Protein AF-A0A7X8WSL5-F1 (afdb_monomer)

Nearest PDB structures (foldseek):
  4ow8-assembly1_A-2  TM=9.739E-01  e=1.115E-31  Mycobacterium tuberculosis
  4eqm-assembly3_C  TM=8.423E-01  e=1.996E-22  Staphylococcus aureus subsp. aureus N315
  5mrd-assembly1_A  TM=8.309E-01  e=2.789E-16  Homo sapiens
  3ocb-assembly1_A  TM=7.970E-01  e=3.658E-16  Homo sapiens
  3orx-assembly4_D  TM=8.225E-01  e=1.025E-15  Homo sapiens

Radius of gyration: 31.96 Å; Cα contacts (8 Å, |Δi|>4): 565; chains: 1; bounding box: 47×77×117 Å

pLDDT: mean 77.51, std 25.03, range [28.17, 98.81]

Solvent-accessible surface area (backbone atoms only — not comparable to full-atom values): 22744 Å² total; per-residue (Å²): 110,84,91,53,68,73,41,57,50,93,85,40,36,32,29,59,46,80,74,49,80,58,92,69,26,37,34,26,33,25,36,34,69,84,80,72,44,73,29,26,33,42,35,42,38,58,92,67,36,77,44,67,68,56,52,54,50,36,51,53,40,50,54,56,50,44,70,54,85,48,91,26,39,53,43,44,75,48,77,51,72,56,88,58,28,50,34,39,34,28,55,55,75,72,56,48,32,41,42,62,50,41,73,73,61,37,51,48,56,71,64,58,42,34,52,50,49,20,44,47,23,47,36,48,29,64,33,41,79,72,74,44,54,42,85,62,49,48,45,74,31,33,31,35,25,98,83,73,48,50,28,42,45,79,68,36,61,74,53,91,83,49,75,58,31,68,39,101,81,73,53,64,80,66,79,32,83,40,52,28,36,53,44,47,73,49,44,85,75,44,62,51,35,40,45,26,11,49,18,41,49,47,40,20,32,60,71,44,46,65,71,60,73,58,99,40,52,56,50,21,32,49,36,48,58,74,48,80,69,66,85,72,65,85,89,49,60,62,72,59,49,11,49,37,53,17,25,57,41,72,56,66,86,47,20,42,89,41,36,54,34,44,16,50,18,32,54,23,49,70,69,70,32,58,67,59,16,36,76,42,26,62,48,24,56,89,58,51,69,87,81,81,62,89,69,84,76,86,78,82,81,77,92,77,85,86,87,80,88,82,89,82,91,82,85,87,86,84,88,90,81,87,89,85,92,83,79,88,81,87,85,87,84,88,82,85,90,80,89,79,90,83,84,87,80,88,83,82,90,89,83,90,90,86,88,84,86,88,84,89,77,90,82,80,87,84,88,84,88,84,88,84,82,89,132

Secondary structure (DSSP, 8-state):
----TT-EETTTEEEEEEEEE-SSEEEEEEEETTT--EEEEEEE-GGGTT-HHHHHHHHHHHHHHHT---TTBPPEEEEEEETTEEEEEEE---SEEHHHHHHHHSS--HHHHHHHHHHHHHHHHHHHTTT---S---GGGEEE-TT--EEE---STT-SS----S-TT----S-GGG--HHHHTTPPP-HHHHHHHHHHHHHHHHHSS-S---SSHHHHHHHHHHSPPPPPPTTS-HHHHHHHHHHT-SSGGGS-SSHHHHHHHHHHHHTT-HHHHHHH-GGGGGGS-TTS-----------------------------------------------------------------------------------

Structure (mmCIF, N/CA/C/O backbone):
data_AF-A0A7X8WSL5-F1
#
_entry.id   AF-A0A7X8WSL5-F1
#
loop_
_atom_site.group_PDB
_atom_site.id
_atom_site.type_symbol
_atom_site.label_atom_id
_atom_site.label_alt_id
_atom_site.label_comp_id
_atom_site.label_asym_id
_atom_site.label_entity_id
_atom_site.label_seq_id
_atom_site.pdbx_PDB_ins_code
_atom_site.Cartn_x
_atom_site.Cartn_y
_atom_site.Cartn_z
_atom_site.occupancy
_atom_site.B_iso_or_equiv
_atom_site.auth_seq_id
_atom_site.auth_comp_id
_atom_site.auth_asym_id
_atom_site.auth_atom_id
_atom_site.pdbx_PDB_model_num
ATOM 1 N N . MET A 1 1 ? -9.095 11.534 24.822 1.00 74.25 1 MET A N 1
ATOM 2 C CA . MET A 1 1 ? -9.290 10.168 25.384 1.00 74.25 1 MET A CA 1
ATOM 3 C C . MET A 1 1 ? -8.017 9.332 25.222 1.00 74.25 1 MET A C 1
ATOM 5 O O . MET A 1 1 ? -7.424 9.357 24.149 1.00 74.25 1 MET A O 1
ATOM 9 N N . ARG A 1 2 ? -7.602 8.573 26.253 1.00 83.25 2 ARG A N 1
ATOM 10 C CA . ARG A 1 2 ? -6.495 7.594 26.168 1.00 83.25 2 ARG A CA 1
ATOM 11 C C . ARG A 1 2 ? -7.048 6.159 26.173 1.00 83.25 2 ARG A C 1
ATOM 13 O O . ARG A 1 2 ? -7.600 5.768 27.200 1.00 83.25 2 ARG A O 1
ATOM 20 N N . PRO A 1 3 ? -6.904 5.379 25.087 1.00 86.00 3 PRO A N 1
ATOM 21 C CA . PRO A 1 3 ? -7.456 4.029 25.027 1.00 86.00 3 PRO A CA 1
ATOM 22 C C . PRO A 1 3 ? -6.679 3.061 25.929 1.00 86.00 3 PRO A C 1
ATOM 24 O O . PRO A 1 3 ? -5.448 3.082 25.977 1.00 86.00 3 PRO A O 1
ATOM 27 N N . ILE A 1 4 ? -7.407 2.201 26.643 1.00 91.44 4 ILE A N 1
ATOM 28 C CA . ILE A 1 4 ? -6.855 1.150 27.508 1.00 91.44 4 ILE A CA 1
ATOM 29 C C . ILE A 1 4 ? -7.602 -0.170 27.295 1.00 91.44 4 ILE A C 1
ATOM 31 O O . ILE A 1 4 ? -8.759 -0.183 26.878 1.00 91.44 4 ILE A O 1
ATOM 35 N N . SER A 1 5 ? -6.948 -1.289 27.608 1.00 93.38 5 SER A N 1
ATOM 36 C CA . SER A 1 5 ? -7.585 -2.612 27.586 1.00 93.38 5 SER A CA 1
ATOM 37 C C . SER A 1 5 ? -8.774 -2.669 28.559 1.00 93.38 5 SER A C 1
ATOM 39 O O . SER A 1 5 ? -8.702 -2.113 29.656 1.00 93.38 5 SER A O 1
ATOM 41 N N . GLY A 1 6 ? -9.868 -3.314 28.150 1.00 91.94 6 GLY A N 1
ATOM 42 C CA . GLY A 1 6 ? -11.137 -3.402 28.884 1.00 91.94 6 GLY A CA 1
ATOM 43 C C . GLY A 1 6 ? -12.070 -2.199 28.698 1.00 91.94 6 GLY A C 1
ATOM 44 O O . GLY A 1 6 ? -13.223 -2.238 29.123 1.00 91.94 6 GLY A O 1
ATOM 45 N N . MET A 1 7 ? -11.609 -1.127 28.048 1.00 93.62 7 MET A N 1
ATOM 46 C CA . MET A 1 7 ? -12.464 0.003 27.689 1.00 93.62 7 MET A CA 1
ATOM 47 C C . MET A 1 7 ? -13.498 -0.413 26.640 1.00 93.62 7 MET A C 1
ATOM 49 O O . MET A 1 7 ? -13.159 -1.112 25.691 1.00 93.62 7 MET A O 1
ATOM 53 N N . THR A 1 8 ? -14.746 0.038 26.773 1.00 95.06 8 THR A N 1
ATOM 54 C CA . THR A 1 8 ? -15.807 -0.248 25.797 1.00 95.06 8 THR A CA 1
ATOM 55 C C . THR A 1 8 ? -16.215 1.020 25.065 1.00 95.06 8 THR A C 1
ATOM 57 O O . THR A 1 8 ? -16.789 1.910 25.682 1.00 95.06 8 THR A O 1
ATOM 60 N N . LEU A 1 9 ? -15.964 1.074 23.757 1.00 93.69 9 LEU A N 1
ATOM 61 C CA . LEU A 1 9 ? -16.354 2.197 22.908 1.00 93.69 9 LEU A CA 1
ATOM 62 C C . LEU A 1 9 ? -17.796 2.057 22.417 1.00 93.69 9 LEU A C 1
ATOM 64 O O . LEU A 1 9 ? -18.232 0.965 22.028 1.00 93.69 9 LEU A O 1
ATOM 68 N N . GLY A 1 10 ? -18.545 3.159 22.451 1.00 91.94 10 GLY A N 1
ATOM 69 C CA . GLY A 1 10 ? -19.945 3.218 22.022 1.00 91.94 10 GLY A CA 1
ATOM 70 C C . GLY A 1 10 ? -20.860 2.225 22.747 1.00 91.94 10 GLY A C 1
ATOM 71 O O . GLY A 1 10 ? -21.871 1.801 22.191 1.00 91.94 10 GLY A O 1
ATOM 72 N N . GLY A 1 11 ? -20.471 1.772 23.947 1.00 93.81 11 GLY A N 1
ATOM 73 C CA . GLY A 1 11 ? -21.178 0.727 24.696 1.00 93.81 11 GLY A CA 1
ATOM 74 C C . GLY A 1 11 ? -21.206 -0.656 24.023 1.00 93.81 11 GLY A C 1
ATOM 75 O O . GLY A 1 11 ? -21.958 -1.522 24.464 1.00 93.81 11 GLY A O 1
ATOM 76 N N . ARG A 1 12 ? -20.413 -0.880 22.965 1.00 96.38 12 ARG A N 1
ATOM 77 C CA . ARG A 1 12 ? -20.457 -2.101 22.140 1.00 96.38 12 ARG A CA 1
ATOM 78 C C . ARG A 1 12 ? -19.093 -2.733 21.887 1.00 96.38 12 ARG A C 1
ATOM 80 O O . ARG A 1 12 ? -19.002 -3.949 21.734 1.00 96.38 12 ARG A O 1
ATOM 87 N N . TYR A 1 13 ? -18.046 -1.932 21.785 1.00 97.31 13 TYR A N 1
ATOM 88 C CA . TYR A 1 13 ? -16.770 -2.398 21.269 1.00 97.31 13 TYR A CA 1
ATOM 89 C C . TYR A 1 13 ? -15.708 -2.423 22.365 1.00 97.31 13 TYR A C 1
ATOM 91 O O . TYR A 1 13 ? -15.115 -1.399 22.691 1.00 97.31 13 TYR A O 1
ATOM 99 N N . GLU A 1 14 ? -15.475 -3.596 22.946 1.00 97.31 14 GLU A N 1
ATOM 100 C CA . GLU A 1 14 ? -14.533 -3.775 24.054 1.00 97.31 14 GLU A CA 1
ATOM 101 C C . GLU A 1 14 ? -13.099 -3.933 23.531 1.00 97.31 14 GLU A C 1
ATOM 103 O O . GLU A 1 14 ? -12.793 -4.899 22.829 1.00 97.31 14 GLU A O 1
ATOM 108 N N . LEU A 1 15 ? -12.215 -2.994 23.869 1.00 96.88 15 LEU A N 1
ATOM 109 C CA . LEU A 1 15 ? -10.799 -3.016 23.508 1.00 96.88 15 LEU A CA 1
ATOM 110 C C . LEU A 1 15 ? -10.069 -4.122 24.274 1.00 96.88 15 LEU A C 1
ATOM 112 O O . LEU A 1 15 ? -10.156 -4.196 25.497 1.00 96.88 15 LEU A O 1
ATOM 116 N N . THR A 1 16 ? -9.292 -4.948 23.574 1.00 96.06 16 THR A N 1
ATOM 117 C CA . THR A 1 16 ? -8.509 -6.025 24.197 1.00 96.06 16 THR A CA 1
ATOM 118 C C . THR A 1 16 ? -7.021 -5.716 24.153 1.00 96.06 16 THR A C 1
ATOM 120 O O . THR A 1 16 ? -6.407 -5.469 25.188 1.00 96.06 16 THR A O 1
ATOM 123 N N . ASP A 1 17 ? -6.446 -5.667 22.956 1.00 95.50 17 ASP A N 1
ATOM 124 C CA . ASP A 1 17 ? -5.004 -5.599 22.739 1.00 95.50 17 ASP A CA 1
ATOM 125 C C . ASP A 1 17 ? -4.686 -4.456 21.785 1.00 95.50 17 ASP A C 1
ATOM 127 O O . ASP A 1 17 ? -5.344 -4.296 20.757 1.00 95.50 17 ASP A O 1
ATOM 131 N N . ARG A 1 18 ? -3.644 -3.679 22.067 1.00 94.81 18 ARG A N 1
ATOM 132 C CA . ARG A 1 18 ? -3.169 -2.682 21.108 1.00 94.81 18 ARG A CA 1
ATOM 133 C C . ARG A 1 18 ? -2.368 -3.371 20.004 1.00 94.81 18 ARG A C 1
ATOM 135 O O . ARG A 1 18 ? -1.424 -4.096 20.299 1.00 94.81 18 ARG A O 1
ATOM 142 N N . ILE A 1 19 ? -2.731 -3.119 18.749 1.00 90.62 19 ILE A N 1
ATOM 143 C CA . ILE A 1 19 ? -2.081 -3.695 17.562 1.00 90.62 19 ILE A CA 1
ATOM 144 C C . ILE A 1 19 ? -0.948 -2.785 17.089 1.00 90.62 19 ILE A C 1
ATOM 146 O O . ILE A 1 19 ? 0.169 -3.247 16.878 1.00 90.62 19 ILE A O 1
ATOM 150 N N . ALA A 1 20 ? -1.228 -1.491 16.920 1.00 85.38 20 ALA A N 1
ATOM 151 C CA . ALA A 1 20 ? -0.272 -0.545 16.355 1.00 85.38 20 ALA A CA 1
ATOM 152 C C . ALA A 1 20 ? -0.505 0.885 16.854 1.00 85.38 20 ALA A C 1
ATOM 154 O O . ALA A 1 20 ? -1.605 1.250 17.270 1.00 85.38 20 ALA A O 1
ATOM 155 N N . ILE A 1 21 ? 0.540 1.707 16.763 1.00 83.50 21 ILE A N 1
ATOM 156 C CA . ILE A 1 21 ? 0.485 3.154 16.984 1.00 83.50 21 ILE A CA 1
ATOM 157 C C . ILE A 1 21 ? 0.926 3.818 15.681 1.00 83.50 21 ILE A C 1
ATOM 159 O O . ILE A 1 21 ? 2.026 3.560 15.198 1.00 83.50 21 ILE A O 1
ATOM 163 N N . GLY A 1 22 ? 0.064 4.650 15.107 1.00 75.81 22 GLY A N 1
ATOM 164 C CA . GLY A 1 22 ? 0.320 5.381 13.871 1.00 75.81 22 GLY A CA 1
ATOM 165 C C . GLY A 1 22 ? 0.424 6.890 14.082 1.00 75.81 22 GLY A C 1
ATOM 166 O O . GLY A 1 22 ? 0.389 7.397 15.206 1.00 75.81 22 GLY A O 1
ATOM 167 N N . GLY A 1 23 ? 0.534 7.623 12.970 1.00 70.69 23 GLY A N 1
ATOM 168 C CA . GLY A 1 23 ? 0.537 9.089 12.959 1.00 70.69 23 GLY A CA 1
ATOM 169 C C . GLY A 1 23 ? -0.766 9.666 13.513 1.00 70.69 23 GLY A C 1
ATOM 170 O O . GLY A 1 23 ? -0.734 10.346 14.530 1.00 70.69 23 GLY A O 1
ATOM 171 N N . MET A 1 24 ? -1.904 9.303 12.915 1.00 74.81 24 MET A N 1
ATOM 172 C CA . MET A 1 24 ? -3.213 9.876 13.263 1.00 74.81 24 MET A CA 1
ATOM 173 C C . MET A 1 24 ? -3.963 9.181 14.406 1.00 74.81 24 MET A C 1
ATOM 175 O O . MET A 1 24 ? -4.996 9.670 14.858 1.00 74.81 24 MET A O 1
ATOM 179 N N . GLY A 1 25 ? -3.490 8.030 14.875 1.00 82.06 25 GLY A N 1
ATOM 180 C CA . GLY A 1 25 ? -4.279 7.210 15.786 1.00 82.06 25 GLY A CA 1
ATOM 181 C C . GLY A 1 25 ? -3.571 5.967 16.286 1.00 82.06 25 GLY A C 1
ATOM 182 O O . GLY A 1 25 ? -2.432 5.681 15.920 1.00 82.06 25 GLY A O 1
ATOM 183 N N . GLU A 1 26 ? -4.288 5.212 17.102 1.00 89.56 26 GLU A N 1
ATOM 184 C CA . GLU A 1 26 ? -3.907 3.880 17.556 1.00 89.56 26 GLU A CA 1
ATOM 185 C C . GLU A 1 26 ? -4.867 2.850 16.968 1.00 89.56 26 GLU A C 1
ATOM 187 O O . GLU A 1 26 ? -6.063 3.108 16.850 1.00 89.56 26 GLU A O 1
ATOM 192 N N . VAL A 1 27 ? -4.354 1.673 16.613 1.00 91.94 27 VAL A N 1
ATOM 193 C CA . VAL A 1 27 ? -5.170 0.546 16.155 1.00 91.94 27 VAL A CA 1
ATOM 194 C C . VAL A 1 27 ? -5.221 -0.497 17.258 1.00 91.94 27 VAL A C 1
ATOM 196 O O . VAL A 1 27 ? -4.185 -0.953 17.746 1.00 91.94 27 VAL A O 1
ATOM 199 N N . TRP A 1 28 ? -6.431 -0.884 17.639 1.00 95.38 28 TRP A N 1
ATOM 200 C CA . TRP A 1 28 ? -6.715 -1.821 18.715 1.00 95.38 28 TRP A CA 1
ATOM 201 C C . TRP A 1 28 ? -7.494 -3.019 18.198 1.00 95.38 28 TRP A C 1
ATOM 203 O O . TRP A 1 28 ? -8.404 -2.888 17.386 1.00 95.38 28 TRP A O 1
ATOM 213 N N . LYS A 1 29 ? -7.162 -4.197 18.707 1.00 96.69 29 LYS A N 1
ATOM 214 C CA . LYS A 1 29 ? -8.017 -5.370 18.645 1.00 96.69 29 LYS A CA 1
ATOM 215 C C . LYS A 1 29 ? -9.157 -5.170 19.631 1.00 96.69 29 LYS A C 1
ATOM 217 O O . LYS A 1 29 ? -8.929 -4.742 20.763 1.00 96.69 29 LYS A O 1
ATOM 222 N N . ALA A 1 30 ? -10.365 -5.499 19.207 1.00 97.44 30 ALA A N 1
ATOM 223 C CA . ALA A 1 30 ? -11.545 -5.373 20.039 1.00 97.44 30 ALA A CA 1
ATOM 224 C C . ALA A 1 30 ? -12.533 -6.516 19.800 1.00 97.44 30 ALA A C 1
ATOM 226 O O . ALA A 1 30 ? -12.481 -7.224 18.788 1.00 97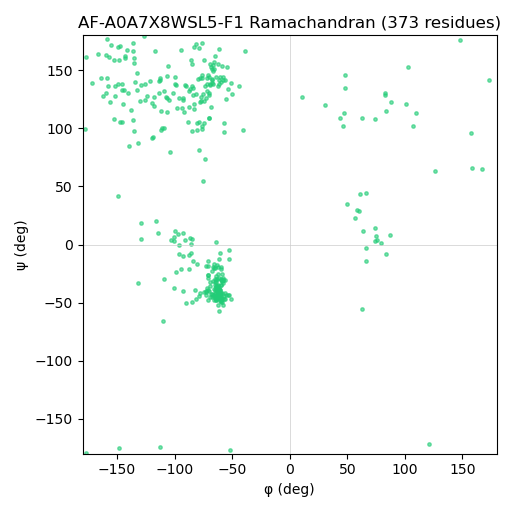.44 30 ALA A O 1
ATOM 227 N N . ARG A 1 31 ? -13.448 -6.693 20.749 1.00 97.38 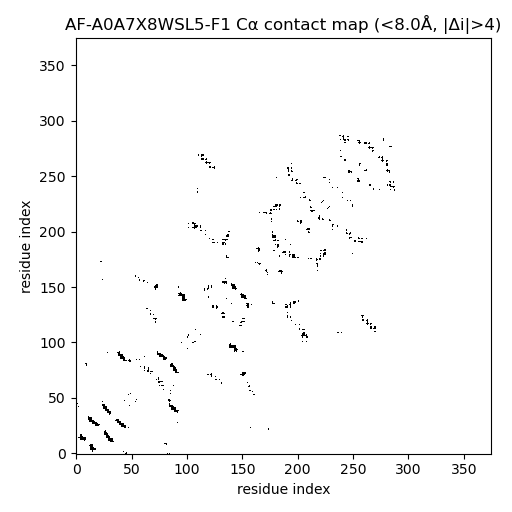31 ARG A N 1
ATOM 228 C CA . ARG A 1 31 ? -14.596 -7.591 20.648 1.00 97.38 31 ARG A CA 1
ATOM 229 C C . ARG A 1 31 ? -15.856 -6.764 20.419 1.00 97.38 31 ARG A C 1
ATOM 231 O O . ARG A 1 31 ? -16.188 -5.894 21.216 1.00 97.38 31 ARG A O 1
ATOM 238 N N . ASP A 1 32 ? -16.577 -7.071 19.347 1.00 97.31 32 ASP A N 1
ATOM 239 C CA . ASP A 1 32 ? -17.951 -6.607 19.153 1.00 97.31 32 ASP A CA 1
ATOM 240 C C . ASP A 1 32 ? -18.852 -7.419 20.092 1.00 97.31 32 ASP A C 1
ATOM 242 O O . ASP A 1 32 ? -19.084 -8.606 19.853 1.00 97.31 32 ASP A O 1
ATOM 246 N N . THR A 1 33 ? -19.308 -6.821 21.195 1.00 96.31 33 THR A N 1
ATOM 247 C CA . THR A 1 33 ? -20.054 -7.538 22.245 1.00 96.31 33 THR A CA 1
ATOM 248 C C . THR A 1 33 ? -21.461 -7.940 21.805 1.00 96.31 33 THR A C 1
ATOM 250 O O . THR A 1 33 ? -22.038 -8.861 22.379 1.00 96.31 33 THR A O 1
ATOM 253 N N . VAL A 1 34 ? -21.990 -7.310 20.751 1.00 95.88 34 VAL A N 1
ATOM 254 C CA . VAL A 1 34 ? -23.317 -7.607 20.197 1.00 95.88 34 VAL A CA 1
ATOM 255 C C . VAL A 1 34 ? -23.250 -8.776 19.217 1.00 95.88 34 VAL A C 1
ATOM 257 O O . VAL A 1 34 ? -24.039 -9.712 19.319 1.00 95.88 34 VAL A O 1
ATOM 260 N N . LEU A 1 35 ? -22.309 -8.745 18.266 1.00 95.31 35 LEU A N 1
ATOM 261 C CA . LEU A 1 35 ? -22.183 -9.790 17.237 1.00 95.31 35 LEU A CA 1
ATOM 262 C C . LEU A 1 35 ? -21.210 -10.919 17.617 1.00 95.31 35 LEU A C 1
ATOM 264 O O . LEU A 1 35 ? -21.124 -11.922 16.913 1.00 95.31 35 LEU A O 1
ATOM 268 N N . GLY A 1 36 ? -20.440 -10.759 18.695 1.00 93.00 36 GLY A N 1
ATOM 269 C CA . GLY A 1 36 ? -19.484 -11.749 19.202 1.00 93.00 36 GLY A CA 1
ATOM 270 C C . GLY A 1 36 ? -18.199 -11.904 18.378 1.00 93.00 36 GLY A C 1
ATOM 271 O O . GLY A 1 36 ? -17.363 -12.750 18.703 1.00 93.00 36 GLY A O 1
ATOM 272 N N . ARG A 1 37 ? -18.015 -11.103 17.322 1.00 95.88 37 ARG A N 1
ATOM 273 C CA . ARG A 1 37 ? -16.842 -11.150 16.434 1.00 95.88 37 ARG A CA 1
ATOM 27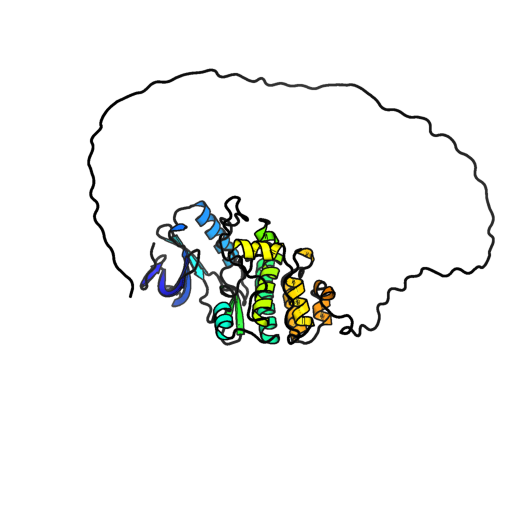4 C C . ARG A 1 37 ? -15.670 -10.332 16.973 1.00 95.88 37 ARG A C 1
ATOM 276 O O . ARG A 1 37 ? -15.847 -9.370 17.718 1.00 95.88 37 ARG A O 1
ATOM 283 N N . ILE A 1 38 ? -14.467 -10.703 16.547 1.00 97.00 38 ILE A N 1
ATOM 284 C CA . ILE A 1 38 ? -13.252 -9.922 16.788 1.00 97.00 38 ILE A CA 1
ATOM 285 C C . ILE A 1 38 ? -13.048 -8.949 15.624 1.00 97.00 38 ILE A C 1
ATOM 287 O O . ILE A 1 38 ? -13.231 -9.316 14.464 1.00 97.00 38 ILE A O 1
ATOM 291 N N . ILE A 1 39 ? -12.681 -7.717 15.951 1.00 96.88 39 ILE A N 1
ATOM 292 C CA . ILE A 1 39 ? -12.556 -6.578 15.036 1.00 96.88 39 ILE A CA 1
ATOM 293 C C . ILE A 1 39 ? -11.275 -5.795 15.331 1.00 96.88 39 ILE A C 1
ATOM 295 O O . ILE A 1 39 ? -10.637 -5.991 16.370 1.00 96.88 39 ILE A O 1
ATOM 299 N N . ALA A 1 40 ? -10.906 -4.913 14.407 1.00 95.69 40 ALA A N 1
ATOM 300 C CA . ALA A 1 40 ? -9.915 -3.875 14.640 1.00 95.69 40 ALA A CA 1
ATOM 301 C C . ALA A 1 40 ? -10.620 -2.516 14.756 1.00 95.69 40 ALA A C 1
ATOM 303 O O . ALA A 1 40 ? -11.628 -2.274 14.093 1.00 95.69 40 ALA A O 1
ATOM 304 N N . ILE A 1 41 ? -10.101 -1.632 15.604 1.00 94.38 41 ILE A N 1
ATOM 305 C CA . ILE A 1 41 ? -10.616 -0.277 15.798 1.00 94.38 41 ILE A CA 1
ATOM 306 C C . ILE A 1 41 ? -9.468 0.707 15.699 1.00 94.38 41 ILE A C 1
ATOM 308 O O . ILE A 1 41 ? -8.503 0.605 16.454 1.00 94.38 41 ILE A O 1
ATOM 312 N N . LYS A 1 42 ? -9.582 1.668 14.785 1.00 91.81 42 LYS A N 1
ATOM 313 C CA . LYS A 1 42 ? -8.667 2.806 14.698 1.00 91.81 42 LYS A CA 1
ATOM 314 C C . LYS A 1 42 ? -9.256 3.960 15.490 1.00 91.81 42 LYS A C 1
ATOM 316 O O . LYS A 1 42 ? -10.331 4.437 15.149 1.00 91.81 42 LYS A O 1
ATOM 321 N N . ILE A 1 43 ? -8.564 4.388 16.535 1.00 90.62 43 ILE A N 1
ATOM 322 C CA . ILE A 1 43 ? -8.976 5.477 17.424 1.00 90.62 43 ILE A CA 1
ATOM 323 C C . ILE A 1 43 ? -8.082 6.674 17.126 1.00 90.62 43 ILE A C 1
ATOM 325 O O . ILE A 1 43 ? -6.856 6.537 17.138 1.00 90.62 43 ILE A O 1
ATOM 329 N N . LEU A 1 44 ? -8.672 7.833 16.847 1.00 86.38 44 LEU A N 1
ATOM 330 C CA . LEU A 1 44 ? -7.913 9.046 16.566 1.00 86.38 44 LEU A CA 1
ATOM 331 C C . LEU A 1 44 ? -7.211 9.575 17.823 1.00 86.38 44 LEU A C 1
ATOM 333 O O . LEU A 1 44 ? -7.736 9.497 18.939 1.00 86.38 44 LEU A O 1
ATOM 337 N N . LYS A 1 45 ? -6.007 10.125 17.638 1.00 81.25 45 LYS A N 1
ATOM 338 C CA . LYS A 1 45 ? -5.273 10.800 18.716 1.00 81.25 45 LYS A CA 1
ATOM 339 C C . LYS A 1 45 ? -5.992 12.067 19.168 1.00 81.25 45 LYS A C 1
ATOM 341 O O . LYS A 1 45 ? -6.716 12.702 18.407 1.00 81.25 45 LYS A O 1
ATOM 346 N N . GLU A 1 46 ? -5.699 12.470 20.401 1.00 76.81 46 GLU A N 1
ATOM 347 C CA . GLU A 1 46 ? -6.260 13.667 21.036 1.00 76.81 46 GLU A CA 1
ATOM 348 C C . GLU A 1 46 ? -5.979 14.959 20.250 1.00 76.81 46 GLU A C 1
ATOM 350 O O . GLU A 1 46 ? -6.807 15.859 20.236 1.00 76.81 46 GLU A O 1
ATOM 355 N N . GLU A 1 47 ? -4.874 15.021 19.505 1.00 74.00 47 GLU A N 1
ATOM 356 C CA . GLU A 1 47 ? -4.532 16.155 18.633 1.00 74.00 47 GLU A CA 1
ATOM 357 C C . GLU A 1 47 ? -5.541 16.406 17.492 1.00 74.00 47 GLU A C 1
ATOM 359 O O . GLU A 1 47 ? -5.604 17.520 16.982 1.00 74.00 47 GLU A O 1
ATOM 364 N N . TYR A 1 48 ? -6.368 15.413 17.137 1.00 70.94 48 TYR A N 1
ATOM 365 C CA . TYR A 1 48 ? -7.458 15.548 16.156 1.00 70.94 48 TYR A CA 1
ATOM 366 C C . TYR A 1 48 ? -8.843 15.663 16.813 1.00 70.94 48 TYR A C 1
ATOM 368 O O . TYR A 1 48 ? -9.862 15.674 16.119 1.00 70.94 48 TYR A O 1
ATOM 376 N N . THR A 1 49 ? -8.910 15.715 18.148 1.00 71.06 49 THR A N 1
ATOM 377 C CA . THR A 1 49 ? -10.183 15.859 18.864 1.00 71.06 49 THR A CA 1
ATOM 378 C C . THR A 1 49 ? -10.692 17.292 18.790 1.00 71.06 49 THR A C 1
ATOM 380 O O . THR A 1 49 ? -9.928 18.252 18.834 1.00 71.06 49 THR A O 1
ATOM 383 N N . GLY A 1 50 ? -12.011 17.445 18.682 1.00 66.88 50 GLY A N 1
ATOM 384 C CA . GLY A 1 50 ? -12.658 18.749 18.825 1.00 66.88 50 GLY A CA 1
ATOM 385 C C . GLY A 1 50 ? -12.602 19.693 17.618 1.00 66.88 50 GLY A C 1
ATOM 386 O O . GLY A 1 50 ? -13.179 20.769 17.733 1.00 66.88 50 GLY A O 1
ATOM 387 N N . ASP A 1 51 ? -12.008 19.321 16.472 1.00 74.38 51 ASP A N 1
ATOM 388 C CA . ASP A 1 51 ? -12.224 20.030 15.194 1.00 74.38 51 ASP A CA 1
ATOM 389 C C . ASP A 1 51 ? -13.452 19.443 14.462 1.00 74.38 51 ASP A C 1
ATOM 391 O O . ASP A 1 51 ? -13.364 18.364 13.857 1.00 74.38 51 ASP A O 1
ATOM 395 N N . PRO A 1 52 ? -14.608 20.141 14.444 1.00 76.81 52 PRO A N 1
ATOM 396 C CA . PRO A 1 52 ? -15.818 19.634 13.801 1.00 76.81 52 PRO A CA 1
ATOM 397 C C . PRO A 1 52 ? -15.661 19.461 12.286 1.00 76.81 52 PRO A C 1
ATOM 399 O O . PRO A 1 52 ? -16.342 18.627 11.685 1.00 76.81 52 PRO A O 1
ATOM 402 N N . ASN A 1 53 ? -14.774 20.231 11.643 1.00 75.50 53 ASN A N 1
ATOM 403 C CA . ASN A 1 53 ? -14.515 20.088 10.214 1.00 75.50 53 ASN A CA 1
ATOM 404 C C . ASN A 1 53 ? -13.725 18.817 9.920 1.00 75.50 53 ASN A C 1
ATOM 406 O O . ASN A 1 53 ? -14.046 18.123 8.954 1.00 75.50 53 ASN A O 1
ATOM 410 N N . PHE A 1 54 ? -12.729 18.499 10.749 1.00 74.19 54 PHE A N 1
ATOM 411 C CA . PHE A 1 54 ? -11.985 17.250 10.641 1.00 74.19 54 PHE A CA 1
ATOM 412 C C . PHE A 1 54 ? -12.898 16.041 10.853 1.00 74.19 54 PHE A C 1
ATOM 414 O O . PHE A 1 54 ? -12.974 15.192 9.968 1.00 74.19 54 PHE A O 1
ATOM 421 N N . LEU A 1 55 ? -13.668 16.006 11.946 1.00 77.44 55 LEU A N 1
ATOM 422 C CA . LEU A 1 55 ? -14.576 14.890 12.244 1.00 77.44 55 LEU A CA 1
ATOM 423 C C . LEU A 1 55 ? -15.648 14.699 11.162 1.00 77.44 55 LEU A C 1
ATOM 425 O O . LEU A 1 55 ? -15.932 13.571 10.765 1.00 77.44 55 LEU A O 1
ATOM 429 N N . ARG A 1 56 ? -16.202 15.787 10.607 1.00 80.06 56 ARG A N 1
ATOM 430 C CA . ARG A 1 56 ? -17.151 15.706 9.484 1.00 80.06 56 ARG A CA 1
ATOM 431 C C . ARG A 1 56 ? -16.527 15.063 8.244 1.00 80.06 56 ARG A C 1
ATOM 433 O O . ARG A 1 56 ? -17.187 14.258 7.592 1.00 80.06 56 ARG A O 1
ATOM 440 N N . ARG A 1 57 ? -15.280 15.415 7.911 1.00 76.00 57 ARG A N 1
ATOM 441 C CA . ARG A 1 57 ? -14.555 14.818 6.775 1.00 76.00 57 ARG A CA 1
ATOM 442 C C . ARG A 1 57 ? -14.206 13.358 7.042 1.00 76.00 57 ARG A C 1
ATOM 444 O O . ARG A 1 57 ? -14.482 12.521 6.193 1.00 76.00 57 ARG A O 1
ATOM 451 N N . PHE A 1 58 ? -13.698 13.058 8.235 1.00 78.06 58 PHE A N 1
ATOM 452 C CA . PHE A 1 58 ? -13.383 11.699 8.669 1.00 78.06 58 PHE A CA 1
ATOM 453 C C . PHE A 1 58 ? -14.616 10.785 8.590 1.00 78.06 58 PHE A C 1
ATOM 455 O O . PHE A 1 58 ? -14.550 9.692 8.036 1.00 78.06 58 PHE A O 1
ATOM 462 N N . ARG A 1 59 ? -15.780 11.273 9.041 1.00 81.88 59 ARG A N 1
ATOM 463 C CA . ARG A 1 59 ? -17.068 10.578 8.918 1.00 81.88 59 ARG A CA 1
ATOM 464 C C . ARG A 1 59 ? -17.478 10.346 7.460 1.00 81.88 59 ARG A C 1
ATOM 466 O O . ARG A 1 59 ? -17.914 9.248 7.131 1.00 81.88 59 ARG A O 1
ATOM 473 N N . ALA A 1 60 ? -17.365 11.358 6.598 1.00 79.56 60 ALA A N 1
ATOM 474 C CA . ALA A 1 60 ? -17.712 11.226 5.180 1.00 79.56 60 ALA A CA 1
ATOM 475 C C . ALA A 1 60 ? -16.824 10.190 4.470 1.00 79.56 60 ALA A C 1
ATOM 477 O O . ALA A 1 60 ? -17.307 9.384 3.679 1.00 79.56 60 ALA A O 1
ATOM 478 N N . GLU A 1 61 ? -15.535 10.160 4.800 1.00 75.56 61 GLU A N 1
ATOM 479 C CA . GLU A 1 61 ? -14.590 9.207 4.222 1.00 75.56 61 GLU A CA 1
ATOM 480 C C . GLU A 1 61 ? -14.802 7.786 4.753 1.00 75.56 61 GLU A C 1
ATOM 482 O O . GLU A 1 61 ? -14.825 6.839 3.973 1.00 75.56 61 GLU A O 1
ATOM 487 N N . ALA A 1 62 ? -15.082 7.634 6.050 1.00 81.06 62 ALA A N 1
ATOM 488 C CA . ALA A 1 62 ? -15.507 6.361 6.626 1.00 81.06 62 ALA A CA 1
ATOM 489 C C . ALA A 1 62 ? -16.754 5.797 5.922 1.00 81.06 62 ALA A C 1
ATOM 491 O O . ALA A 1 62 ? -16.808 4.603 5.632 1.00 81.06 62 ALA A O 1
ATOM 492 N N . GLN A 1 63 ? -17.734 6.653 5.607 1.00 82.38 63 GLN A N 1
ATOM 493 C CA . GLN A 1 63 ? -18.940 6.261 4.872 1.00 82.38 63 GLN A CA 1
ATOM 494 C C . GLN A 1 63 ? -18.627 5.817 3.442 1.00 82.38 63 GLN A C 1
ATOM 496 O O . GLN A 1 63 ? -19.146 4.791 3.013 1.00 82.38 63 GLN A O 1
ATOM 501 N N . HIS A 1 64 ? -17.774 6.546 2.718 1.00 78.25 64 HIS A N 1
ATOM 502 C CA . HIS A 1 64 ? -17.371 6.156 1.364 1.00 78.25 64 HIS A CA 1
ATOM 503 C C . HIS A 1 64 ? -16.604 4.828 1.364 1.00 78.25 64 HIS A C 1
ATOM 505 O O . HIS A 1 64 ? -16.925 3.937 0.582 1.00 78.25 64 HIS A O 1
ATOM 511 N N . THR A 1 65 ? -15.657 4.643 2.285 1.00 81.19 65 THR A N 1
ATOM 512 C CA . THR A 1 65 ? -14.890 3.394 2.399 1.00 81.19 65 THR A CA 1
ATOM 513 C C . THR A 1 65 ? -15.768 2.213 2.827 1.00 81.19 65 THR A C 1
ATOM 515 O O . THR A 1 65 ? -15.532 1.091 2.394 1.00 81.19 65 THR A O 1
ATOM 518 N N . ALA A 1 66 ? -16.820 2.434 3.622 1.00 85.00 66 ALA A N 1
ATOM 519 C CA . ALA A 1 66 ? -17.762 1.378 4.009 1.00 85.00 66 ALA A CA 1
ATOM 520 C C . ALA A 1 66 ? -18.600 0.827 2.837 1.00 85.00 66 ALA A C 1
ATOM 522 O O . ALA A 1 66 ? -19.131 -0.278 2.938 1.00 85.00 66 ALA A O 1
ATOM 523 N N . LEU A 1 67 ? -18.717 1.567 1.727 1.00 84.00 67 LEU A N 1
ATOM 524 C CA . LEU A 1 67 ? -19.394 1.098 0.510 1.00 84.00 67 LEU A CA 1
ATOM 525 C C . LEU A 1 67 ? -18.502 0.189 -0.350 1.00 84.00 67 LEU A C 1
ATOM 527 O O . LEU A 1 67 ? -19.003 -0.548 -1.205 1.00 84.00 67 LEU A O 1
ATOM 531 N N . LEU A 1 68 ? -17.189 0.204 -0.113 1.00 86.62 68 LEU A N 1
ATOM 532 C CA . LEU A 1 68 ? -16.226 -0.573 -0.874 1.00 86.62 68 LEU A CA 1
ATOM 533 C C . LEU A 1 68 ? -16.228 -2.037 -0.415 1.00 86.62 68 LEU A C 1
ATOM 535 O O . LEU A 1 68 ? -15.687 -2.383 0.633 1.00 86.62 68 LEU A O 1
ATOM 539 N N . ASN A 1 69 ? -16.808 -2.915 -1.235 1.00 88.06 69 ASN A N 1
ATOM 540 C CA . ASN A 1 69 ? -16.802 -4.357 -1.008 1.00 88.06 69 ASN A CA 1
ATOM 541 C C . ASN A 1 69 ? -15.890 -5.057 -2.021 1.00 88.06 69 ASN A C 1
ATOM 543 O O . ASN A 1 69 ? -16.276 -5.297 -3.165 1.00 88.06 69 ASN A O 1
ATOM 547 N N . HIS A 1 70 ? -14.681 -5.403 -1.589 1.00 94.81 70 HIS A N 1
ATOM 548 C CA . HIS A 1 70 ? -13.723 -6.150 -2.395 1.00 94.81 70 HIS A CA 1
ATOM 549 C C . HIS A 1 70 ? -12.897 -7.086 -1.496 1.00 94.81 70 HIS A C 1
ATOM 551 O O . HIS A 1 70 ? -12.460 -6.670 -0.422 1.00 94.81 70 HIS A O 1
ATOM 557 N N . PRO A 1 71 ? -12.622 -8.344 -1.896 1.00 94.75 71 PRO A N 1
ATOM 558 C CA . PRO A 1 71 ? -11.891 -9.300 -1.055 1.00 94.75 71 PRO A CA 1
ATOM 559 C C . PRO A 1 71 ? -10.481 -8.832 -0.659 1.00 94.75 71 PRO A C 1
ATOM 561 O O . PRO A 1 71 ? -10.007 -9.185 0.422 1.00 94.75 71 PRO A O 1
ATOM 564 N N . GLY A 1 72 ? -9.835 -8.037 -1.517 1.00 95.94 72 GLY A N 1
ATOM 565 C CA . GLY A 1 72 ? -8.518 -7.438 -1.280 1.00 95.94 72 GLY A CA 1
ATOM 566 C C . GLY A 1 72 ? -8.541 -6.118 -0.503 1.00 95.94 72 GLY A C 1
ATOM 567 O O . GLY A 1 72 ? -7.497 -5.497 -0.354 1.00 95.94 72 GLY A O 1
ATOM 568 N N . VAL A 1 73 ? -9.701 -5.672 -0.018 1.00 94.75 73 VAL A N 1
ATOM 569 C CA . VAL A 1 73 ? -9.844 -4.477 0.826 1.00 94.75 73 VAL A CA 1
ATOM 570 C C . VAL A 1 73 ? -10.298 -4.913 2.219 1.00 94.75 73 VAL A C 1
ATOM 572 O O . VAL A 1 73 ? -11.071 -5.864 2.371 1.00 94.75 73 VAL A O 1
ATOM 575 N N . ALA A 1 74 ? -9.761 -4.283 3.261 1.00 93.00 74 ALA A N 1
ATOM 576 C CA . ALA A 1 74 ? -10.248 -4.479 4.620 1.00 93.00 74 ALA A CA 1
ATOM 577 C C . ALA A 1 74 ? -11.578 -3.743 4.800 1.00 93.00 74 ALA A C 1
ATOM 579 O O . ALA A 1 74 ? -11.664 -2.536 4.579 1.00 93.00 74 ALA A O 1
ATOM 580 N N . ASN A 1 75 ? -12.616 -4.473 5.203 1.00 91.38 75 ASN A N 1
ATOM 581 C CA . ASN A 1 75 ? -13.950 -3.894 5.316 1.00 91.38 75 ASN A CA 1
ATOM 582 C C . ASN A 1 75 ? -14.033 -2.893 6.472 1.00 91.38 75 ASN A C 1
ATOM 584 O O . ASN A 1 75 ? -13.567 -3.173 7.577 1.00 91.38 75 ASN A O 1
ATOM 588 N N . VAL A 1 76 ? -14.709 -1.771 6.242 1.00 91.50 76 VAL A N 1
ATOM 589 C CA . VAL A 1 76 ? -15.137 -0.850 7.299 1.00 91.50 76 VAL A CA 1
ATOM 590 C C . VAL A 1 76 ? -16.553 -1.233 7.713 1.00 91.50 76 VAL A C 1
ATOM 592 O O . VAL A 1 76 ? -17.442 -1.357 6.876 1.00 91.50 76 VAL A O 1
ATOM 595 N N . PHE A 1 77 ? -16.761 -1.467 9.006 1.00 91.38 77 PHE A N 1
ATOM 596 C CA . PHE A 1 77 ? -18.043 -1.919 9.542 1.00 91.38 77 PHE A CA 1
ATOM 597 C C . PHE A 1 77 ? -18.860 -0.807 10.180 1.00 91.38 77 PHE A C 1
ATOM 599 O O . PHE A 1 77 ? -20.084 -0.866 10.120 1.00 91.38 77 PHE A O 1
ATOM 606 N N . ASP A 1 78 ? -18.205 0.132 10.861 1.00 91.19 78 ASP A N 1
ATOM 607 C CA . ASP A 1 78 ? -18.898 1.159 11.632 1.00 91.19 78 ASP A CA 1
ATOM 608 C C . ASP A 1 78 ? -17.996 2.368 11.892 1.00 91.19 78 ASP A C 1
ATOM 610 O O . ASP A 1 78 ? -16.768 2.286 11.804 1.00 91.19 78 ASP A O 1
ATOM 614 N N . TYR A 1 79 ? -18.623 3.475 12.265 1.00 90.81 79 TYR A N 1
ATOM 615 C CA . TYR A 1 79 ? -17.975 4.701 12.702 1.00 90.81 79 TYR A CA 1
ATOM 616 C C . TYR A 1 79 ? -18.664 5.223 13.962 1.00 90.81 79 TYR A C 1
ATOM 618 O O . TYR A 1 79 ? -19.891 5.236 14.042 1.00 90.81 79 TYR A O 1
ATOM 626 N N . GLY A 1 80 ? -17.884 5.726 14.915 1.00 90.75 80 GLY A N 1
ATOM 627 C CA . GLY A 1 80 ? -18.434 6.391 16.086 1.00 90.75 80 GLY A CA 1
ATOM 628 C C . GLY A 1 80 ? -17.551 7.511 16.609 1.00 90.75 80 GLY A C 1
ATOM 629 O O . GLY A 1 80 ? -16.418 7.708 16.173 1.00 90.75 80 GLY A O 1
ATOM 630 N N . GLU A 1 81 ? -18.105 8.264 17.551 1.00 89.12 81 GLU A N 1
ATOM 631 C CA . GLU A 1 81 ? -17.434 9.363 18.238 1.00 89.12 81 GLU A CA 1
ATOM 632 C C . GLU A 1 81 ? -17.671 9.215 19.736 1.00 89.12 81 GLU A C 1
ATOM 634 O O . GLU A 1 81 ? -18.802 8.988 20.167 1.00 89.12 81 GLU A O 1
ATOM 639 N N . GLU A 1 82 ? -16.615 9.348 20.531 1.00 86.62 82 GLU A N 1
ATOM 640 C CA . GLU A 1 82 ? -16.697 9.286 21.987 1.00 86.62 82 GLU A CA 1
ATOM 641 C C . GLU A 1 82 ? -15.677 10.236 22.612 1.00 86.62 82 GLU A C 1
ATOM 643 O O . GLU A 1 82 ? -14.528 10.304 22.179 1.00 86.62 82 GLU A O 1
ATOM 648 N N . GLU A 1 83 ? -16.120 11.034 23.589 1.00 83.38 83 GLU A N 1
ATOM 649 C CA . GLU A 1 83 ? -15.304 12.087 24.221 1.00 83.38 83 GLU A CA 1
ATOM 650 C C . GLU A 1 83 ? -14.604 13.018 23.204 1.00 83.38 83 GLU A C 1
ATOM 652 O O . GLU A 1 83 ? -13.476 13.464 23.411 1.00 83.38 83 GLU A O 1
ATOM 657 N N . GLY A 1 84 ? -15.261 13.291 22.070 1.00 79.81 84 GLY A N 1
ATOM 658 C CA . GLY A 1 84 ? -14.722 14.138 21.002 1.00 79.81 84 GLY A CA 1
ATOM 659 C C . GLY A 1 84 ? -13.651 13.481 20.121 1.00 79.81 84 GLY A C 1
ATOM 660 O O . GLY A 1 84 ? -13.118 14.159 19.243 1.00 79.81 84 GLY A O 1
ATOM 661 N N . SER A 1 85 ? -13.349 12.191 20.320 1.00 83.25 85 SER A N 1
ATOM 662 C CA . SER A 1 85 ? -12.487 11.397 19.438 1.00 83.25 85 SER A CA 1
ATOM 663 C C . SER A 1 85 ? -13.310 10.501 18.520 1.00 83.25 85 SER A C 1
ATOM 665 O O . SER A 1 85 ? -14.197 9.775 18.970 1.00 83.25 85 SER A O 1
ATOM 667 N N . GLY A 1 86 ? -13.009 10.550 17.223 1.00 87.25 86 GLY A N 1
ATOM 668 C CA . GLY A 1 86 ? -13.567 9.623 16.246 1.00 87.25 86 GLY A CA 1
ATOM 669 C C . GLY A 1 86 ? -12.867 8.267 16.311 1.00 87.25 86 GLY A C 1
ATOM 670 O O . GLY A 1 86 ? -11.648 8.182 16.487 1.00 87.25 86 GLY A O 1
ATOM 671 N N . TYR A 1 87 ? -13.632 7.199 16.121 1.00 91.06 87 TYR A N 1
ATOM 672 C CA . TYR A 1 87 ? -13.104 5.855 15.946 1.00 91.06 87 TYR A CA 1
ATOM 673 C C . TYR A 1 87 ? -13.759 5.154 14.759 1.00 91.06 87 TYR A C 1
ATOM 675 O O . TYR A 1 87 ? -14.928 5.367 14.437 1.00 91.06 87 TYR A O 1
ATOM 683 N N . LEU A 1 88 ? -12.984 4.293 14.109 1.00 91.56 88 LEU A N 1
ATOM 684 C CA . LEU A 1 88 ? -13.414 3.505 12.966 1.00 91.56 88 LEU A CA 1
ATOM 685 C C . LEU A 1 88 ? -13.327 2.023 13.291 1.00 91.56 88 LEU A C 1
ATOM 687 O O . LEU A 1 88 ? -12.265 1.537 13.679 1.00 91.56 88 LEU A O 1
ATOM 691 N N . VAL A 1 89 ? -14.428 1.309 13.095 1.00 93.75 89 VAL A N 1
ATOM 692 C CA . VAL A 1 89 ? -14.514 -0.134 13.293 1.00 93.75 89 VAL A CA 1
ATOM 693 C C . VAL A 1 89 ? -14.317 -0.827 11.958 1.00 93.75 89 VAL A C 1
ATOM 695 O O . VAL A 1 89 ? -15.035 -0.560 10.997 1.00 93.75 89 VAL A O 1
ATOM 698 N N . MET A 1 90 ? -13.366 -1.748 11.902 1.00 94.00 90 MET A N 1
ATOM 699 C CA . MET A 1 90 ? -12.944 -2.397 10.668 1.00 94.00 90 MET A CA 1
ATOM 700 C C . MET A 1 90 ? -12.642 -3.883 10.868 1.00 94.00 90 MET A C 1
ATOM 702 O O . MET A 1 90 ? -12.558 -4.405 11.986 1.00 94.00 90 MET A O 1
ATOM 706 N N . GLU A 1 91 ? -12.510 -4.583 9.750 1.00 94.44 91 GLU A N 1
ATOM 707 C CA . GLU A 1 91 ? -12.081 -5.970 9.688 1.00 94.44 91 GLU A CA 1
ATOM 708 C C . GLU A 1 91 ? -10.729 -6.147 10.386 1.00 94.44 91 GLU A C 1
ATOM 710 O O . GLU A 1 91 ? -9.744 -5.497 10.037 1.00 94.44 91 GLU A O 1
ATOM 715 N N . LEU A 1 92 ? -10.663 -7.069 11.353 1.00 94.69 92 LEU A N 1
ATOM 716 C CA . LEU A 1 92 ? -9.374 -7.547 11.837 1.00 94.69 92 LEU A CA 1
ATOM 717 C C . LEU A 1 92 ? -8.801 -8.511 10.802 1.00 94.69 92 LEU A C 1
ATOM 719 O O . LEU A 1 92 ? -9.165 -9.687 10.759 1.00 94.69 92 LEU A O 1
ATOM 723 N N . VAL A 1 93 ? -7.897 -8.002 9.978 1.00 93.44 93 VAL A N 1
ATOM 724 C CA . VAL A 1 93 ? -7.213 -8.800 8.969 1.00 93.44 93 VAL A CA 1
ATOM 725 C C . VAL A 1 93 ? -6.123 -9.651 9.630 1.00 93.44 93 VAL A C 1
ATOM 727 O O . VAL A 1 93 ? -5.236 -9.100 10.284 1.00 93.44 93 VAL A O 1
ATOM 730 N N . PRO A 1 94 ? -6.146 -10.985 9.469 1.00 89.81 94 PRO A N 1
ATOM 731 C CA . PRO A 1 94 ? -5.044 -11.829 9.905 1.00 89.81 94 PRO A CA 1
ATOM 732 C C . PRO A 1 94 ? -3.868 -11.697 8.930 1.00 89.81 94 PRO A C 1
ATOM 734 O O . PRO A 1 94 ? -4.043 -11.883 7.728 1.00 89.81 94 PRO A O 1
ATOM 737 N N . GLY A 1 95 ? -2.666 -11.436 9.438 1.00 93.44 95 GLY A N 1
ATOM 738 C CA . GLY A 1 95 ? -1.459 -11.353 8.617 1.00 93.44 95 GLY A CA 1
ATOM 739 C C . GLY A 1 95 ? -0.445 -10.354 9.153 1.00 93.44 95 GLY A C 1
ATOM 740 O O . GLY A 1 95 ? -0.717 -9.645 10.121 1.00 93.44 95 GLY A O 1
ATOM 741 N N . ASP A 1 96 ? 0.706 -10.304 8.491 1.00 95.06 96 ASP A N 1
ATOM 742 C CA . ASP A 1 96 ? 1.753 -9.324 8.768 1.00 95.06 96 ASP A CA 1
ATOM 743 C C . ASP A 1 96 ? 1.680 -8.186 7.739 1.00 95.06 96 ASP A C 1
ATOM 745 O O . ASP A 1 96 ? 1.407 -8.447 6.560 1.00 95.06 96 ASP A O 1
ATOM 749 N N . PRO A 1 97 ? 1.961 -6.930 8.125 1.00 95.94 97 PRO A N 1
ATOM 750 C CA . PRO A 1 97 ? 2.163 -5.869 7.151 1.00 95.94 97 PRO A CA 1
ATOM 751 C C . PRO A 1 97 ? 3.395 -6.159 6.293 1.00 95.94 97 PRO A C 1
ATOM 753 O O . PRO A 1 97 ? 4.416 -6.646 6.791 1.00 95.94 97 PRO A O 1
ATOM 756 N N . LEU A 1 98 ? 3.332 -5.802 5.009 1.00 97.69 98 LEU A N 1
ATOM 757 C CA . LEU A 1 98 ? 4.444 -5.963 4.075 1.00 97.69 98 LEU A CA 1
ATOM 758 C C . LEU A 1 98 ? 5.711 -5.260 4.580 1.00 97.69 98 LEU A C 1
ATOM 760 O O . LEU A 1 98 ? 6.802 -5.767 4.354 1.00 97.69 98 LEU A O 1
ATOM 764 N N . SER A 1 99 ? 5.589 -4.167 5.341 1.00 95.62 99 SER A N 1
ATOM 765 C CA . SER A 1 99 ? 6.740 -3.529 5.998 1.00 95.62 99 SER A CA 1
ATOM 766 C C . SER A 1 99 ? 7.510 -4.493 6.910 1.00 95.62 99 SER A C 1
ATOM 768 O O . SER A 1 99 ? 8.726 -4.595 6.803 1.00 95.62 99 SER A O 1
ATOM 770 N N . ALA A 1 100 ? 6.813 -5.262 7.754 1.00 95.94 100 ALA A N 1
ATOM 771 C CA . ALA A 1 100 ? 7.448 -6.232 8.649 1.00 95.94 100 ALA A CA 1
ATOM 772 C C . ALA A 1 100 ? 8.039 -7.425 7.878 1.00 95.94 100 ALA A C 1
ATOM 774 O O . ALA A 1 100 ? 9.059 -7.996 8.270 1.00 95.94 100 ALA A O 1
ATOM 775 N N . ILE A 1 101 ? 7.407 -7.796 6.761 1.00 97.50 101 ILE A N 1
ATOM 776 C CA . ILE A 1 101 ? 7.907 -8.833 5.855 1.00 97.50 101 ILE A CA 1
ATOM 777 C C . ILE A 1 101 ? 9.217 -8.378 5.202 1.00 97.50 101 ILE A C 1
ATOM 779 O O . ILE A 1 101 ? 10.196 -9.123 5.237 1.00 97.50 101 ILE A O 1
ATOM 783 N N . LEU A 1 102 ? 9.263 -7.154 4.671 1.00 96.94 102 LEU A N 1
ATOM 784 C CA . LEU A 1 102 ? 10.463 -6.563 4.075 1.00 96.94 102 LEU A CA 1
ATOM 785 C C . LEU A 1 102 ? 11.572 -6.361 5.111 1.00 96.94 102 LEU A C 1
ATOM 787 O O . LEU A 1 102 ? 12.734 -6.629 4.818 1.00 96.94 102 LEU A O 1
ATOM 791 N N . ASP A 1 103 ? 11.241 -5.998 6.350 1.00 96.38 103 ASP A N 1
ATOM 792 C CA . ASP A 1 103 ? 12.233 -5.881 7.421 1.00 96.38 103 ASP A CA 1
ATOM 793 C C . ASP A 1 103 ? 12.940 -7.208 7.720 1.00 96.38 103 ASP A C 1
ATOM 795 O O . ASP A 1 103 ? 14.151 -7.214 7.967 1.00 96.38 103 ASP A O 1
ATOM 799 N N . ARG A 1 104 ? 12.206 -8.324 7.673 1.00 97.12 104 ARG A N 1
ATOM 800 C CA . ARG A 1 104 ? 12.724 -9.671 7.940 1.00 97.12 104 ARG A CA 1
ATOM 801 C C . ARG A 1 104 ? 13.435 -10.287 6.737 1.00 97.12 104 ARG A C 1
ATOM 803 O O . ARG A 1 104 ? 14.498 -10.875 6.902 1.00 97.12 104 ARG A O 1
ATOM 810 N N . GLU A 1 105 ? 12.825 -10.215 5.558 1.00 97.19 105 GLU A N 1
ATOM 811 C CA . GLU A 1 105 ? 13.268 -10.953 4.365 1.00 97.19 105 GLU A CA 1
ATOM 812 C C . GLU A 1 105 ? 14.198 -10.127 3.472 1.00 97.19 105 GLU A C 1
ATOM 814 O O . GLU A 1 105 ? 14.984 -10.700 2.720 1.00 97.19 105 GLU A O 1
ATOM 819 N N . LYS A 1 106 ? 14.163 -8.795 3.603 1.00 95.94 106 LYS A N 1
ATOM 820 C CA . LYS A 1 106 ? 14.881 -7.796 2.797 1.00 95.94 106 LYS A CA 1
ATOM 821 C C . LYS A 1 106 ? 14.481 -7.785 1.328 1.00 95.94 106 LYS A C 1
ATOM 823 O O . LYS A 1 106 ? 14.062 -6.746 0.852 1.00 95.94 106 LYS A O 1
ATOM 828 N N . VAL A 1 107 ? 14.560 -8.913 0.632 1.00 97.31 107 VAL A N 1
ATOM 829 C CA . VAL A 1 107 ? 14.247 -9.046 -0.795 1.00 97.31 107 VAL A CA 1
ATOM 830 C C . VAL A 1 107 ? 13.220 -10.157 -0.994 1.00 97.31 107 VAL A C 1
ATOM 832 O O . VAL A 1 107 ? 13.317 -11.227 -0.394 1.00 97.31 107 VAL A O 1
ATOM 835 N N . LEU A 1 108 ? 12.245 -9.918 -1.867 1.00 98.19 108 LEU A N 1
ATOM 836 C CA . LEU A 1 108 ? 11.239 -10.882 -2.297 1.00 98.19 108 LEU A CA 1
ATOM 837 C C . LEU A 1 108 ? 11.526 -11.367 -3.722 1.00 98.19 108 LEU A C 1
ATOM 839 O O . LEU A 1 108 ? 12.131 -10.673 -4.538 1.00 98.19 108 LEU A O 1
ATOM 843 N N . SER A 1 109 ? 11.066 -12.578 -4.044 1.00 98.00 109 SER A N 1
ATOM 844 C CA . SER A 1 109 ? 11.192 -13.109 -5.403 1.00 98.00 109 SER A CA 1
ATOM 845 C C . SER A 1 109 ? 10.321 -12.325 -6.396 1.00 98.00 109 SER A C 1
ATOM 847 O O . SER A 1 109 ? 9.240 -11.863 -6.018 1.00 98.00 109 SER A O 1
ATOM 849 N N . PRO A 1 110 ? 10.711 -12.247 -7.686 1.00 98.25 110 PRO A N 1
ATOM 850 C CA . PRO A 1 110 ? 9.908 -11.576 -8.706 1.00 98.25 110 PRO A CA 1
ATOM 851 C C . PRO A 1 110 ? 8.451 -12.050 -8.775 1.00 98.25 110 PRO A C 1
ATOM 853 O O . PRO A 1 110 ? 7.548 -11.220 -8.822 1.00 98.25 110 PRO A O 1
ATOM 856 N N . ASP A 1 111 ? 8.194 -13.362 -8.701 1.00 98.31 111 ASP A N 1
ATOM 857 C CA . ASP A 1 111 ? 6.818 -13.886 -8.715 1.00 98.31 111 ASP A CA 1
ATOM 858 C C . ASP A 1 111 ? 6.000 -13.427 -7.496 1.00 98.31 111 ASP A C 1
ATOM 860 O O . ASP A 1 111 ? 4.838 -13.040 -7.643 1.00 98.31 111 ASP A O 1
ATOM 864 N N . ARG A 1 112 ? 6.599 -13.406 -6.296 1.00 98.31 112 ARG A N 1
ATOM 865 C CA . ARG A 1 112 ? 5.902 -12.955 -5.083 1.00 98.31 112 ARG A CA 1
ATOM 866 C C . ARG A 1 112 ? 5.617 -11.456 -5.140 1.00 98.31 112 ARG A C 1
ATOM 868 O O . ARG A 1 112 ? 4.497 -11.058 -4.825 1.00 98.31 112 ARG A O 1
ATOM 875 N N . SER A 1 113 ? 6.581 -10.652 -5.586 1.00 98.50 113 SER A N 1
ATOM 876 C CA . SER A 1 113 ? 6.410 -9.207 -5.776 1.00 98.50 113 SER A CA 1
ATOM 877 C C . SER A 1 113 ? 5.289 -8.908 -6.773 1.00 98.50 113 SER A C 1
ATOM 879 O O . SER A 1 113 ? 4.357 -8.178 -6.441 1.00 98.50 113 SER A O 1
ATOM 881 N N . LEU A 1 114 ? 5.296 -9.554 -7.946 1.00 98.81 114 LEU A N 1
ATOM 882 C CA . LEU A 1 114 ? 4.232 -9.408 -8.944 1.00 98.81 114 LEU A CA 1
ATOM 883 C C . LEU A 1 114 ? 2.868 -9.872 -8.418 1.00 98.81 114 LEU A C 1
ATOM 885 O O . LEU A 1 114 ? 1.852 -9.258 -8.730 1.00 98.81 114 LEU A O 1
ATOM 889 N N . SER A 1 115 ? 2.820 -10.943 -7.618 1.00 98.69 115 SER A N 1
ATOM 890 C CA . SER A 1 115 ? 1.574 -11.427 -7.009 1.00 98.69 115 SER A CA 1
ATOM 891 C C . SER A 1 115 ? 0.987 -10.405 -6.034 1.00 98.69 115 SER A C 1
ATOM 893 O O . SER A 1 115 ? -0.216 -10.142 -6.067 1.00 98.69 115 SER A O 1
ATOM 895 N N . ILE A 1 116 ? 1.830 -9.799 -5.191 1.00 98.69 116 ILE A N 1
ATOM 896 C CA . ILE A 1 116 ? 1.422 -8.742 -4.258 1.00 98.69 116 ILE A CA 1
ATOM 897 C C . ILE A 1 116 ? 0.933 -7.517 -5.032 1.00 98.69 116 ILE 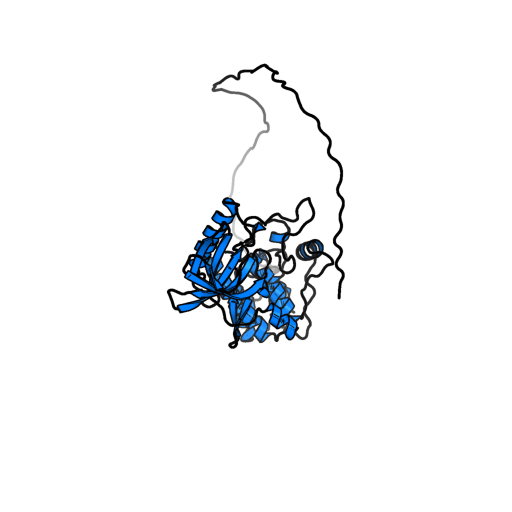A C 1
ATOM 899 O O . ILE A 1 116 ? -0.144 -6.997 -4.741 1.00 98.69 116 ILE A O 1
ATOM 903 N N . MET A 1 117 ? 1.689 -7.080 -6.041 1.00 98.69 117 MET A N 1
ATOM 904 C CA . MET A 1 117 ? 1.322 -5.944 -6.885 1.00 98.69 117 MET A CA 1
ATOM 905 C C . MET A 1 117 ? 0.000 -6.167 -7.616 1.00 98.69 117 MET A C 1
ATOM 907 O O . MET A 1 117 ? -0.865 -5.304 -7.541 1.00 98.69 117 MET A O 1
ATOM 911 N N . ALA A 1 118 ? -0.198 -7.323 -8.255 1.00 98.81 118 ALA A N 1
ATOM 912 C CA . ALA A 1 118 ? -1.439 -7.637 -8.959 1.00 98.81 118 ALA A CA 1
ATOM 913 C C . ALA A 1 118 ? -2.652 -7.590 -8.020 1.00 98.81 118 ALA A C 1
ATOM 915 O O . ALA A 1 118 ? -3.635 -6.911 -8.306 1.00 98.81 118 ALA A O 1
ATOM 916 N N . GLN A 1 119 ? -2.568 -8.252 -6.860 1.00 98.75 119 GLN A N 1
ATOM 917 C CA . GLN A 1 119 ? -3.657 -8.260 -5.877 1.00 98.75 119 GLN A CA 1
ATOM 918 C C . GLN A 1 119 ? -3.950 -6.860 -5.318 1.00 98.75 119 GLN A C 1
ATOM 920 O O . GLN A 1 119 ? -5.114 -6.503 -5.131 1.00 98.75 119 GLN A O 1
ATOM 925 N N . THR A 1 120 ? -2.905 -6.064 -5.079 1.00 98.69 120 THR A N 1
ATOM 926 C CA . THR A 1 120 ? -3.032 -4.686 -4.586 1.00 98.69 120 THR A CA 1
ATOM 927 C C . THR A 1 120 ? -3.664 -3.793 -5.648 1.00 98.69 120 THR A C 1
ATOM 929 O O . THR A 1 120 ? -4.600 -3.062 -5.353 1.00 98.69 120 THR A O 1
ATOM 932 N N . ALA A 1 121 ? -3.215 -3.900 -6.898 1.00 98.69 121 ALA A N 1
ATOM 933 C CA . ALA A 1 121 ? -3.740 -3.142 -8.024 1.00 98.69 121 ALA A CA 1
ATOM 934 C C . ALA A 1 121 ? -5.225 -3.458 -8.286 1.00 98.69 121 ALA A C 1
ATOM 936 O O . ALA A 1 121 ? -6.011 -2.535 -8.457 1.00 98.69 121 ALA A O 1
ATOM 937 N N . ARG A 1 122 ? -5.660 -4.724 -8.173 1.00 98.56 122 ARG A N 1
ATOM 938 C CA . ARG A 1 122 ? -7.096 -5.083 -8.207 1.00 98.56 122 ARG A CA 1
ATOM 939 C C . ARG A 1 122 ? -7.899 -4.417 -7.089 1.00 98.56 122 ARG A C 1
ATOM 941 O O . ARG A 1 122 ? -8.993 -3.914 -7.324 1.00 98.56 122 ARG A O 1
ATOM 948 N N . ALA A 1 123 ? -7.362 -4.417 -5.868 1.00 97.19 123 ALA A N 1
ATOM 949 C CA . ALA A 1 123 ? -8.017 -3.785 -4.725 1.00 97.19 123 ALA A CA 1
ATOM 950 C C . ALA A 1 123 ? -8.108 -2.258 -4.871 1.00 97.19 123 ALA A C 1
ATOM 952 O O . ALA A 1 123 ? -9.130 -1.678 -4.512 1.00 97.19 123 ALA A O 1
ATOM 953 N N . LEU A 1 124 ? -7.067 -1.625 -5.417 1.00 97.06 124 LEU A N 1
ATOM 954 C CA . LEU A 1 124 ? -7.059 -0.199 -5.736 1.00 97.06 124 LEU A CA 1
ATOM 955 C C . LEU A 1 124 ? -8.032 0.125 -6.873 1.00 97.06 124 LEU A C 1
ATOM 957 O O . LEU A 1 124 ? -8.791 1.075 -6.730 1.00 97.06 124 LEU A O 1
ATOM 961 N N . SER A 1 125 ? -8.088 -0.693 -7.931 1.00 97.25 125 SER A N 1
ATOM 962 C CA . SER A 1 125 ? -9.023 -0.492 -9.047 1.00 97.25 125 SER A CA 1
ATOM 963 C C . SER A 1 125 ? -10.472 -0.460 -8.564 1.00 97.25 125 SER A C 1
ATOM 965 O O . SER A 1 125 ? -11.201 0.488 -8.834 1.00 97.25 125 SER A O 1
ATOM 967 N N . ALA A 1 126 ? -10.855 -1.417 -7.708 1.00 95.06 126 ALA A N 1
ATOM 968 C CA . ALA A 1 126 ? -12.193 -1.456 -7.119 1.00 95.06 126 ALA A CA 1
ATOM 969 C C . ALA A 1 126 ? -12.551 -0.186 -6.319 1.00 95.06 126 ALA A C 1
ATOM 971 O O . ALA A 1 126 ? -13.724 0.180 -6.237 1.00 95.06 126 ALA A O 1
ATOM 972 N N . ALA A 1 127 ? -11.561 0.477 -5.714 1.00 92.44 127 ALA A N 1
ATOM 973 C CA . ALA A 1 127 ? -11.751 1.756 -5.037 1.00 92.44 127 ALA A CA 1
ATOM 974 C C . ALA A 1 127 ? -11.825 2.924 -6.033 1.00 92.44 127 ALA A C 1
ATOM 976 O O . ALA A 1 127 ? -12.708 3.778 -5.921 1.00 92.44 127 ALA A O 1
ATOM 977 N N . HIS A 1 128 ? -10.929 2.940 -7.025 1.00 94.00 128 HIS A N 1
ATOM 978 C CA . HIS A 1 128 ? -10.858 3.966 -8.066 1.00 94.00 128 HIS A CA 1
ATOM 979 C C . HIS A 1 128 ? -12.155 4.031 -8.883 1.00 94.00 128 HIS A C 1
ATOM 981 O O . HIS A 1 128 ? -12.647 5.130 -9.132 1.00 94.00 128 HIS A O 1
ATOM 987 N N . ASP A 1 129 ? -12.772 2.884 -9.182 1.00 93.06 129 ASP A N 1
ATOM 988 C CA . ASP A 1 129 ? -14.081 2.772 -9.847 1.00 93.06 129 ASP A CA 1
ATOM 989 C C . ASP A 1 129 ? -15.219 3.460 -9.075 1.00 93.06 129 ASP A C 1
ATOM 991 O O . ASP A 1 129 ? -16.215 3.890 -9.658 1.00 93.06 129 ASP A O 1
ATOM 995 N N . GLN A 1 130 ? -15.075 3.593 -7.754 1.00 89.06 130 GLN A N 1
ATOM 996 C CA . GLN A 1 130 ? -16.020 4.299 -6.883 1.00 89.06 130 GLN A CA 1
ATOM 997 C C . GLN A 1 130 ? -15.590 5.747 -6.593 1.00 89.06 130 GLN A C 1
ATOM 999 O O . GLN A 1 130 ? -16.175 6.415 -5.740 1.00 89.06 130 GLN A O 1
ATOM 1004 N N . GLY A 1 131 ? -14.564 6.248 -7.287 1.00 86.94 131 GLY A N 1
ATOM 1005 C CA . GLY A 1 131 ? -14.015 7.590 -7.094 1.00 86.94 131 GLY A CA 1
ATOM 1006 C C . GLY A 1 131 ? -13.185 7.751 -5.816 1.00 86.94 131 GLY A C 1
ATOM 1007 O O . GLY A 1 131 ? -12.908 8.883 -5.411 1.00 86.94 131 GLY A O 1
ATOM 1008 N N . LEU A 1 132 ? -12.785 6.651 -5.169 1.00 87.88 132 LEU A N 1
ATOM 1009 C CA . LEU A 1 132 ? -11.966 6.666 -3.960 1.00 87.88 132 LEU A CA 1
ATOM 1010 C C . LEU A 1 132 ? -10.495 6.427 -4.307 1.00 87.88 132 LEU A C 1
ATOM 1012 O O . LEU A 1 132 ? -10.131 5.354 -4.769 1.00 87.88 132 LEU A O 1
ATOM 1016 N N . VAL A 1 133 ? -9.638 7.407 -4.023 1.00 89.88 133 VAL A N 1
ATOM 1017 C CA . VAL A 1 133 ? -8.174 7.302 -4.159 1.00 89.88 133 VAL A CA 1
ATOM 1018 C C . VAL A 1 133 ? -7.570 7.011 -2.787 1.00 89.88 133 VAL A C 1
ATOM 1020 O O . VAL A 1 133 ? -7.963 7.647 -1.808 1.00 89.88 133 VAL A O 1
ATOM 1023 N N . HIS A 1 134 ? -6.599 6.100 -2.695 1.00 91.50 134 HIS A N 1
ATOM 1024 C CA . HIS A 1 134 ? -6.031 5.688 -1.411 1.00 91.50 134 HIS A CA 1
ATOM 1025 C C . HIS A 1 134 ? -5.100 6.745 -0.799 1.00 91.50 134 HIS A C 1
ATOM 1027 O O . HIS A 1 134 ? -5.137 6.952 0.414 1.00 91.50 134 HIS A O 1
ATOM 1033 N N . ARG A 1 135 ? -4.253 7.417 -1.594 1.00 88.31 135 ARG A N 1
ATOM 1034 C CA . ARG A 1 135 ? -3.390 8.564 -1.200 1.00 88.31 135 ARG A CA 1
ATOM 1035 C C . ARG A 1 135 ? -2.264 8.284 -0.192 1.00 88.31 135 ARG A C 1
ATOM 1037 O O . ARG A 1 135 ? -1.516 9.202 0.159 1.00 88.31 135 ARG A O 1
ATOM 1044 N N . ASP A 1 136 ? -2.163 7.057 0.304 1.00 88.25 136 ASP A N 1
ATOM 1045 C CA . ASP A 1 136 ? -1.195 6.621 1.324 1.00 88.25 136 ASP A CA 1
ATOM 1046 C C . ASP A 1 136 ? -0.838 5.139 1.123 1.00 88.25 136 ASP A C 1
ATOM 1048 O O . ASP A 1 136 ? -0.794 4.347 2.063 1.00 88.25 136 ASP A O 1
ATOM 1052 N N . VAL A 1 137 ? -0.646 4.732 -0.133 1.00 94.12 137 VAL A N 1
ATOM 1053 C CA . VAL A 1 137 ? -0.202 3.372 -0.455 1.00 94.12 137 VAL A CA 1
ATOM 1054 C C . VAL A 1 137 ? 1.241 3.205 0.025 1.00 94.12 137 VAL A C 1
ATOM 1056 O O . VAL A 1 137 ? 2.142 3.917 -0.408 1.00 94.12 137 VAL A O 1
ATOM 1059 N N . LYS A 1 138 ? 1.457 2.277 0.959 1.00 94.12 138 LYS A N 1
ATOM 1060 C CA . LYS A 1 138 ? 2.768 1.972 1.554 1.00 94.12 138 LYS A CA 1
ATOM 1061 C C . LYS A 1 138 ? 2.783 0.547 2.116 1.00 94.12 138 LYS A C 1
ATOM 1063 O O . LYS A 1 138 ? 1.710 0.027 2.430 1.00 94.12 138 LYS A O 1
ATOM 1068 N N . PRO A 1 139 ? 3.955 -0.071 2.355 1.00 96.00 139 PRO A N 1
ATO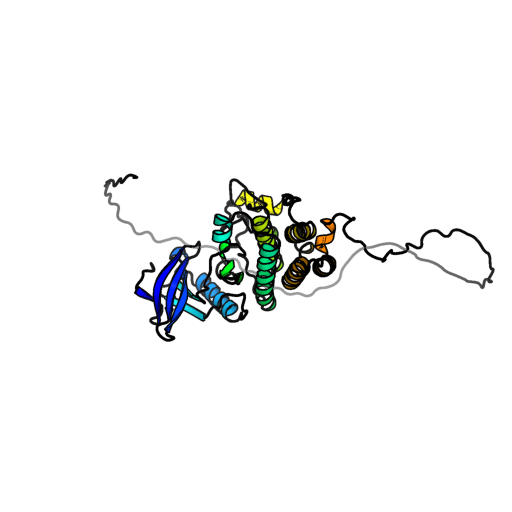M 1069 C CA . PRO A 1 139 ? 4.034 -1.452 2.837 1.00 96.00 139 PRO A CA 1
ATOM 1070 C C . PRO A 1 139 ? 3.301 -1.696 4.166 1.00 96.00 139 PRO A C 1
ATOM 1072 O O . PRO A 1 139 ? 2.770 -2.778 4.391 1.00 96.00 139 PRO A O 1
ATOM 1075 N N . GLY A 1 140 ? 3.223 -0.687 5.040 1.00 92.44 140 GLY A N 1
ATOM 1076 C CA . GLY A 1 140 ? 2.478 -0.776 6.302 1.00 92.44 140 GLY A CA 1
ATOM 1077 C C . GLY A 1 140 ? 0.959 -0.924 6.139 1.00 92.44 140 GLY A C 1
ATOM 1078 O O . GLY A 1 140 ? 0.308 -1.411 7.056 1.00 92.44 140 GLY A O 1
ATOM 1079 N N . ASN A 1 141 ? 0.412 -0.550 4.977 1.00 94.25 141 ASN A N 1
ATOM 1080 C CA . ASN A 1 141 ? -1.020 -0.612 4.664 1.00 94.25 141 ASN A CA 1
ATOM 1081 C C . ASN A 1 141 ? -1.387 -1.836 3.799 1.00 94.25 141 ASN A C 1
ATOM 1083 O O . ASN A 1 141 ? -2.540 -1.983 3.394 1.00 94.25 141 ASN A O 1
ATOM 1087 N N . LEU A 1 142 ? -0.418 -2.711 3.501 1.00 97.25 142 LEU A N 1
ATOM 1088 C CA . LEU A 1 142 ? -0.620 -3.951 2.751 1.00 97.25 142 LEU A CA 1
ATOM 1089 C C . LEU A 1 142 ? -0.422 -5.139 3.692 1.00 97.25 142 LEU A C 1
ATOM 1091 O O . LEU A 1 142 ? 0.708 -5.524 3.987 1.00 97.25 142 LEU A O 1
ATOM 1095 N N . LEU A 1 143 ? -1.517 -5.718 4.178 1.00 97.44 143 LEU A N 1
ATOM 1096 C CA . LEU A 1 143 ? -1.477 -6.889 5.051 1.00 97.44 143 LEU A CA 1
ATOM 1097 C C . LEU A 1 143 ? -1.461 -8.169 4.219 1.00 97.44 143 LEU A C 1
ATOM 1099 O O . LEU A 1 143 ? -2.266 -8.327 3.300 1.00 97.44 143 LEU A O 1
ATOM 1103 N N . ILE A 1 144 ? -0.555 -9.087 4.552 1.00 97.81 144 ILE A N 1
ATOM 1104 C CA . ILE A 1 144 ? -0.378 -10.354 3.842 1.00 97.81 144 ILE A CA 1
ATOM 1105 C C . ILE A 1 144 ? -0.672 -11.506 4.794 1.00 97.81 144 ILE A C 1
ATOM 1107 O O . ILE A 1 144 ? -0.008 -11.677 5.819 1.00 97.81 144 ILE A O 1
ATOM 1111 N N . ASP A 1 145 ? -1.677 -12.308 4.447 1.00 95.31 1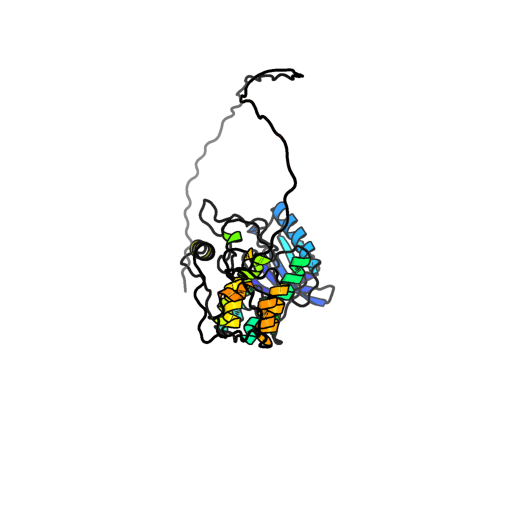45 ASP A N 1
ATOM 1112 C CA . ASP A 1 145 ? -2.059 -13.467 5.249 1.00 95.31 145 ASP A CA 1
ATOM 1113 C C . ASP A 1 145 ? -1.166 -14.695 4.982 1.00 95.31 145 ASP A C 1
ATOM 1115 O O . ASP A 1 145 ? -0.361 -14.741 4.050 1.00 95.31 145 ASP A O 1
ATOM 1119 N N . ALA A 1 146 ? -1.343 -15.751 5.782 1.00 92.81 146 ALA A N 1
ATOM 1120 C CA . ALA A 1 146 ? -0.581 -16.998 5.647 1.00 92.81 146 ALA A CA 1
ATOM 1121 C C . ALA A 1 146 ? -0.780 -17.727 4.298 1.00 92.81 146 ALA A C 1
ATOM 1123 O O . ALA A 1 146 ? -0.042 -18.659 3.985 1.00 92.81 146 ALA A O 1
ATOM 1124 N N . LYS A 1 147 ? -1.781 -17.332 3.500 1.00 94.44 147 LYS A N 1
ATOM 1125 C CA . LYS A 1 147 ? -2.047 -17.843 2.149 1.00 94.44 147 LYS A CA 1
ATOM 1126 C C . LYS A 1 147 ? -1.519 -16.896 1.061 1.00 94.44 147 LYS A C 1
ATOM 1128 O O . LYS A 1 147 ? -1.848 -17.094 -0.105 1.00 94.44 147 LYS A O 1
ATOM 1133 N N . ASN A 1 148 ? -0.705 -15.900 1.422 1.00 94.75 148 ASN A N 1
ATOM 1134 C CA . ASN A 1 148 ? -0.196 -14.843 0.543 1.00 94.75 148 ASN A CA 1
ATOM 1135 C C . ASN A 1 148 ? -1.298 -14.011 -0.135 1.00 94.75 148 ASN A C 1
ATOM 1137 O O . ASN A 1 148 ? -1.107 -13.508 -1.247 1.00 94.75 148 ASN A O 1
ATOM 1141 N N . ARG A 1 149 ? -2.455 -13.868 0.520 1.00 97.25 149 ARG A N 1
ATOM 1142 C CA . ARG A 1 149 ? -3.505 -12.954 0.065 1.00 97.25 149 ARG A CA 1
ATOM 1143 C C . ARG A 1 149 ? -3.246 -11.565 0.620 1.00 97.25 149 ARG A C 1
ATOM 1145 O O . ARG A 1 149 ? -2.968 -11.429 1.811 1.00 97.25 149 ARG A O 1
ATOM 1152 N N . VAL A 1 150 ? -3.364 -10.558 -0.238 1.00 98.12 150 VAL A N 1
ATOM 1153 C CA . VAL A 1 150 ? -3.203 -9.153 0.142 1.00 98.12 150 VAL A CA 1
ATOM 1154 C C . VAL A 1 150 ? -4.542 -8.567 0.570 1.00 98.12 150 VAL A C 1
ATOM 1156 O O . VAL A 1 150 ? -5.560 -8.764 -0.096 1.00 98.12 150 VAL A O 1
ATOM 1159 N N . LYS A 1 151 ? -4.524 -7.803 1.661 1.00 97.25 151 LYS A N 1
ATOM 1160 C CA . LYS A 1 151 ? -5.593 -6.885 2.041 1.00 97.25 151 LYS A CA 1
ATOM 1161 C C . LYS A 1 151 ? -5.040 -5.484 2.248 1.00 97.25 151 LYS A C 1
ATOM 1163 O O . LYS A 1 151 ? -4.137 -5.279 3.055 1.00 97.25 151 LYS A O 1
ATOM 1168 N N . VAL A 1 152 ? -5.616 -4.535 1.524 1.00 95.75 152 VAL A N 1
ATOM 1169 C CA . VAL A 1 152 ? -5.320 -3.110 1.632 1.00 95.75 152 VAL A CA 1
ATOM 1170 C C . VAL A 1 152 ? -6.139 -2.519 2.779 1.00 95.75 152 VAL A C 1
ATOM 1172 O O . VAL A 1 152 ? -7.355 -2.719 2.850 1.00 95.75 152 VAL A O 1
ATOM 1175 N N . THR A 1 153 ? -5.470 -1.817 3.687 1.00 91.12 153 THR A N 1
ATOM 1176 C CA . THR A 1 153 ? -6.063 -1.151 4.857 1.00 91.12 153 THR A CA 1
ATOM 1177 C C . THR A 1 153 ? -5.862 0.357 4.789 1.00 91.12 153 THR A C 1
ATOM 1179 O O . THR A 1 153 ? -4.985 0.820 4.074 1.00 91.12 153 THR A O 1
ATOM 1182 N N . ASP A 1 154 ? -6.578 1.118 5.622 1.00 82.81 154 ASP A N 1
ATOM 1183 C CA . ASP A 1 154 ? -6.321 2.553 5.812 1.00 82.81 154 ASP A CA 1
ATOM 1184 C C . ASP A 1 154 ? -6.480 3.408 4.535 1.00 82.81 154 ASP A C 1
ATOM 1186 O O . ASP A 1 154 ? -5.692 4.319 4.280 1.00 82.81 154 ASP A O 1
ATOM 1190 N N . PHE A 1 155 ? -7.545 3.163 3.761 1.00 77.25 155 PHE A N 1
ATOM 1191 C CA . PHE A 1 155 ? -7.921 3.982 2.601 1.00 77.25 155 PHE A CA 1
ATOM 1192 C C . PHE A 1 155 ? -8.139 5.448 2.979 1.00 77.25 155 PHE A C 1
ATOM 1194 O O . PHE A 1 155 ? -9.220 5.809 3.426 1.00 77.25 155 PHE A O 1
ATOM 1201 N N . GLY A 1 156 ? -7.125 6.289 2.783 1.00 63.34 156 GLY A N 1
ATOM 1202 C CA . GLY A 1 156 ? -7.245 7.741 2.627 1.00 63.34 156 GLY A CA 1
ATOM 1203 C C . GLY A 1 156 ? -7.725 8.585 3.810 1.00 63.34 156 GLY A C 1
ATOM 1204 O O . GLY A 1 156 ? -7.460 9.788 3.757 1.00 63.34 156 GLY A O 1
ATOM 1205 N N . ILE A 1 157 ? -8.307 7.985 4.870 1.00 58.66 157 ILE A N 1
ATOM 1206 C CA . ILE A 1 157 ? -9.187 8.584 5.919 1.00 58.66 157 ILE A CA 1
ATOM 1207 C C . ILE A 1 157 ? -8.626 9.826 6.637 1.00 58.66 157 ILE A C 1
ATOM 1209 O O . ILE A 1 157 ? -9.277 10.440 7.474 1.00 58.66 157 ILE A O 1
ATOM 1213 N N . ALA A 1 158 ? -7.392 10.220 6.353 1.00 50.41 158 ALA A N 1
ATOM 1214 C CA . ALA A 1 158 ? -6.678 11.227 7.101 1.00 50.41 158 ALA A CA 1
ATOM 1215 C C . ALA A 1 158 ? -6.041 12.356 6.276 1.00 50.41 158 ALA A C 1
ATOM 1217 O O . ALA A 1 158 ? -5.358 13.190 6.858 1.00 50.41 158 ALA A O 1
ATOM 1218 N N . ARG A 1 159 ? -6.236 12.444 4.950 1.00 56.31 159 ARG A N 1
ATOM 1219 C CA . ARG A 1 159 ? -5.450 13.393 4.120 1.00 56.31 159 ARG A CA 1
ATOM 1220 C C . ARG A 1 159 ? -6.195 14.522 3.409 1.00 56.31 159 ARG A C 1
ATOM 1222 O O . ARG A 1 159 ? -5.635 15.143 2.515 1.00 56.31 159 ARG A O 1
ATOM 1229 N N . LEU A 1 160 ? -7.398 14.887 3.848 1.00 41.88 160 LEU A N 1
ATOM 1230 C CA . LEU A 1 160 ? -8.039 16.133 3.387 1.00 41.88 160 LEU A CA 1
ATOM 1231 C C . LEU A 1 160 ? -7.608 17.397 4.158 1.00 41.88 160 LEU A C 1
ATOM 1233 O O . LEU A 1 160 ? -7.891 18.494 3.688 1.00 41.88 160 LEU A O 1
ATOM 1237 N N . ALA A 1 161 ? -6.946 17.269 5.314 1.00 38.91 161 ALA A N 1
ATOM 1238 C CA . ALA A 1 161 ? -6.422 18.414 6.075 1.00 38.91 161 ALA A CA 1
ATOM 1239 C C . ALA A 1 161 ? -4.917 18.667 5.844 1.00 38.91 161 ALA A C 1
ATOM 1241 O O . ALA A 1 161 ? -4.473 19.806 5.960 1.00 38.91 161 ALA A O 1
ATOM 1242 N N . ASP A 1 162 ? -4.169 17.632 5.439 1.00 42.81 162 ASP A N 1
ATOM 1243 C CA . ASP A 1 162 ? -2.698 17.638 5.451 1.00 42.81 162 ASP A CA 1
ATOM 1244 C C . ASP A 1 162 ? -2.059 17.572 4.057 1.00 42.81 162 ASP A C 1
ATOM 1246 O O . ASP A 1 162 ? -0.843 17.432 3.944 1.00 42.81 162 ASP A O 1
ATOM 1250 N N . GLN A 1 163 ? -2.836 17.712 2.975 1.00 40.97 163 GLN A N 1
ATOM 1251 C CA . GLN A 1 163 ? -2.263 18.103 1.679 1.00 40.97 163 GLN A CA 1
ATOM 1252 C C . GLN A 1 163 ? -1.938 19.596 1.709 1.00 40.97 163 GLN A C 1
ATOM 1254 O O . GLN A 1 163 ? -2.401 20.377 0.883 1.00 40.97 163 GLN A O 1
ATOM 1259 N N . VAL A 1 164 ? -1.148 20.006 2.697 1.00 40.69 164 VAL A N 1
ATOM 1260 C CA . VAL A 1 164 ? -0.328 21.178 2.489 1.00 40.69 164 VAL A CA 1
ATOM 1261 C C . VAL A 1 164 ? 0.834 20.663 1.636 1.00 40.69 164 VAL A C 1
ATOM 1263 O O . VAL A 1 164 ? 1.472 19.683 2.036 1.00 40.69 164 VAL A O 1
ATOM 1266 N N . PRO A 1 165 ? 1.065 21.233 0.439 1.00 46.12 165 PRO A N 1
ATOM 1267 C CA . PRO A 1 165 ? 2.234 20.928 -0.385 1.00 46.12 165 PRO A CA 1
ATOM 1268 C C . PRO A 1 165 ? 3.517 21.080 0.435 1.00 46.12 165 PRO A C 1
ATOM 1270 O O . PRO A 1 165 ? 3.467 21.461 1.602 1.00 46.12 165 PRO A O 1
ATOM 1273 N N . LEU A 1 166 ? 4.683 20.894 -0.184 1.00 44.66 166 LEU A N 1
ATOM 1274 C CA . LEU A 1 166 ? 5.919 21.493 0.322 1.00 44.66 166 LEU A CA 1
ATOM 1275 C C . LEU A 1 166 ? 5.623 22.937 0.796 1.00 44.66 166 LEU A C 1
ATOM 1277 O O . LEU A 1 166 ? 5.439 23.840 -0.021 1.00 44.66 166 LEU A O 1
ATOM 1281 N N . THR A 1 167 ? 5.434 23.155 2.101 1.00 43.44 167 THR A N 1
ATOM 1282 C CA . THR A 1 167 ? 4.980 24.458 2.583 1.00 43.44 167 THR A CA 1
ATOM 1283 C C . THR A 1 167 ? 6.100 25.454 2.369 1.00 43.44 167 THR A C 1
ATOM 1285 O O . THR A 1 167 ? 7.277 25.100 2.428 1.00 43.44 167 THR A O 1
ATOM 1288 N N . ALA A 1 168 ? 5.756 26.737 2.256 1.00 40.28 168 ALA A N 1
ATOM 1289 C CA . ALA A 1 168 ? 6.723 27.830 2.375 1.00 40.28 168 ALA A CA 1
ATOM 1290 C C . ALA A 1 168 ? 7.567 27.766 3.678 1.00 40.28 168 ALA A C 1
ATOM 1292 O O . ALA A 1 168 ? 8.569 28.464 3.794 1.00 40.28 168 ALA A O 1
ATOM 1293 N N . THR A 1 169 ? 7.183 26.926 4.651 1.00 43.38 169 THR A N 1
ATOM 1294 C CA . THR A 1 169 ? 7.901 26.638 5.903 1.00 43.38 169 THR A CA 1
ATOM 1295 C C . THR A 1 169 ? 8.783 25.381 5.870 1.00 43.38 169 THR A C 1
ATOM 1297 O O . THR A 1 169 ? 9.430 25.085 6.872 1.00 43.38 169 THR A O 1
ATOM 1300 N N . GLY A 1 170 ? 8.844 24.646 4.753 1.00 46.50 170 GLY A N 1
ATOM 1301 C CA . GLY A 1 170 ? 9.756 23.515 4.574 1.00 46.50 170 GLY A CA 1
ATOM 1302 C C . GLY A 1 170 ? 9.464 22.330 5.497 1.00 46.50 170 GLY A C 1
ATOM 1303 O O . GLY A 1 170 ? 10.390 21.778 6.079 1.00 46.50 170 GLY A O 1
ATOM 1304 N N . GLN A 1 171 ? 8.203 21.929 5.672 1.00 43.38 171 GLN A N 1
ATOM 1305 C CA . GLN A 1 171 ? 7.863 20.698 6.397 1.00 43.38 171 GLN A CA 1
ATOM 1306 C C . GLN A 1 171 ? 7.012 19.778 5.517 1.00 43.38 171 GLN A C 1
ATOM 1308 O O . GLN A 1 171 ? 5.995 20.196 4.978 1.00 43.38 171 GLN A O 1
ATOM 1313 N N . VAL A 1 172 ? 7.431 18.515 5.374 1.00 49.44 172 VAL A N 1
ATOM 1314 C CA . VAL A 1 172 ? 6.623 17.462 4.740 1.00 49.44 172 VAL A CA 1
ATOM 1315 C C . VAL A 1 172 ? 5.829 16.759 5.834 1.00 49.44 172 VAL A C 1
ATOM 1317 O O . VAL A 1 172 ? 6.411 16.105 6.701 1.00 49.44 172 VAL A O 1
ATOM 1320 N N . MET A 1 173 ? 4.504 16.896 5.809 1.00 47.53 173 MET A N 1
ATOM 1321 C CA . MET A 1 173 ? 3.624 16.236 6.772 1.00 47.53 173 MET A CA 1
ATOM 1322 C C . MET A 1 173 ? 3.310 14.802 6.304 1.00 47.53 173 MET A C 1
ATOM 1324 O O . MET A 1 173 ? 2.461 14.544 5.447 1.00 47.53 173 MET A O 1
ATOM 1328 N N . GLY A 1 174 ? 4.057 13.838 6.849 1.00 58.38 174 GLY A N 1
ATOM 1329 C CA . GLY A 1 174 ? 3.895 12.397 6.616 1.00 58.38 174 GLY A CA 1
ATOM 1330 C C . GLY A 1 174 ? 5.138 11.711 6.039 1.00 58.38 174 GLY A C 1
ATOM 1331 O O . GLY A 1 174 ? 6.223 12.285 5.981 1.00 58.38 174 GLY A O 1
ATOM 1332 N N . THR A 1 175 ? 4.991 10.446 5.643 1.00 65.50 175 THR A N 1
ATOM 1333 C CA . THR A 1 175 ? 6.086 9.648 5.075 1.00 65.50 175 THR A CA 1
ATOM 1334 C C . THR A 1 175 ? 6.270 10.007 3.600 1.00 65.50 175 THR A C 1
ATOM 1336 O O . THR A 1 175 ? 5.487 9.582 2.758 1.00 65.50 175 THR A O 1
ATOM 1339 N N . ALA A 1 176 ? 7.312 10.772 3.271 1.00 83.06 176 ALA A N 1
ATOM 1340 C CA . ALA A 1 176 ? 7.639 11.159 1.896 1.00 83.06 176 ALA A CA 1
ATOM 1341 C C . ALA A 1 176 ? 8.057 9.971 1.021 1.00 83.06 176 ALA A C 1
ATOM 1343 O O . ALA A 1 176 ? 8.057 10.083 -0.191 1.00 83.06 176 ALA A O 1
ATOM 1344 N N . GLN A 1 177 ? 8.413 8.837 1.625 1.00 90.00 177 GLN A N 1
ATOM 1345 C CA . GLN A 1 177 ? 9.103 7.716 0.977 1.00 90.00 177 GLN A CA 1
ATOM 1346 C C . GLN A 1 177 ? 8.327 7.021 -0.151 1.00 90.00 177 GLN A C 1
ATOM 1348 O O . GLN A 1 177 ? 8.953 6.288 -0.904 1.00 90.00 177 GLN A O 1
ATOM 1353 N N . TYR A 1 178 ? 7.008 7.218 -0.237 1.00 93.50 178 TYR A N 1
ATOM 1354 C CA . TYR A 1 178 ? 6.127 6.608 -1.245 1.00 93.50 178 TYR A CA 1
ATOM 1355 C C . TYR A 1 178 ? 5.249 7.659 -1.946 1.00 93.50 178 TYR A C 1
ATOM 1357 O O . TYR A 1 178 ? 4.191 7.341 -2.480 1.00 93.50 178 TYR A O 1
ATOM 1365 N N . LEU A 1 179 ? 5.627 8.937 -1.858 1.00 90.75 179 LEU A N 1
ATOM 1366 C CA . LEU A 1 179 ? 4.817 10.054 -2.334 1.00 90.75 179 LEU A CA 1
ATOM 1367 C C . LEU A 1 179 ? 4.979 10.229 -3.848 1.00 90.75 179 LEU A C 1
ATOM 1369 O O . LEU A 1 179 ? 6.102 10.347 -4.334 1.00 90.75 179 LEU A O 1
ATOM 1373 N N . ALA A 1 180 ? 3.872 10.310 -4.588 1.00 93.50 180 ALA A N 1
ATOM 1374 C CA . ALA A 1 180 ? 3.949 10.582 -6.020 1.00 93.50 180 ALA A CA 1
ATOM 1375 C C . ALA A 1 180 ? 4.473 12.011 -6.310 1.00 93.50 180 ALA A C 1
ATOM 1377 O O . ALA A 1 180 ? 4.209 12.923 -5.515 1.00 93.50 180 ALA A O 1
ATOM 1378 N N . PRO A 1 181 ? 5.186 12.242 -7.431 1.00 94.12 181 PRO A N 1
ATOM 1379 C CA . PRO A 1 181 ? 5.752 13.548 -7.789 1.00 94.12 181 PRO A CA 1
ATOM 1380 C C . PRO A 1 181 ? 4.716 14.681 -7.800 1.00 94.12 181 PRO A C 1
ATOM 1382 O O . PRO A 1 181 ? 4.932 15.762 -7.246 1.00 94.12 181 PRO A O 1
ATOM 1385 N N . GLU A 1 182 ? 3.540 14.416 -8.362 1.00 91.88 182 GLU A N 1
ATOM 1386 C CA . GLU A 1 182 ? 2.429 15.360 -8.421 1.00 91.88 182 GLU A CA 1
ATOM 1387 C C . GLU A 1 182 ? 1.908 15.711 -7.016 1.00 91.88 182 GLU A C 1
ATOM 1389 O O . GLU A 1 182 ? 1.616 16.869 -6.729 1.00 91.88 182 GLU A O 1
ATOM 1394 N N . GLN A 1 183 ? 1.904 14.758 -6.079 1.00 87.69 183 GLN A N 1
ATOM 1395 C CA . GLN A 1 183 ? 1.512 15.022 -4.693 1.00 87.69 183 GLN A CA 1
ATOM 1396 C C . GLN A 1 183 ? 2.574 15.843 -3.950 1.00 87.69 183 GLN A C 1
ATOM 1398 O O . GLN A 1 183 ? 2.232 16.717 -3.155 1.00 87.69 183 GLN A O 1
ATOM 1403 N N . ALA A 1 184 ? 3.860 15.592 -4.212 1.00 85.94 184 ALA A N 1
ATOM 1404 C CA . ALA A 1 184 ? 4.964 16.358 -3.631 1.00 85.94 184 ALA A CA 1
ATOM 1405 C C . ALA A 1 184 ? 4.950 17.832 -4.075 1.00 85.94 184 ALA A C 1
ATOM 1407 O O . ALA A 1 184 ? 5.303 18.719 -3.295 1.00 85.94 184 ALA A O 1
ATOM 1408 N N . THR A 1 185 ? 4.487 18.094 -5.300 1.00 84.31 185 THR A N 1
ATOM 1409 C CA . THR A 1 185 ? 4.309 19.447 -5.855 1.00 84.31 185 THR A CA 1
ATOM 1410 C C . THR A 1 185 ? 2.966 20.089 -5.493 1.00 84.31 185 THR A C 1
ATOM 1412 O O . THR A 1 185 ? 2.718 21.238 -5.855 1.00 84.31 185 THR A O 1
ATOM 1415 N N . GLY A 1 186 ? 2.118 19.398 -4.723 1.00 79.94 186 GLY A N 1
ATOM 1416 C CA . GLY A 1 186 ? 0.846 19.930 -4.232 1.00 79.94 186 GLY A CA 1
ATOM 1417 C C . GLY A 1 186 ? -0.343 19.749 -5.171 1.00 79.94 186 GLY A C 1
ATOM 1418 O O . GLY A 1 186 ? -1.408 20.306 -4.911 1.00 79.94 186 GLY A O 1
ATOM 1419 N N . GLN A 1 187 ? -0.184 18.990 -6.253 1.00 86.25 187 GLN A N 1
ATOM 1420 C CA . GLN A 1 187 ? -1.292 18.617 -7.123 1.00 86.25 187 GLN A CA 1
ATOM 1421 C C . GLN A 1 187 ? -2.161 17.545 -6.457 1.00 86.25 187 GLN A C 1
ATOM 1423 O O . GLN A 1 187 ? -1.740 16.814 -5.554 1.00 86.25 187 GLN A O 1
ATOM 1428 N N . GLN A 1 188 ? -3.407 17.446 -6.917 1.00 84.56 188 GLN A N 1
ATOM 1429 C CA . GLN A 1 188 ? -4.363 16.502 -6.362 1.00 84.56 188 GLN A CA 1
ATOM 1430 C C . GLN A 1 188 ? -3.978 15.059 -6.720 1.00 84.56 188 GLN A C 1
ATOM 1432 O O . GLN A 1 188 ? -3.808 14.718 -7.886 1.00 84.56 188 GLN A O 1
ATOM 1437 N N . ALA A 1 189 ? -3.909 14.198 -5.705 1.00 87.56 189 ALA A N 1
ATOM 1438 C CA . ALA A 1 189 ? -3.687 12.767 -5.889 1.00 87.56 189 ALA A CA 1
ATOM 1439 C C . ALA A 1 189 ? -4.829 12.110 -6.682 1.00 87.56 189 ALA A C 1
ATOM 1441 O O . ALA A 1 189 ? -6.009 12.334 -6.386 1.00 87.56 189 ALA A O 1
ATOM 1442 N N . THR A 1 190 ? -4.472 11.241 -7.623 1.00 92.19 190 THR A N 1
ATOM 1443 C CA . THR A 1 190 ? -5.397 10.458 -8.456 1.00 92.19 190 THR A CA 1
ATOM 1444 C C . THR A 1 190 ? -5.054 8.965 -8.380 1.00 92.19 190 THR A C 1
ATOM 1446 O O . THR A 1 190 ? -4.106 8.577 -7.696 1.00 92.19 190 THR A O 1
ATOM 1449 N N . GLY A 1 191 ? -5.803 8.103 -9.077 1.00 94.81 191 GLY A N 1
ATOM 1450 C CA . GLY A 1 191 ? -5.506 6.666 -9.097 1.00 94.81 191 GLY A CA 1
ATOM 1451 C C . GLY A 1 191 ? -4.100 6.334 -9.619 1.00 94.81 191 GLY A C 1
ATOM 1452 O O . GLY A 1 191 ? -3.452 5.422 -9.109 1.00 94.81 191 GLY A O 1
ATOM 1453 N N . VAL A 1 192 ? -3.566 7.137 -10.547 1.00 97.31 192 VAL A N 1
ATOM 1454 C CA . VAL A 1 192 ? -2.189 6.982 -11.052 1.00 97.31 192 VAL A CA 1
ATOM 1455 C C . VAL A 1 192 ? -1.116 7.413 -10.041 1.00 97.31 192 VAL A C 1
ATOM 1457 O O . VAL A 1 192 ? 0.032 6.973 -10.139 1.00 97.31 192 VAL A O 1
ATOM 1460 N N . SER A 1 193 ? -1.477 8.198 -9.021 1.00 95.88 193 SER A N 1
ATOM 1461 C CA . SER A 1 193 ? -0.600 8.478 -7.875 1.00 95.88 193 SER A CA 1
ATOM 1462 C C . SER A 1 193 ? -0.433 7.237 -6.989 1.00 95.88 193 SER A C 1
ATOM 1464 O O . SER A 1 193 ? 0.677 6.926 -6.557 1.00 95.88 193 SER A O 1
ATOM 1466 N N . ASP A 1 194 ? -1.513 6.476 -6.770 1.00 96.88 194 ASP A N 1
ATOM 1467 C CA . ASP A 1 194 ? -1.458 5.205 -6.031 1.00 96.88 194 ASP A CA 1
ATOM 1468 C C . ASP A 1 194 ? -0.615 4.152 -6.781 1.00 96.88 194 ASP A C 1
ATOM 1470 O O . ASP A 1 194 ? 0.102 3.368 -6.156 1.00 96.88 194 ASP A O 1
ATOM 1474 N N . ILE A 1 195 ? -0.653 4.160 -8.122 1.00 98.62 195 ILE A N 1
ATOM 1475 C CA . ILE A 1 195 ? 0.181 3.300 -8.980 1.00 98.62 195 ILE A CA 1
ATOM 1476 C C . ILE A 1 195 ? 1.668 3.615 -8.802 1.00 98.62 195 ILE A C 1
ATOM 1478 O O . ILE A 1 195 ? 2.461 2.690 -8.635 1.00 98.62 195 ILE A O 1
ATOM 1482 N N . TYR A 1 196 ? 2.051 4.895 -8.779 1.00 98.56 196 TYR A N 1
ATOM 1483 C CA . TYR A 1 196 ? 3.440 5.295 -8.535 1.00 98.56 196 TYR A CA 1
ATOM 1484 C C . TYR A 1 196 ? 3.934 4.809 -7.167 1.00 98.56 196 TYR A C 1
ATOM 1486 O O . TYR A 1 196 ? 4.998 4.196 -7.055 1.00 98.56 196 TYR A O 1
ATOM 1494 N N . ALA A 1 197 ? 3.124 5.004 -6.124 1.00 97.81 197 ALA A N 1
ATOM 1495 C CA . ALA A 1 197 ? 3.432 4.529 -4.779 1.00 97.81 197 ALA A CA 1
ATOM 1496 C C . ALA A 1 197 ? 3.587 2.995 -4.728 1.00 97.81 197 ALA A C 1
ATOM 1498 O O . ALA A 1 197 ? 4.534 2.483 -4.126 1.00 97.81 197 ALA A O 1
ATOM 1499 N N . LEU A 1 198 ? 2.720 2.247 -5.422 1.00 98.69 198 LEU A N 1
ATOM 1500 C CA . LEU A 1 198 ? 2.864 0.797 -5.581 1.00 98.69 198 LEU A CA 1
ATOM 1501 C C . LEU A 1 198 ? 4.125 0.417 -6.381 1.00 98.69 198 LEU A C 1
ATOM 1503 O O . LEU A 1 198 ? 4.716 -0.630 -6.120 1.00 98.69 198 LEU A O 1
ATOM 1507 N N . GLY A 1 199 ? 4.574 1.269 -7.303 1.00 98.69 199 GLY A N 1
ATOM 1508 C CA . GLY A 1 199 ? 5.830 1.112 -8.041 1.00 98.69 199 GLY A CA 1
ATOM 1509 C C . GLY A 1 199 ? 7.042 1.192 -7.121 1.00 98.69 199 GLY A C 1
ATOM 1510 O O . GLY A 1 199 ? 7.931 0.347 -7.201 1.00 98.69 199 GLY A O 1
ATOM 1511 N N . ILE A 1 200 ? 7.032 2.131 -6.168 1.00 98.62 200 ILE A N 1
ATOM 1512 C CA . ILE A 1 200 ? 8.071 2.235 -5.133 1.00 98.62 200 ILE A CA 1
ATOM 1513 C C . ILE A 1 200 ? 8.096 0.974 -4.266 1.00 98.62 200 ILE A C 1
ATOM 1515 O O . ILE A 1 200 ? 9.172 0.447 -3.985 1.00 98.62 200 ILE A O 1
ATOM 1519 N N . ILE A 1 201 ? 6.925 0.460 -3.875 1.00 98.62 201 ILE A N 1
ATOM 1520 C CA . ILE A 1 201 ? 6.824 -0.796 -3.116 1.00 98.62 201 ILE A CA 1
ATOM 1521 C C . ILE A 1 201 ? 7.381 -1.964 -3.933 1.00 98.62 201 ILE A C 1
ATOM 1523 O O . ILE A 1 201 ? 8.143 -2.770 -3.405 1.00 98.62 201 ILE A O 1
ATOM 1527 N N . GLY A 1 202 ? 7.020 -2.066 -5.215 1.00 98.69 202 GLY A N 1
ATOM 1528 C CA . GLY A 1 202 ? 7.518 -3.111 -6.107 1.00 98.69 202 GLY A CA 1
ATOM 1529 C C . GLY A 1 202 ? 9.038 -3.050 -6.275 1.00 98.69 202 GLY A C 1
ATOM 1530 O O . GLY A 1 202 ? 9.703 -4.082 -6.186 1.00 98.69 202 GLY A O 1
ATOM 1531 N N . TYR A 1 203 ? 9.595 -1.844 -6.419 1.00 98.75 203 TYR A N 1
ATOM 1532 C CA . TYR A 1 203 ? 11.038 -1.612 -6.419 1.00 98.75 203 TYR A CA 1
ATOM 1533 C C . TYR A 1 203 ? 11.676 -2.104 -5.115 1.00 98.75 203 TYR A C 1
ATOM 1535 O O . TYR A 1 203 ? 12.610 -2.900 -5.152 1.00 98.75 203 TYR A O 1
ATOM 1543 N N . GLU A 1 204 ? 11.152 -1.686 -3.959 1.00 98.38 204 GLU A N 1
ATOM 1544 C CA . GLU A 1 204 ? 11.685 -2.069 -2.647 1.00 98.38 204 GLU A CA 1
ATOM 1545 C C . GLU A 1 204 ? 11.616 -3.582 -2.418 1.00 98.38 204 GLU A C 1
ATOM 1547 O O . GLU A 1 204 ? 12.574 -4.166 -1.919 1.00 98.38 204 GLU A O 1
ATOM 1552 N N . CYS A 1 205 ? 10.540 -4.240 -2.857 1.00 98.56 205 CYS A N 1
ATOM 1553 C CA . CYS A 1 205 ? 10.423 -5.695 -2.788 1.00 98.56 205 CYS A CA 1
ATOM 1554 C C . CYS A 1 205 ? 11.533 -6.407 -3.570 1.00 98.56 205 CYS A C 1
ATOM 1556 O O . CYS A 1 205 ? 11.972 -7.475 -3.156 1.00 98.56 205 CYS A O 1
ATOM 1558 N N . LEU A 1 206 ? 11.977 -5.850 -4.699 1.00 98.50 206 LEU A N 1
ATOM 1559 C CA . LEU A 1 206 ? 12.939 -6.493 -5.598 1.00 98.50 206 LEU A CA 1
ATOM 1560 C C . LEU A 1 206 ? 14.395 -6.110 -5.300 1.00 98.50 206 LEU A C 1
ATOM 1562 O O . LEU A 1 206 ? 15.276 -6.962 -5.369 1.00 98.50 206 LEU A O 1
ATOM 1566 N N . ALA A 1 207 ? 14.652 -4.843 -4.976 1.00 97.69 207 ALA A N 1
ATOM 1567 C CA . ALA A 1 207 ? 15.987 -4.326 -4.673 1.00 97.69 207 ALA A CA 1
ATOM 1568 C C . ALA A 1 207 ? 16.367 -4.480 -3.191 1.00 97.69 207 ALA A C 1
ATOM 1570 O O . ALA A 1 207 ? 17.544 -4.439 -2.837 1.00 97.69 207 ALA A O 1
ATOM 1571 N N . GLY A 1 208 ? 15.374 -4.627 -2.313 1.00 96.56 208 GLY A N 1
ATOM 1572 C CA . GLY A 1 208 ? 15.534 -4.647 -0.858 1.00 96.56 208 GLY A CA 1
ATOM 1573 C C . GLY A 1 208 ? 15.802 -3.288 -0.219 1.00 96.56 208 GLY A C 1
ATOM 1574 O O . GLY A 1 208 ? 16.078 -3.200 0.978 1.00 96.56 208 GLY A O 1
ATOM 1575 N N . HIS A 1 209 ? 15.713 -2.223 -1.010 1.00 96.25 209 HIS A N 1
ATOM 1576 C CA . HIS A 1 209 ? 15.749 -0.842 -0.562 1.00 96.25 209 HIS A CA 1
ATOM 1577 C C . HIS A 1 209 ? 14.887 0.023 -1.484 1.00 96.25 209 HIS A C 1
ATOM 1579 O O . HIS A 1 209 ? 14.632 -0.328 -2.634 1.00 96.25 209 HIS A O 1
ATOM 1585 N N . ARG A 1 210 ? 14.455 1.181 -0.987 1.00 96.62 210 ARG A N 1
ATOM 1586 C CA . ARG A 1 210 ? 13.703 2.166 -1.776 1.00 96.62 210 ARG A CA 1
ATOM 1587 C C . ARG A 1 210 ? 14.575 2.809 -2.868 1.00 96.62 210 ARG A C 1
ATOM 1589 O O . ARG A 1 210 ? 15.789 2.914 -2.667 1.00 96.62 210 ARG A O 1
ATOM 1596 N N . PRO A 1 211 ? 13.974 3.269 -3.983 1.00 97.12 211 PRO A N 1
ATOM 1597 C CA . PRO A 1 211 ? 14.700 3.931 -5.068 1.00 97.12 211 PRO A CA 1
ATOM 1598 C C . PRO A 1 211 ? 15.234 5.309 -4.652 1.00 97.12 211 PRO A C 1
ATOM 1600 O O . PRO A 1 211 ? 16.342 5.675 -5.025 1.00 97.12 211 PRO A O 1
ATOM 1603 N N . PHE A 1 212 ? 14.482 6.045 -3.826 1.00 96.38 212 PHE A N 1
ATOM 1604 C CA . PHE A 1 212 ? 14.844 7.387 -3.369 1.00 96.38 212 PHE A CA 1
ATOM 1605 C C . PHE A 1 212 ? 15.125 7.398 -1.865 1.00 96.38 212 PHE A C 1
ATOM 1607 O O . PHE A 1 212 ? 14.332 6.911 -1.053 1.00 96.38 212 PHE A O 1
ATOM 1614 N N . THR A 1 213 ? 16.261 7.979 -1.484 1.00 92.38 213 THR A N 1
ATOM 1615 C CA . THR A 1 213 ? 16.685 8.151 -0.088 1.00 92.38 213 THR A CA 1
ATOM 1616 C C . THR A 1 213 ? 17.228 9.564 0.119 1.00 92.38 213 THR A C 1
ATOM 1618 O O . THR A 1 213 ? 17.551 10.255 -0.840 1.00 92.38 213 THR A O 1
ATOM 1621 N N . GLY A 1 214 ? 17.286 10.029 1.366 1.00 89.38 214 GLY A N 1
ATOM 1622 C CA . GLY A 1 214 ? 17.758 11.374 1.677 1.00 89.38 214 GLY A CA 1
ATOM 1623 C C . GLY A 1 214 ? 17.792 11.639 3.177 1.00 89.38 214 GLY A C 1
ATOM 1624 O O . GLY A 1 214 ? 17.141 10.941 3.956 1.00 89.38 214 GLY A O 1
ATOM 1625 N N . GLU A 1 215 ? 18.545 12.663 3.578 1.00 87.56 215 GLU A N 1
ATOM 1626 C CA . GLU A 1 215 ? 18.743 13.033 4.990 1.00 87.56 215 GLU A CA 1
ATOM 1627 C C . GLU A 1 215 ? 17.488 13.641 5.643 1.00 87.56 215 GLU A C 1
ATOM 1629 O O . GLU A 1 215 ? 17.394 13.738 6.865 1.00 87.56 215 GLU A O 1
ATOM 1634 N N . SER A 1 216 ? 16.496 14.040 4.840 1.00 87.69 216 SER A N 1
ATOM 1635 C CA . SER A 1 216 ? 15.220 14.580 5.309 1.00 87.69 216 SER A CA 1
ATOM 1636 C C . SER A 1 216 ? 14.054 14.129 4.426 1.00 87.69 216 SER A C 1
ATOM 1638 O O . SER A 1 216 ? 14.237 13.751 3.269 1.00 87.69 216 SER A O 1
ATOM 1640 N N . GLN A 1 217 ? 12.827 14.210 4.953 1.00 85.56 217 GLN A N 1
ATOM 1641 C CA . GLN A 1 217 ? 11.609 13.916 4.181 1.00 85.56 217 GLN A CA 1
ATOM 1642 C C . GLN A 1 217 ? 11.467 14.837 2.958 1.00 85.56 217 GLN A C 1
ATOM 1644 O O . GLN A 1 217 ? 11.017 14.397 1.907 1.00 85.56 217 GLN A O 1
ATOM 1649 N N . ILE A 1 218 ? 11.904 16.094 3.078 1.00 86.19 218 ILE A N 1
ATOM 1650 C CA . ILE A 1 218 ? 11.929 17.066 1.977 1.00 86.19 218 ILE A CA 1
ATOM 1651 C C . ILE A 1 218 ? 12.887 16.612 0.881 1.00 86.19 218 ILE A C 1
ATOM 1653 O O . ILE A 1 218 ? 12.513 16.621 -0.284 1.00 86.19 218 ILE A O 1
ATOM 1657 N N . ALA A 1 219 ? 14.100 16.188 1.249 1.00 89.81 219 ALA A N 1
ATOM 1658 C CA . ALA A 1 219 ? 15.085 15.711 0.282 1.00 89.81 219 ALA A CA 1
ATOM 1659 C C . ALA A 1 219 ? 14.551 14.503 -0.503 1.00 89.81 219 ALA A C 1
ATOM 1661 O O . ALA A 1 219 ? 14.671 14.464 -1.721 1.00 89.81 219 ALA A O 1
ATOM 1662 N N . ILE A 1 220 ? 13.879 13.568 0.177 1.00 91.75 220 ILE A N 1
ATOM 1663 C CA . ILE A 1 220 ? 13.247 12.407 -0.468 1.00 91.75 220 ILE A CA 1
ATOM 1664 C C . ILE A 1 220 ? 12.098 12.838 -1.396 1.00 91.75 220 ILE A C 1
ATOM 1666 O O . ILE A 1 220 ? 11.969 12.317 -2.501 1.00 91.75 220 ILE A O 1
ATOM 1670 N N . ALA A 1 221 ? 11.264 13.791 -0.972 1.00 90.31 221 ALA A N 1
ATOM 1671 C CA . ALA A 1 221 ? 10.187 14.323 -1.807 1.00 90.31 221 ALA A CA 1
ATOM 1672 C C . ALA A 1 221 ? 10.735 15.005 -3.071 1.00 90.31 221 ALA A C 1
ATOM 1674 O O . ALA A 1 221 ? 10.246 14.742 -4.164 1.00 90.31 221 ALA A O 1
ATOM 1675 N N . LEU A 1 222 ? 11.784 15.822 -2.937 1.00 91.31 222 LEU A N 1
ATOM 1676 C CA . LEU A 1 222 ? 12.450 16.466 -4.068 1.00 91.31 222 LEU A CA 1
ATOM 1677 C C . LEU A 1 222 ? 13.123 15.452 -4.997 1.00 91.31 222 LEU A C 1
ATOM 1679 O O . LEU A 1 222 ? 13.017 15.617 -6.207 1.00 91.31 222 LEU A O 1
ATOM 1683 N N . ALA A 1 223 ? 13.751 14.401 -4.467 1.00 94.25 223 ALA A N 1
ATOM 1684 C CA . ALA A 1 223 ? 14.326 13.330 -5.283 1.00 94.25 223 ALA A CA 1
ATOM 1685 C C . ALA A 1 223 ? 13.247 12.618 -6.113 1.00 94.25 223 ALA A C 1
ATOM 1687 O O . ALA A 1 223 ? 13.422 12.376 -7.300 1.00 94.25 223 ALA A O 1
ATOM 1688 N N . GLN A 1 224 ? 12.068 12.363 -5.538 1.00 94.75 224 GLN A N 1
ATOM 1689 C CA . GLN A 1 224 ? 10.955 11.793 -6.305 1.00 94.75 224 GLN A CA 1
ATOM 1690 C C . GLN A 1 224 ? 10.461 12.717 -7.420 1.00 94.75 224 GLN A C 1
ATOM 1692 O O . GLN A 1 224 ? 10.014 12.208 -8.442 1.00 94.75 224 GLN A O 1
ATOM 1697 N N . VAL A 1 225 ? 10.554 14.037 -7.255 1.00 94.75 225 VAL A N 1
ATOM 1698 C CA . VAL A 1 225 ? 10.170 15.002 -8.297 1.00 94.75 225 VAL A CA 1
ATOM 1699 C C . VAL A 1 225 ? 11.238 15.124 -9.385 1.00 94.75 225 VAL A C 1
ATOM 1701 O O . VAL A 1 225 ? 10.885 15.185 -10.556 1.00 94.75 225 VAL A O 1
ATOM 1704 N N . ASN A 1 226 ? 12.520 15.159 -9.014 1.00 94.19 226 ASN A N 1
ATOM 1705 C CA . ASN A 1 226 ? 13.590 15.596 -9.917 1.00 94.19 226 ASN A CA 1
ATOM 1706 C C . ASN A 1 226 ? 14.518 14.477 -10.405 1.00 94.19 226 ASN A C 1
ATOM 1708 O O . ASN A 1 226 ? 15.073 14.601 -11.492 1.00 94.19 226 ASN A O 1
ATOM 1712 N N . ASP A 1 227 ? 14.713 13.419 -9.617 1.00 96.38 227 ASP A N 1
ATOM 1713 C CA . ASP A 1 227 ? 15.730 12.403 -9.889 1.00 96.38 227 ASP A CA 1
ATOM 1714 C C . ASP A 1 227 ? 15.097 11.178 -10.544 1.00 96.38 227 ASP A C 1
ATOM 1716 O O . ASP A 1 227 ? 14.051 10.695 -10.100 1.00 96.38 227 ASP A O 1
ATOM 1720 N N . ASP A 1 228 ? 15.749 10.615 -11.555 1.00 94.69 228 ASP A N 1
ATOM 1721 C CA . ASP A 1 228 ? 15.335 9.331 -12.114 1.00 94.69 228 ASP A CA 1
ATOM 1722 C C . ASP A 1 228 ? 15.548 8.194 -11.098 1.00 94.69 228 ASP A C 1
ATOM 1724 O O . ASP A 1 228 ? 16.531 8.201 -10.345 1.00 94.69 228 ASP A O 1
ATOM 1728 N N . PRO A 1 229 ? 14.636 7.204 -11.031 1.00 95.38 229 PRO A N 1
ATOM 1729 C CA . PRO A 1 229 ? 14.846 6.036 -10.187 1.00 95.38 229 PRO A CA 1
ATOM 1730 C C . PRO A 1 229 ? 16.100 5.270 -10.647 1.00 95.38 229 PRO A C 1
ATOM 1732 O O . PRO A 1 229 ? 16.287 5.084 -11.851 1.00 95.38 229 PRO A O 1
ATOM 1735 N N . PRO A 1 230 ? 16.949 4.783 -9.722 1.00 97.06 230 PRO A N 1
ATOM 1736 C CA . PRO A 1 230 ? 18.082 3.939 -10.088 1.00 97.06 230 PRO A CA 1
ATOM 1737 C C . PRO A 1 230 ? 17.632 2.669 -10.820 1.00 97.06 230 PRO A C 1
ATOM 1739 O O . PRO A 1 230 ? 16.526 2.174 -10.605 1.00 97.06 230 PRO A O 1
ATOM 1742 N N . GLU A 1 231 ? 18.498 2.106 -11.660 1.00 95.81 231 GLU A N 1
ATOM 1743 C CA . GLU A 1 231 ? 18.191 0.850 -12.343 1.00 95.81 231 GLU A CA 1
ATOM 1744 C C . GLU A 1 231 ? 18.112 -0.329 -11.360 1.00 95.81 231 GLU A C 1
ATOM 1746 O O . GLU A 1 231 ? 18.934 -0.482 -10.451 1.00 95.81 231 GLU A O 1
ATOM 1751 N N . LEU A 1 232 ? 17.128 -1.205 -11.575 1.00 96.50 232 LEU A N 1
ATOM 1752 C CA . LEU A 1 232 ? 17.023 -2.466 -10.846 1.00 96.50 232 LEU A CA 1
ATOM 1753 C C . LEU A 1 232 ? 18.130 -3.451 -11.281 1.00 96.50 232 LEU A C 1
ATOM 1755 O O . LEU A 1 232 ? 18.451 -3.512 -12.468 1.00 96.50 232 LEU A O 1
ATOM 1759 N N . PRO A 1 233 ? 18.655 -4.292 -10.366 1.00 95.00 233 PRO A N 1
ATOM 1760 C CA . PRO A 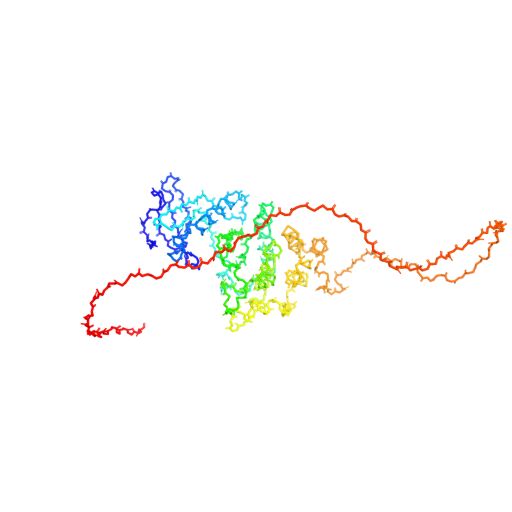1 233 ? 19.671 -5.295 -10.691 1.00 95.00 233 PRO A CA 1
ATOM 1761 C C . PRO A 1 233 ? 19.312 -6.198 -11.882 1.00 95.00 233 PRO A C 1
ATOM 1763 O O . PRO A 1 233 ? 18.194 -6.710 -11.968 1.00 95.00 233 PRO A O 1
ATOM 1766 N N . GLU A 1 234 ? 20.289 -6.495 -12.747 1.00 95.25 234 GLU A N 1
ATOM 1767 C CA . GLU A 1 234 ? 20.104 -7.359 -13.930 1.00 95.25 234 GLU A CA 1
ATOM 1768 C C . GLU A 1 234 ? 19.642 -8.790 -13.598 1.00 95.25 234 GLU A C 1
ATOM 1770 O O . GLU A 1 234 ? 19.085 -9.477 -14.453 1.00 95.25 234 GLU A O 1
ATOM 1775 N N . SER A 1 235 ? 19.831 -9.233 -12.350 1.00 94.94 235 SER A N 1
ATOM 1776 C CA . SER A 1 235 ? 19.349 -10.524 -11.844 1.00 94.94 235 SER A CA 1
ATOM 1777 C C . SER A 1 235 ? 17.819 -10.638 -11.801 1.00 94.94 235 SER A C 1
ATOM 1779 O O . SER A 1 235 ? 17.288 -11.749 -11.759 1.00 94.94 235 SER A O 1
ATOM 1781 N N . ILE A 1 236 ? 17.099 -9.514 -11.812 1.00 97.38 236 ILE A N 1
ATOM 1782 C CA . ILE A 1 236 ? 15.637 -9.468 -11.911 1.00 97.38 236 ILE A CA 1
ATOM 1783 C C . ILE A 1 236 ? 15.257 -9.563 -13.392 1.00 97.38 236 ILE A C 1
ATOM 1785 O O . ILE A 1 236 ? 15.841 -8.827 -14.180 1.00 97.38 236 ILE A O 1
ATOM 1789 N N . PRO A 1 237 ? 14.274 -10.383 -13.810 1.00 97.62 237 PRO A N 1
ATOM 1790 C CA . PRO A 1 237 ? 13.893 -10.487 -15.220 1.00 97.62 237 PRO A CA 1
ATOM 1791 C C . PRO A 1 237 ? 13.564 -9.128 -15.853 1.00 97.62 237 PRO A C 1
ATOM 1793 O O . PRO A 1 237 ? 12.815 -8.339 -15.277 1.00 97.62 237 PRO A O 1
ATOM 1796 N N . GLU A 1 238 ? 14.090 -8.874 -17.052 1.00 97.88 238 GLU A N 1
ATOM 1797 C CA . GLU A 1 238 ? 13.959 -7.591 -17.757 1.00 97.88 238 GLU A CA 1
ATOM 1798 C C . GLU A 1 238 ? 12.504 -7.089 -17.866 1.00 97.88 238 GLU A C 1
ATOM 1800 O O . GLU A 1 238 ? 12.262 -5.946 -17.474 1.00 97.88 238 GLU A O 1
ATOM 1805 N N . PRO A 1 239 ? 11.508 -7.911 -18.259 1.00 98.31 239 PRO A N 1
ATOM 1806 C CA . PRO A 1 239 ? 10.111 -7.471 -18.296 1.00 98.31 239 PRO A CA 1
ATOM 1807 C C . PRO A 1 239 ? 9.565 -6.993 -16.947 1.00 98.31 239 PRO A C 1
ATOM 1809 O O . PRO A 1 239 ? 8.722 -6.102 -16.893 1.00 98.31 239 PRO A O 1
ATOM 1812 N N . VAL A 1 240 ? 10.054 -7.566 -15.844 1.00 98.62 240 VAL A N 1
ATOM 1813 C CA . VAL A 1 240 ? 9.659 -7.161 -14.489 1.00 98.62 240 VAL A CA 1
ATOM 1814 C C . VAL A 1 240 ? 10.283 -5.818 -14.143 1.00 98.62 240 VAL A C 1
ATOM 1816 O O . VAL A 1 240 ? 9.581 -4.947 -13.634 1.00 98.62 240 VAL A O 1
ATOM 1819 N N . ARG A 1 241 ? 11.568 -5.617 -14.467 1.00 98.44 241 ARG A N 1
ATOM 1820 C CA . ARG A 1 241 ? 12.222 -4.313 -14.294 1.00 98.44 241 ARG A CA 1
ATOM 1821 C C . ARG A 1 241 ? 11.490 -3.238 -15.096 1.00 98.44 241 ARG A C 1
ATOM 1823 O O . ARG A 1 241 ? 11.142 -2.211 -14.528 1.00 98.44 241 ARG A O 1
ATOM 1830 N N . ALA A 1 242 ? 11.173 -3.509 -16.362 1.00 98.44 242 ALA A N 1
ATOM 1831 C CA . ALA A 1 242 ? 10.461 -2.579 -17.235 1.00 98.44 242 ALA A CA 1
ATOM 1832 C C . ALA A 1 242 ? 9.084 -2.168 -16.690 1.00 98.44 242 ALA A C 1
ATOM 1834 O O .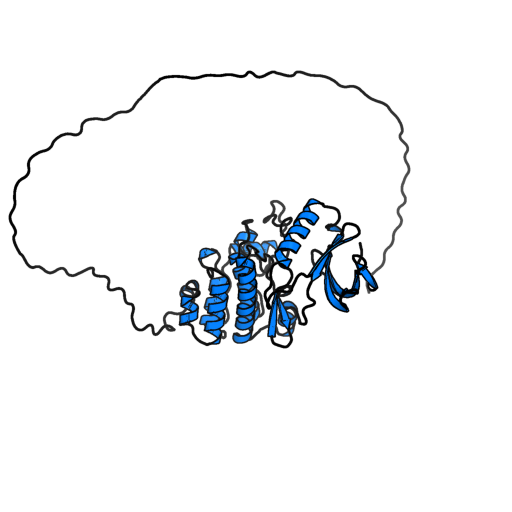 ALA A 1 242 ? 8.744 -0.987 -16.725 1.00 98.44 242 ALA A O 1
ATOM 1835 N N . LEU A 1 243 ? 8.314 -3.111 -16.128 1.00 98.75 243 LEU A N 1
ATOM 1836 C CA . LEU A 1 243 ? 7.043 -2.783 -15.478 1.00 98.75 243 LEU A CA 1
ATOM 1837 C C . LEU A 1 243 ? 7.252 -1.829 -14.296 1.00 98.75 243 LEU A C 1
ATOM 1839 O O . LEU A 1 243 ? 6.588 -0.797 -14.237 1.00 98.75 243 LEU A O 1
ATOM 1843 N N . ILE A 1 244 ? 8.199 -2.122 -13.399 1.00 98.62 244 ILE A N 1
ATOM 1844 C CA . ILE A 1 244 ? 8.490 -1.249 -12.250 1.00 98.62 244 ILE A CA 1
ATOM 1845 C C . ILE A 1 244 ? 8.929 0.143 -12.703 1.00 98.62 244 ILE A C 1
ATOM 1847 O O . ILE A 1 244 ? 8.407 1.133 -12.198 1.00 98.62 244 ILE A O 1
ATOM 1851 N N . MET A 1 245 ? 9.840 0.231 -13.674 1.00 98.25 245 MET A N 1
ATOM 1852 C CA . MET A 1 245 ? 10.336 1.519 -14.163 1.00 98.25 245 MET A CA 1
ATOM 1853 C C . MET A 1 245 ? 9.224 2.343 -14.825 1.00 98.25 245 MET A C 1
ATOM 1855 O O . MET A 1 245 ? 9.134 3.538 -14.564 1.00 98.25 245 MET A O 1
ATOM 1859 N N . SER A 1 246 ? 8.307 1.708 -15.568 1.00 98.38 246 SER A N 1
ATOM 1860 C CA . SER A 1 246 ? 7.140 2.401 -16.141 1.00 98.38 246 SER A CA 1
ATOM 1861 C C . SER A 1 246 ? 6.201 2.983 -15.078 1.00 98.38 246 SER A C 1
ATOM 1863 O O . SER A 1 246 ? 5.652 4.065 -15.251 1.00 98.38 246 SER A O 1
ATOM 1865 N N . MET A 1 247 ? 6.046 2.316 -13.930 1.00 98.62 247 MET A N 1
ATOM 1866 C CA . MET A 1 247 ? 5.231 2.833 -12.824 1.00 98.62 247 MET A CA 1
ATOM 1867 C C . MET A 1 247 ? 5.873 4.037 -12.131 1.00 98.62 247 MET A C 1
ATOM 1869 O O . MET A 1 247 ? 5.164 4.844 -11.534 1.00 98.62 247 MET A O 1
ATOM 1873 N N . LEU A 1 248 ? 7.203 4.141 -12.191 1.00 98.50 248 LEU A N 1
ATOM 1874 C CA . LEU A 1 248 ? 7.998 5.202 -11.575 1.00 98.50 248 LEU A CA 1
ATOM 1875 C C . LEU A 1 248 ? 8.269 6.383 -12.520 1.00 98.50 248 LEU A C 1
ATOM 1877 O O . LEU A 1 248 ? 9.063 7.264 -12.176 1.00 98.50 248 LEU A O 1
ATOM 1881 N N . ALA A 1 249 ? 7.610 6.425 -13.683 1.00 97.75 249 ALA A N 1
ATOM 1882 C CA . ALA A 1 249 ? 7.661 7.572 -14.578 1.00 97.75 249 ALA A CA 1
ATOM 1883 C C . ALA A 1 249 ? 7.181 8.847 -13.862 1.00 97.75 249 ALA A C 1
ATOM 1885 O O . ALA A 1 249 ? 6.250 8.815 -13.047 1.00 97.75 249 ALA A O 1
ATOM 1886 N N . LYS A 1 250 ? 7.841 9.977 -14.139 1.00 95.94 250 LYS A N 1
ATOM 1887 C CA . LYS A 1 250 ? 7.545 11.255 -13.474 1.00 95.94 250 LYS A CA 1
ATOM 1888 C C . LYS A 1 250 ? 6.215 11.820 -13.932 1.00 95.94 250 LYS A C 1
ATOM 1890 O O . LYS A 1 250 ? 5.379 12.126 -13.082 1.00 95.94 250 LYS A O 1
ATOM 1895 N N . GLU A 1 251 ? 6.002 11.845 -15.241 1.00 95.56 251 GLU A N 1
ATOM 1896 C CA . GLU A 1 251 ? 4.735 12.250 -15.833 1.00 95.56 251 GLU A CA 1
ATOM 1897 C C . GLU A 1 251 ? 3.674 11.154 -15.618 1.00 95.56 251 GLU A C 1
ATOM 1899 O O . GLU A 1 251 ? 3.923 9.982 -15.928 1.00 95.56 251 GLU A O 1
ATOM 1904 N N . PRO A 1 252 ? 2.501 11.480 -15.038 1.00 95.56 252 PRO A N 1
ATOM 1905 C CA . PRO A 1 252 ? 1.458 10.494 -14.767 1.00 95.56 252 PRO A CA 1
ATOM 1906 C C . PRO A 1 252 ? 0.938 9.763 -16.013 1.00 95.56 252 PRO A C 1
ATOM 1908 O O . PRO A 1 252 ? 0.536 8.606 -15.904 1.00 95.56 252 PRO A O 1
ATOM 1911 N N . GLU A 1 253 ? 0.954 10.405 -17.181 1.00 95.62 253 GLU A N 1
ATOM 1912 C CA . GLU A 1 253 ? 0.539 9.834 -18.469 1.00 95.62 253 GLU A CA 1
ATOM 1913 C C . GLU A 1 253 ? 1.449 8.714 -18.993 1.00 95.62 253 GLU A C 1
ATOM 1915 O O . GLU A 1 253 ? 0.985 7.870 -19.761 1.00 95.62 253 GLU A O 1
ATOM 1920 N N . ASP A 1 254 ? 2.709 8.671 -18.554 1.00 95.94 254 ASP A N 1
ATOM 1921 C CA . ASP A 1 254 ? 3.676 7.642 -18.953 1.00 95.94 254 ASP A CA 1
ATOM 1922 C C . ASP A 1 254 ? 3.579 6.374 -18.081 1.00 95.94 254 ASP A C 1
ATOM 1924 O O . ASP A 1 254 ? 4.211 5.350 -18.364 1.00 95.94 254 ASP A O 1
ATOM 1928 N N . ARG A 1 255 ? 2.769 6.422 -17.017 1.00 97.88 255 ARG A N 1
ATOM 1929 C CA . ARG A 1 255 ? 2.506 5.301 -16.103 1.00 97.88 255 ARG A CA 1
ATOM 1930 C C . ARG A 1 255 ? 1.411 4.378 -16.666 1.00 97.88 255 ARG A C 1
ATOM 1932 O O . ARG A 1 255 ? 0.730 4.725 -17.633 1.00 97.88 255 ARG A O 1
ATOM 1939 N N . PRO A 1 256 ? 1.175 3.188 -16.069 1.00 98.44 256 PRO A N 1
ATOM 1940 C CA . PRO A 1 256 ? -0.035 2.422 -16.360 1.00 98.44 256 PRO A CA 1
ATOM 1941 C C . PRO A 1 256 ? -1.291 3.295 -16.237 1.00 98.44 256 PRO A C 1
ATOM 1943 O O . PRO A 1 256 ? -1.486 3.952 -15.216 1.00 98.44 256 PRO A O 1
ATOM 1946 N N . ALA A 1 257 ? -2.141 3.270 -17.268 1.00 97.50 257 ALA A N 1
ATOM 1947 C CA . ALA A 1 257 ? -3.301 4.159 -17.374 1.00 97.50 257 ALA A CA 1
ATOM 1948 C C . ALA A 1 257 ? -4.280 4.035 -16.193 1.00 97.50 257 ALA A C 1
ATOM 1950 O O . ALA A 1 257 ? -4.905 5.016 -15.795 1.00 97.50 257 ALA A O 1
ATOM 1951 N N . ASP A 1 258 ? -4.406 2.830 -15.636 1.00 98.25 258 ASP A N 1
ATOM 1952 C CA . ASP A 1 258 ? -5.219 2.532 -14.463 1.00 98.25 258 ASP A CA 1
ATOM 1953 C C . ASP A 1 258 ? -4.692 1.285 -13.724 1.00 98.25 258 ASP A C 1
ATOM 1955 O O . ASP A 1 258 ? -3.777 0.580 -14.177 1.00 98.25 258 ASP A O 1
ATOM 1959 N N . ALA A 1 259 ? -5.256 1.027 -12.542 1.00 98.19 259 ALA A N 1
ATOM 1960 C CA . ALA A 1 259 ? -4.825 -0.064 -11.679 1.00 98.19 259 ALA A CA 1
ATOM 1961 C C . ALA A 1 259 ? -5.208 -1.453 -12.234 1.00 98.19 259 ALA A C 1
ATOM 1963 O O . ALA A 1 259 ? -4.498 -2.428 -11.978 1.00 98.19 259 ALA A O 1
ATOM 1964 N N . ASP A 1 260 ? -6.261 -1.571 -13.047 1.00 98.44 260 ASP A N 1
ATOM 1965 C CA . ASP A 1 260 ? -6.614 -2.837 -13.698 1.00 98.44 260 ASP A CA 1
ATOM 1966 C C . ASP A 1 260 ? -5.618 -3.213 -14.800 1.00 98.44 260 ASP A C 1
ATOM 1968 O O . ASP A 1 260 ? -5.227 -4.380 -14.906 1.00 98.44 260 ASP A O 1
ATOM 1972 N N . LYS A 1 261 ? -5.141 -2.242 -15.587 1.00 98.56 261 LYS A N 1
ATOM 1973 C CA . LYS A 1 261 ? -4.065 -2.440 -16.571 1.00 98.56 261 LYS A CA 1
ATOM 1974 C C . LYS A 1 261 ? -2.776 -2.896 -15.907 1.00 98.56 261 LYS A C 1
ATOM 1976 O O . LYS A 1 261 ? -2.143 -3.839 -16.388 1.00 98.56 261 LYS A O 1
ATOM 1981 N N . LEU A 1 262 ? -2.423 -2.284 -14.778 1.00 98.75 262 LEU A N 1
ATOM 1982 C CA . LEU A 1 262 ? -1.293 -2.720 -13.964 1.00 98.75 262 LEU A CA 1
ATOM 1983 C C . LEU A 1 262 ? -1.471 -4.165 -13.473 1.00 98.75 262 LEU A C 1
ATOM 1985 O O . LEU A 1 262 ? -0.550 -4.975 -13.602 1.00 98.75 262 LEU A O 1
ATOM 1989 N N . ALA A 1 263 ? -2.644 -4.506 -12.931 1.00 98.75 263 ALA A N 1
ATOM 1990 C CA . ALA A 1 263 ? -2.925 -5.857 -12.455 1.00 98.75 263 ALA A CA 1
ATOM 1991 C C . ALA A 1 263 ? -2.802 -6.892 -13.583 1.00 98.75 263 ALA A C 1
ATOM 1993 O O . ALA A 1 263 ? -2.126 -7.909 -13.417 1.00 98.75 263 ALA A O 1
ATOM 1994 N N . ALA A 1 264 ? -3.391 -6.604 -14.747 1.00 98.75 264 ALA A N 1
ATOM 1995 C CA . ALA A 1 264 ? -3.330 -7.466 -15.923 1.00 98.75 264 ALA A CA 1
ATOM 1996 C C . ALA A 1 264 ? -1.890 -7.676 -16.417 1.00 98.75 264 ALA A C 1
ATOM 1998 O O . ALA A 1 264 ? -1.506 -8.808 -16.722 1.00 98.75 264 ALA A O 1
ATOM 1999 N N . ALA A 1 265 ? -1.072 -6.617 -16.445 1.00 98.81 265 ALA A N 1
ATOM 2000 C CA . ALA A 1 265 ? 0.336 -6.725 -16.813 1.00 98.81 265 ALA A CA 1
ATOM 2001 C C . ALA A 1 265 ? 1.127 -7.579 -15.816 1.00 98.81 265 ALA A C 1
ATOM 2003 O O . ALA A 1 265 ? 1.842 -8.495 -16.224 1.00 98.81 265 ALA A O 1
ATOM 2004 N N . ALA A 1 266 ? 0.957 -7.349 -14.512 1.00 98.75 266 ALA A N 1
ATOM 2005 C CA . ALA A 1 266 ? 1.620 -8.146 -13.485 1.00 98.75 266 ALA A CA 1
ATOM 2006 C C . ALA A 1 266 ? 1.217 -9.633 -13.562 1.00 98.75 266 ALA A C 1
ATOM 2008 O O . ALA A 1 266 ? 2.074 -10.515 -13.505 1.00 98.75 266 ALA A O 1
ATOM 2009 N N . GLU A 1 267 ? -0.070 -9.934 -13.764 1.00 98.69 267 GLU A N 1
ATOM 2010 C CA . GLU A 1 267 ? -0.582 -11.296 -13.973 1.00 98.69 267 GLU A CA 1
ATOM 2011 C C . GLU A 1 267 ? -0.022 -11.947 -15.251 1.00 98.69 267 GLU A C 1
ATOM 2013 O O . GLU A 1 267 ? 0.278 -13.144 -15.256 1.00 98.69 267 GLU A O 1
ATOM 2018 N N . ALA A 1 268 ? 0.134 -11.185 -16.337 1.00 98.56 268 ALA A N 1
ATOM 2019 C CA . ALA A 1 268 ? 0.738 -11.660 -17.579 1.00 98.56 268 ALA A CA 1
ATOM 2020 C C . ALA A 1 268 ? 2.223 -12.005 -17.399 1.00 98.56 268 ALA A C 1
ATOM 2022 O O . ALA A 1 268 ? 2.644 -13.100 -17.772 1.00 98.56 268 ALA A O 1
ATOM 2023 N N . LEU A 1 269 ? 2.995 -11.148 -16.725 1.00 98.50 269 LEU A N 1
ATOM 2024 C CA . LEU A 1 269 ? 4.407 -11.415 -16.436 1.00 98.50 269 LEU A CA 1
ATOM 2025 C C . LEU A 1 269 ? 4.609 -12.648 -15.551 1.00 98.50 269 LEU A C 1
ATOM 2027 O O . LEU A 1 269 ? 5.537 -13.422 -15.782 1.00 98.50 269 LEU A O 1
ATOM 2031 N N . ARG A 1 270 ? 3.713 -12.900 -14.590 1.00 98.12 270 ARG A N 1
ATOM 2032 C CA . ARG A 1 270 ? 3.737 -14.142 -13.794 1.00 98.12 270 ARG A CA 1
ATOM 2033 C C . ARG A 1 270 ? 3.511 -15.396 -14.637 1.00 98.12 270 ARG A C 1
ATOM 2035 O O . ARG A 1 270 ? 4.025 -16.459 -14.304 1.00 98.12 270 ARG A O 1
ATOM 2042 N N . ARG A 1 271 ? 2.766 -15.275 -15.739 1.00 97.94 271 ARG A N 1
ATOM 2043 C CA . ARG A 1 271 ? 2.577 -16.330 -16.749 1.00 97.94 271 ARG A CA 1
ATOM 2044 C C . ARG A 1 271 ? 3.672 -16.337 -17.824 1.00 97.94 271 ARG A C 1
ATOM 2046 O O . ARG A 1 271 ? 3.559 -17.113 -18.765 1.00 97.94 271 ARG A O 1
ATOM 2053 N N . GLN A 1 272 ? 4.709 -15.506 -17.678 1.00 96.88 272 GLN A N 1
ATOM 2054 C CA . GLN A 1 272 ? 5.795 -15.321 -18.648 1.00 96.88 272 GLN A CA 1
ATOM 2055 C C . GLN A 1 272 ? 5.315 -14.817 -20.023 1.00 96.88 272 GLN A C 1
ATOM 2057 O O . GLN A 1 272 ? 5.936 -15.083 -21.046 1.00 96.88 272 GLN A O 1
ATOM 2062 N N . ASP A 1 273 ? 4.213 -14.066 -20.042 1.00 97.44 273 ASP A N 1
ATOM 2063 C CA . ASP A 1 273 ? 3.604 -13.492 -21.242 1.00 97.44 273 ASP A CA 1
ATOM 2064 C C . ASP A 1 273 ? 3.919 -11.989 -21.330 1.00 97.44 273 ASP A C 1
ATOM 2066 O O . ASP A 1 273 ? 3.123 -11.126 -20.950 1.00 97.44 273 ASP A O 1
ATOM 2070 N N . THR A 1 274 ? 5.132 -11.671 -21.789 1.00 96.69 274 THR A N 1
ATOM 2071 C CA . THR A 1 274 ? 5.611 -10.283 -21.904 1.00 96.69 274 THR A CA 1
ATOM 2072 C C . THR A 1 274 ? 4.789 -9.470 -22.901 1.00 96.69 274 THR A C 1
ATOM 2074 O O . THR A 1 274 ? 4.537 -8.290 -22.665 1.00 96.69 274 THR A O 1
ATOM 2077 N N . GLN A 1 275 ? 4.321 -10.083 -23.991 1.00 96.38 275 GLN A N 1
ATOM 2078 C CA . GLN A 1 275 ? 3.547 -9.363 -25.002 1.00 96.38 275 GLN A CA 1
ATOM 2079 C C . GLN A 1 275 ? 2.191 -8.912 -24.449 1.00 96.38 275 GLN A C 1
ATOM 2081 O O . GLN A 1 275 ? 1.795 -7.765 -24.654 1.00 96.38 275 GLN A O 1
ATOM 2086 N N . ALA A 1 276 ? 1.488 -9.771 -23.703 1.00 97.44 276 ALA A N 1
ATOM 2087 C CA . ALA A 1 276 ? 0.246 -9.367 -23.049 1.00 97.44 276 ALA A CA 1
ATOM 2088 C C . ALA A 1 276 ? 0.475 -8.286 -21.978 1.00 97.44 276 ALA A C 1
ATOM 2090 O O . ALA A 1 276 ? -0.384 -7.415 -21.797 1.00 97.44 276 ALA A O 1
ATOM 2091 N N . ALA A 1 277 ? 1.630 -8.306 -21.302 1.00 97.94 277 ALA A N 1
ATOM 2092 C CA . ALA A 1 277 ? 2.005 -7.252 -20.365 1.00 97.94 277 ALA A CA 1
ATOM 2093 C C . ALA A 1 277 ? 2.189 -5.901 -21.070 1.00 97.94 277 ALA A C 1
ATOM 2095 O O . ALA A 1 277 ? 1.575 -4.923 -20.655 1.00 97.94 277 ALA A O 1
ATOM 2096 N N . ILE A 1 278 ? 2.918 -5.864 -22.190 1.00 97.56 278 ILE A N 1
ATOM 2097 C CA . ILE A 1 278 ? 3.114 -4.650 -23.004 1.00 97.56 278 ILE A CA 1
ATOM 2098 C C . ILE A 1 278 ? 1.791 -4.126 -23.562 1.00 97.56 278 ILE A C 1
ATOM 2100 O O . ILE A 1 278 ? 1.528 -2.929 -23.514 1.00 97.56 278 ILE A O 1
ATOM 2104 N N . ASN A 1 279 ? 0.923 -5.013 -24.050 1.00 97.25 279 ASN A N 1
ATOM 2105 C CA . ASN A 1 279 ? -0.394 -4.612 -24.549 1.00 97.25 279 ASN A CA 1
ATOM 2106 C C . ASN A 1 279 ? -1.258 -3.969 -23.448 1.00 97.25 279 ASN A C 1
ATOM 2108 O O . ASN A 1 279 ? -2.127 -3.148 -23.739 1.00 97.25 279 ASN A O 1
ATOM 2112 N N . SER A 1 280 ? -1.042 -4.360 -22.189 1.00 97.69 280 SER A N 1
ATOM 2113 C CA . SER A 1 280 ? -1.733 -3.782 -21.033 1.00 97.69 280 SER A CA 1
ATOM 2114 C C . SER A 1 280 ? -1.075 -2.480 -20.570 1.00 97.69 280 SER A C 1
ATOM 2116 O O . SER A 1 280 ? -1.786 -1.540 -20.226 1.00 97.69 280 SER A O 1
ATOM 2118 N N . VAL A 1 281 ? 0.260 -2.408 -20.596 1.00 97.88 281 VAL A N 1
ATOM 2119 C CA . VAL A 1 281 ? 1.064 -1.249 -20.182 1.00 97.88 281 VAL A CA 1
ATOM 2120 C C . VAL A 1 281 ? 2.110 -0.929 -21.264 1.00 97.88 281 VAL A C 1
ATOM 2122 O O . VAL A 1 281 ? 3.256 -1.380 -21.184 1.00 97.88 281 VAL A O 1
ATOM 2125 N N . PRO A 1 282 ? 1.751 -0.118 -22.279 1.00 96.25 282 PRO A N 1
ATOM 2126 C CA . PRO A 1 282 ? 2.679 0.261 -23.348 1.00 96.25 282 PRO A CA 1
ATOM 2127 C C . PRO A 1 282 ? 3.903 1.047 -22.856 1.00 96.25 282 PRO A C 1
ATOM 2129 O O . PRO A 1 282 ? 4.968 0.957 -23.463 1.00 96.25 282 PRO A O 1
ATOM 2132 N N . GLY A 1 283 ? 3.786 1.747 -21.719 1.00 94.81 283 GLY A N 1
ATOM 2133 C CA . GLY A 1 283 ? 4.888 2.463 -21.062 1.00 94.81 283 GLY A CA 1
ATOM 2134 C C . GLY A 1 283 ? 6.058 1.572 -20.622 1.00 94.81 283 GLY A C 1
ATOM 2135 O O . GLY A 1 283 ? 7.100 2.082 -20.230 1.00 94.81 283 GLY A O 1
ATOM 2136 N N . MET A 1 284 ? 5.937 0.242 -20.715 1.00 96.19 284 MET A N 1
ATOM 2137 C CA . MET A 1 284 ? 7.058 -0.684 -20.515 1.00 96.19 284 MET A CA 1
ATOM 2138 C C . MET A 1 284 ? 8.078 -0.650 -21.662 1.00 96.19 284 MET A C 1
ATOM 2140 O O . MET A 1 284 ? 9.250 -0.935 -21.434 1.00 96.19 284 MET A O 1
ATOM 2144 N N . VAL A 1 285 ? 7.650 -0.335 -22.891 1.00 95.31 285 VAL A N 1
ATOM 2145 C CA . VAL A 1 285 ? 8.466 -0.467 -24.115 1.00 95.31 285 VAL A CA 1
ATOM 2146 C C . VAL A 1 285 ? 9.801 0.290 -24.054 1.00 95.31 285 VAL A C 1
ATOM 2148 O O . VAL A 1 285 ? 10.808 -0.312 -24.426 1.00 95.31 285 VAL A O 1
ATOM 2151 N N . PRO A 1 286 ? 9.874 1.543 -23.559 1.00 94.25 286 PRO A N 1
ATOM 2152 C CA . PRO A 1 286 ? 11.142 2.272 -23.460 1.00 94.25 286 PRO A CA 1
ATOM 2153 C C . PRO A 1 286 ? 12.205 1.591 -22.585 1.00 94.25 286 PRO A C 1
ATOM 2155 O O . PRO A 1 286 ? 13.389 1.873 -22.738 1.00 94.25 286 PRO A O 1
ATOM 2158 N N . PHE A 1 287 ? 11.798 0.692 -21.682 1.00 94.12 287 PHE A N 1
ATOM 2159 C CA . PHE A 1 287 ? 12.675 0.023 -20.716 1.00 94.12 287 PHE A CA 1
ATOM 2160 C C . PHE A 1 287 ? 13.061 -1.406 -21.121 1.00 94.12 287 PHE A C 1
ATOM 2162 O O . PHE A 1 287 ? 13.662 -2.133 -20.328 1.00 94.12 287 PHE A O 1
ATOM 2169 N N . LEU A 1 288 ? 12.689 -1.833 -22.328 1.00 93.50 288 LEU A N 1
ATOM 2170 C CA . LEU A 1 288 ? 12.963 -3.171 -22.839 1.00 93.50 288 LEU A CA 1
ATOM 2171 C C . LEU A 1 288 ? 14.021 -3.101 -23.941 1.00 93.50 288 LEU A C 1
ATOM 2173 O O . LEU A 1 288 ? 13.915 -2.303 -24.873 1.00 93.50 288 LEU A O 1
ATOM 2177 N N . THR A 1 289 ? 15.034 -3.961 -23.875 1.00 84.69 289 THR A N 1
ATOM 2178 C CA . THR A 1 289 ? 16.017 -4.076 -24.951 1.00 84.69 289 THR A CA 1
ATOM 2179 C C . THR A 1 289 ? 15.370 -4.690 -26.191 1.00 84.69 289 THR A C 1
ATOM 2181 O O . THR A 1 289 ? 14.605 -5.654 -26.131 1.00 84.69 289 THR A O 1
ATOM 2184 N N . SER A 1 290 ? 15.685 -4.125 -27.358 1.00 62.75 290 SER A N 1
ATOM 2185 C CA . SER A 1 290 ? 15.043 -4.434 -28.645 1.00 62.75 290 SER A CA 1
ATOM 2186 C C . SER A 1 290 ? 15.239 -5.880 -29.145 1.00 62.75 290 SER A C 1
ATOM 2188 O O . SER A 1 290 ? 14.783 -6.203 -30.235 1.00 62.75 290 SER A O 1
ATOM 2190 N N . GLY A 1 291 ? 15.918 -6.745 -28.380 1.00 51.09 291 GLY A N 1
ATOM 2191 C CA . GLY A 1 291 ? 16.175 -8.151 -28.712 1.00 51.09 291 GLY A CA 1
ATOM 2192 C C . GLY A 1 291 ? 15.192 -9.157 -28.101 1.00 51.09 291 GLY A C 1
ATOM 2193 O O . GLY A 1 291 ? 15.242 -10.327 -28.468 1.00 51.09 291 GLY A O 1
ATOM 2194 N N . SER A 1 292 ? 14.301 -8.729 -27.199 1.00 49.25 292 SER A N 1
ATOM 2195 C CA . SER A 1 292 ? 13.336 -9.611 -26.515 1.00 49.25 292 SER A CA 1
ATOM 2196 C C . SER A 1 292 ? 11.987 -9.746 -27.249 1.00 49.25 292 SER A C 1
ATOM 2198 O O . SER A 1 292 ? 11.080 -10.417 -26.754 1.00 49.25 292 SER A O 1
ATOM 2200 N N . PHE A 1 293 ? 11.850 -9.139 -28.434 1.00 51.88 293 PHE A N 1
ATOM 2201 C CA . PHE A 1 293 ? 10.636 -9.175 -29.255 1.00 51.88 293 PHE A CA 1
ATOM 2202 C C . PHE A 1 293 ? 10.942 -9.826 -30.594 1.00 51.88 293 PHE A C 1
ATOM 2204 O O . PHE A 1 293 ? 11.317 -9.150 -31.550 1.00 51.88 293 PHE A O 1
ATOM 2211 N N . ASP A 1 294 ? 10.744 -11.138 -30.690 1.00 44.28 294 ASP A N 1
ATOM 2212 C CA . ASP A 1 294 ? 10.528 -11.758 -31.996 1.00 44.28 294 ASP A CA 1
ATOM 2213 C C . ASP A 1 294 ? 9.103 -11.384 -32.435 1.00 44.28 294 ASP A C 1
ATOM 2215 O O . ASP A 1 294 ? 8.141 -12.138 -32.283 1.00 44.28 294 ASP A O 1
ATOM 2219 N N . SER A 1 295 ? 8.932 -10.120 -32.834 1.00 47.75 295 SER A N 1
ATOM 2220 C CA . SER A 1 295 ? 7.698 -9.653 -33.441 1.00 47.75 295 SER A CA 1
ATOM 2221 C C . SER A 1 295 ? 7.737 -10.071 -34.904 1.00 47.75 295 SER A C 1
ATOM 2223 O O . SER A 1 295 ? 8.342 -9.394 -35.742 1.00 47.75 295 SER A O 1
ATOM 2225 N N . ASP A 1 296 ? 7.069 -11.171 -35.223 1.00 43.62 296 ASP A N 1
ATOM 2226 C CA . ASP A 1 296 ? 6.623 -11.408 -36.586 1.00 43.62 296 ASP A CA 1
ATOM 2227 C C . ASP A 1 296 ? 5.737 -10.220 -37.010 1.00 43.62 296 ASP A C 1
ATOM 2229 O O . ASP A 1 296 ? 4.606 -10.042 -36.563 1.00 43.62 296 ASP A O 1
ATOM 2233 N N . ALA A 1 297 ? 6.340 -9.369 -37.841 1.00 47.94 297 ALA A N 1
ATOM 2234 C CA . ALA A 1 297 ? 5.760 -8.400 -38.759 1.00 47.94 297 ALA A CA 1
ATOM 2235 C C . ALA A 1 297 ? 4.622 -7.484 -38.256 1.00 47.94 297 ALA A C 1
ATOM 2237 O O . ALA A 1 297 ? 3.435 -7.764 -38.394 1.00 47.94 297 ALA A O 1
ATOM 2238 N N . THR A 1 298 ? 4.978 -6.237 -37.945 1.00 47.81 298 THR A N 1
ATOM 2239 C CA . THR A 1 298 ? 4.278 -5.081 -38.533 1.00 47.81 298 THR A CA 1
ATOM 2240 C C . THR A 1 298 ? 5.314 -4.013 -38.870 1.00 47.81 298 THR A C 1
ATOM 2242 O O . THR A 1 298 ? 5.587 -3.109 -38.088 1.00 47.81 298 THR A O 1
ATOM 2245 N N . GLN A 1 299 ? 5.935 -4.139 -40.046 1.00 45.19 299 GLN A N 1
ATOM 2246 C CA . GLN A 1 299 ? 6.681 -3.030 -40.634 1.00 45.19 299 GLN A CA 1
ATOM 2247 C C . GLN A 1 299 ? 5.705 -2.122 -41.380 1.00 45.19 299 GLN A C 1
ATOM 2249 O O . GLN A 1 299 ? 5.029 -2.543 -42.319 1.00 45.19 299 GLN A O 1
ATOM 2254 N N . VAL A 1 300 ? 5.654 -0.860 -40.967 1.00 41.44 300 VAL A N 1
ATOM 2255 C CA . VAL A 1 300 ? 5.025 0.211 -41.736 1.00 41.44 300 VAL A CA 1
ATOM 2256 C C . VAL A 1 300 ? 5.910 0.467 -42.956 1.00 41.44 300 VAL A C 1
ATOM 2258 O O . VAL A 1 300 ? 7.020 0.983 -42.829 1.00 41.44 300 VAL A O 1
ATOM 2261 N N . ILE A 1 301 ? 5.445 0.080 -44.145 1.00 41.34 301 ILE A N 1
ATOM 2262 C CA . ILE A 1 301 ? 6.105 0.437 -45.404 1.00 41.34 301 ILE A CA 1
ATOM 2263 C C . ILE A 1 301 ? 5.900 1.937 -45.617 1.00 41.34 301 ILE A C 1
ATOM 2265 O O . ILE A 1 301 ? 4.798 2.392 -45.918 1.00 41.34 301 ILE A O 1
ATOM 2269 N N . ASN A 1 302 ? 6.975 2.707 -45.463 1.00 38.66 302 ASN A N 1
ATOM 2270 C CA . ASN A 1 302 ? 7.015 4.108 -45.850 1.00 38.66 302 ASN A CA 1
ATOM 2271 C C . ASN A 1 302 ? 7.159 4.182 -47.381 1.00 38.66 302 ASN A C 1
ATOM 2273 O O . ASN A 1 302 ? 8.237 3.940 -47.924 1.00 38.66 302 ASN A O 1
ATOM 2277 N N . THR A 1 303 ? 6.072 4.466 -48.101 1.00 43.03 303 THR A N 1
ATOM 2278 C CA . THR A 1 303 ? 6.111 4.711 -49.550 1.00 43.03 303 THR A CA 1
ATOM 2279 C C . THR A 1 303 ? 6.600 6.130 -49.824 1.00 43.03 303 THR A C 1
ATOM 2281 O O . THR A 1 303 ? 5.808 7.037 -50.069 1.00 43.03 303 THR A O 1
ATOM 2284 N N . ALA A 1 304 ? 7.915 6.324 -49.795 1.00 40.59 304 ALA A N 1
ATOM 2285 C CA . ALA A 1 304 ? 8.556 7.514 -50.334 1.00 40.59 304 ALA A CA 1
ATOM 2286 C C . ALA A 1 304 ? 9.796 7.091 -51.127 1.00 40.59 304 ALA A C 1
ATOM 2288 O O . ALA A 1 304 ? 10.801 6.687 -50.548 1.00 40.59 304 ALA A O 1
ATOM 2289 N N . GLY A 1 305 ? 9.702 7.174 -52.457 1.00 38.16 305 GLY A N 1
ATOM 2290 C CA . GLY A 1 305 ? 10.848 7.025 -53.358 1.00 38.16 305 GLY A CA 1
ATOM 2291 C C . GLY A 1 305 ? 10.673 5.980 -54.458 1.00 38.16 305 GLY A C 1
ATOM 2292 O O . GLY A 1 305 ? 11.436 5.023 -54.515 1.00 38.16 305 GLY A O 1
ATOM 2293 N N . PHE A 1 306 ? 9.710 6.179 -55.359 1.00 36.16 306 PHE A N 1
ATOM 2294 C CA . PHE A 1 306 ? 9.800 5.641 -56.720 1.00 36.16 306 PHE A CA 1
ATOM 2295 C C . PHE A 1 306 ? 9.764 6.819 -57.694 1.00 36.16 306 PHE A C 1
ATOM 2297 O O . PHE A 1 306 ? 8.703 7.301 -58.077 1.00 36.16 306 PHE A O 1
ATOM 2304 N N . ASP A 1 307 ? 10.957 7.302 -58.032 1.00 38.59 307 ASP A N 1
ATOM 2305 C CA . ASP A 1 307 ? 11.206 8.202 -59.154 1.00 38.59 307 ASP A CA 1
ATOM 2306 C C . ASP A 1 307 ? 11.444 7.325 -60.392 1.00 38.59 307 ASP A C 1
ATOM 2308 O O . ASP A 1 307 ? 12.361 6.500 -60.398 1.00 38.59 307 ASP A O 1
ATOM 2312 N N . GLY A 1 308 ? 10.598 7.442 -61.422 1.00 31.95 308 GLY A N 1
ATOM 2313 C CA . GLY A 1 308 ? 10.733 6.611 -62.624 1.00 31.95 308 GLY A CA 1
ATOM 2314 C C . GLY A 1 308 ? 9.545 6.601 -63.592 1.00 31.95 308 GLY A C 1
ATOM 2315 O O . GLY A 1 308 ? 8.925 5.565 -63.779 1.00 31.95 308 GLY A O 1
ATOM 2316 N N . MET A 1 309 ? 9.261 7.755 -64.203 1.00 34.28 309 MET A N 1
ATOM 2317 C CA . MET A 1 309 ? 8.981 7.948 -65.642 1.00 34.28 309 MET A CA 1
ATOM 2318 C C . MET A 1 309 ? 8.058 6.949 -66.388 1.00 34.28 309 MET A C 1
ATOM 2320 O O . MET A 1 309 ? 8.495 5.870 -66.775 1.00 34.28 309 MET A O 1
ATOM 2324 N N . ALA A 1 310 ? 6.842 7.387 -66.751 1.00 33.66 310 ALA A N 1
ATOM 2325 C CA . ALA A 1 310 ? 6.231 7.108 -68.062 1.00 33.66 310 ALA A CA 1
ATOM 2326 C C . ALA A 1 310 ? 5.069 8.077 -68.362 1.00 33.66 310 ALA A C 1
ATOM 2328 O O . ALA A 1 310 ? 4.145 8.235 -67.567 1.00 33.66 310 ALA A O 1
ATOM 2329 N N . ASP A 1 311 ? 5.145 8.705 -69.532 1.00 35.34 311 ASP A N 1
ATOM 2330 C CA . ASP A 1 311 ? 4.198 9.653 -70.112 1.00 35.34 311 ASP A CA 1
ATOM 2331 C C . ASP A 1 311 ? 2.778 9.098 -70.292 1.00 35.34 311 ASP A C 1
ATOM 2333 O O . ASP A 1 311 ? 2.594 7.971 -70.755 1.00 35.34 311 ASP A O 1
ATOM 2337 N N . THR A 1 312 ? 1.754 9.937 -70.093 1.00 38.00 312 THR A N 1
ATOM 2338 C CA . THR A 1 312 ? 0.592 9.948 -71.002 1.00 38.00 312 THR A CA 1
ATOM 2339 C C . THR A 1 312 ? -0.202 11.257 -70.931 1.00 38.00 312 THR A C 1
ATOM 2341 O O . THR A 1 312 ? -0.553 11.759 -69.868 1.00 38.00 312 THR A O 1
ATOM 2344 N N . HIS A 1 313 ? -0.469 11.806 -72.116 1.00 39.12 313 HIS A N 1
ATOM 2345 C CA . HIS A 1 313 ? -1.202 13.039 -72.398 1.00 39.12 313 HIS A CA 1
ATOM 2346 C C . HIS A 1 313 ? -2.702 12.967 -72.054 1.00 39.12 313 HIS A C 1
ATOM 2348 O O . HIS A 1 313 ? -3.364 12.003 -72.431 1.00 39.12 313 HIS A O 1
ATOM 2354 N N . ALA A 1 314 ? -3.269 14.062 -71.522 1.00 35.41 314 ALA A N 1
ATOM 2355 C CA . ALA A 1 314 ? -4.684 14.408 -71.713 1.00 35.41 314 ALA A CA 1
ATOM 2356 C C . ALA A 1 314 ? -4.944 15.934 -71.622 1.00 35.41 314 ALA A C 1
ATOM 2358 O O . ALA A 1 314 ? -4.857 16.554 -70.570 1.00 35.41 314 ALA A O 1
ATOM 2359 N N . THR A 1 315 ? -5.221 16.494 -72.800 1.00 34.06 315 THR A N 1
ATOM 2360 C CA . THR A 1 315 ? -6.002 17.670 -73.236 1.00 34.06 315 THR A CA 1
ATOM 2361 C C . THR A 1 315 ? -6.529 18.718 -72.229 1.00 34.06 315 THR A C 1
ATOM 2363 O O . THR A 1 315 ? -7.305 18.428 -71.324 1.00 34.06 315 THR A O 1
ATOM 2366 N N . GLN A 1 316 ? -6.200 19.985 -72.526 1.00 37.59 316 GLN A N 1
ATOM 2367 C CA . GLN A 1 316 ? -6.732 21.247 -71.977 1.00 37.59 316 GLN A CA 1
ATOM 2368 C C . GLN A 1 316 ? -8.211 21.507 -72.315 1.00 37.59 316 GLN A C 1
ATOM 2370 O O . GLN A 1 316 ? -8.591 21.246 -73.452 1.00 37.59 316 GLN A O 1
ATOM 2375 N N . VAL A 1 317 ? -8.947 22.228 -71.445 1.00 32.75 317 VAL A N 1
ATOM 2376 C CA . VAL A 1 317 ? -9.888 23.304 -71.852 1.00 32.75 317 VAL A CA 1
ATOM 2377 C C . VAL A 1 317 ? -9.968 24.428 -70.784 1.00 32.75 317 VAL A C 1
ATOM 2379 O O . VAL A 1 317 ? -10.567 24.257 -69.732 1.00 32.75 317 VAL A O 1
ATOM 2382 N N . ILE A 1 318 ? -9.327 25.562 -71.103 1.00 34.38 318 ILE A N 1
ATOM 2383 C CA . ILE A 1 318 ? -9.757 26.985 -71.029 1.00 34.38 318 ILE A CA 1
ATOM 2384 C C . ILE A 1 318 ? -10.437 27.537 -69.742 1.00 34.38 318 ILE A C 1
ATOM 2386 O O . ILE A 1 318 ? -11.605 27.275 -69.473 1.00 34.38 318 ILE A O 1
ATOM 2390 N N . GLN A 1 319 ? -9.728 28.457 -69.062 1.00 39.88 319 GLN A N 1
ATOM 2391 C CA . GLN A 1 319 ? -10.264 29.564 -68.233 1.00 39.88 319 GLN A CA 1
ATOM 2392 C C . GLN A 1 319 ? -10.560 30.802 -69.110 1.00 39.88 319 GLN A C 1
ATOM 2394 O O . GLN A 1 319 ? -9.968 30.921 -70.187 1.00 39.88 319 GLN A O 1
ATOM 2399 N N . PRO A 1 320 ? -11.422 31.749 -68.686 1.00 42.72 320 PRO A N 1
ATOM 2400 C CA . PRO A 1 320 ? -10.945 32.982 -68.009 1.00 42.72 320 PRO A CA 1
ATOM 2401 C C . PRO A 1 320 ? -11.984 33.511 -66.976 1.00 42.72 320 PRO A C 1
ATOM 2403 O O . PRO A 1 320 ? -13.112 33.038 -66.951 1.00 42.72 320 PRO A O 1
ATOM 2406 N N . SER A 1 321 ? -11.781 34.474 -66.077 1.00 32.69 321 SER A N 1
ATOM 2407 C CA . SER A 1 321 ? -10.731 35.452 -65.770 1.00 32.69 321 SER A CA 1
ATOM 2408 C C . SER A 1 321 ? -11.109 36.111 -64.431 1.00 32.69 321 SER A C 1
ATOM 2410 O O . SER A 1 321 ? -12.271 36.455 -64.218 1.00 32.69 321 SER A O 1
ATOM 2412 N N . GLU A 1 322 ? -10.116 36.326 -63.578 1.00 37.59 322 GLU A N 1
ATOM 2413 C CA . GLU A 1 322 ? -10.077 37.289 -62.461 1.00 37.59 322 GLU A CA 1
ATOM 2414 C C . GLU A 1 322 ? -10.215 38.758 -62.972 1.00 37.59 322 GLU A C 1
ATOM 2416 O O . GLU A 1 322 ? -10.068 38.942 -64.186 1.00 37.59 322 GLU A O 1
ATOM 2421 N N . PRO A 1 323 ? -10.437 39.825 -62.146 1.00 44.34 323 PRO A N 1
ATOM 2422 C CA . PRO A 1 323 ? -9.604 40.060 -60.957 1.00 44.34 323 PRO A CA 1
ATOM 2423 C C . PRO A 1 323 ? -10.134 40.941 -59.796 1.00 44.34 323 PRO A C 1
ATOM 2425 O O . PRO A 1 323 ? -11.164 41.608 -59.861 1.00 44.34 323 PRO A O 1
ATOM 2428 N N . SER A 1 324 ? -9.271 40.989 -58.774 1.00 34.84 324 SER A N 1
ATOM 2429 C CA . SER A 1 324 ? -8.872 42.169 -57.986 1.00 34.84 324 SER A CA 1
ATOM 2430 C C . SER A 1 324 ? -9.396 42.306 -56.557 1.00 34.84 324 SER A C 1
ATOM 2432 O O . SER A 1 324 ? -10.476 42.819 -56.279 1.00 34.84 324 SER A O 1
ATOM 2434 N N . SER A 1 325 ? -8.482 41.972 -55.648 1.00 35.50 325 SER A N 1
ATOM 2435 C CA . SER A 1 325 ? -8.325 42.516 -54.304 1.00 35.50 325 SER A CA 1
ATOM 2436 C C . SER A 1 325 ? -7.783 43.955 -54.319 1.00 35.50 325 SER A C 1
ATOM 2438 O O . SER A 1 325 ? -6.748 44.225 -54.925 1.00 35.50 325 SER A O 1
ATOM 2440 N N . THR A 1 326 ? -8.428 44.831 -53.553 1.00 30.52 326 THR A N 1
ATOM 2441 C CA . THR A 1 326 ? -8.007 46.173 -53.093 1.00 30.52 326 THR A CA 1
ATOM 2442 C C . THR A 1 326 ? -8.869 46.436 -51.847 1.00 30.52 326 THR A C 1
ATOM 2444 O O . THR A 1 326 ? -10.052 46.127 -51.907 1.00 30.52 326 THR A O 1
ATOM 2447 N N . THR A 1 327 ? -8.471 46.947 -50.684 1.00 33.72 327 THR A N 1
ATOM 2448 C CA . THR A 1 327 ? -7.279 47.626 -50.173 1.00 33.72 327 THR A CA 1
ATOM 2449 C C . THR A 1 327 ? -7.388 47.620 -48.634 1.00 33.72 327 THR A C 1
ATOM 2451 O O . THR A 1 327 ? -8.449 47.362 -48.073 1.00 33.72 327 THR A O 1
ATOM 2454 N N . ALA A 1 328 ? -6.260 47.897 -47.990 1.00 33.31 328 ALA A N 1
ATOM 2455 C CA . ALA A 1 328 ? -5.990 48.122 -46.575 1.00 33.31 328 ALA A CA 1
ATOM 2456 C C . ALA A 1 328 ? -7.007 48.911 -45.712 1.00 33.31 328 ALA A C 1
ATOM 2458 O O . ALA A 1 328 ? -7.792 49.712 -46.210 1.00 33.31 328 ALA A O 1
ATOM 2459 N N . ALA A 1 329 ? -6.756 48.785 -44.398 1.00 31.28 329 ALA A N 1
ATOM 2460 C CA . ALA A 1 329 ? -6.846 49.800 -43.335 1.00 31.28 329 ALA A CA 1
ATOM 2461 C C . ALA A 1 329 ? -7.994 49.657 -42.306 1.00 31.28 329 ALA A C 1
ATOM 2463 O O . ALA A 1 329 ? -9.162 49.885 -42.591 1.00 31.28 329 ALA A O 1
ATOM 2464 N N . MET A 1 330 ? -7.608 49.375 -41.052 1.00 38.22 330 MET A N 1
ATOM 2465 C CA . MET A 1 330 ? -8.220 49.985 -39.853 1.00 38.22 330 MET A CA 1
ATOM 2466 C C . MET A 1 330 ? -7.914 51.507 -39.864 1.00 38.22 330 MET A C 1
ATOM 2468 O O . MET A 1 330 ? -6.926 51.853 -40.518 1.00 38.22 330 MET A O 1
ATOM 2472 N N . PRO A 1 331 ? -8.600 52.424 -39.130 1.00 49.50 331 PRO A N 1
ATOM 2473 C CA . PRO A 1 331 ? -9.294 52.206 -37.849 1.00 49.50 331 PRO A CA 1
ATOM 2474 C C . PRO A 1 331 ? -10.564 53.069 -37.577 1.00 49.50 331 PRO A C 1
ATOM 2476 O O . PRO A 1 331 ? -10.970 53.904 -38.374 1.00 49.50 331 PRO A O 1
ATOM 2479 N N . ALA A 1 332 ? -11.080 52.897 -36.351 1.00 30.02 332 ALA A N 1
ATOM 2480 C CA . ALA A 1 332 ? -11.730 53.889 -35.480 1.00 30.02 332 ALA A CA 1
ATOM 2481 C C . ALA A 1 332 ? -13.251 54.177 -35.574 1.00 30.02 332 ALA A C 1
ATOM 2483 O O . ALA A 1 332 ? -13.762 54.709 -36.550 1.00 30.02 332 ALA A O 1
ATOM 2484 N N . ALA A 1 333 ? -13.863 53.973 -34.396 1.00 30.69 333 ALA A N 1
ATOM 2485 C CA . ALA A 1 333 ? -14.746 54.886 -33.660 1.00 30.69 333 ALA A CA 1
ATOM 2486 C C . ALA A 1 333 ? -16.281 54.708 -33.712 1.00 30.69 333 ALA A C 1
ATOM 2488 O O . ALA A 1 333 ? -16.932 54.886 -34.732 1.00 30.69 333 ALA A O 1
ATOM 2489 N N . GLU A 1 334 ? -16.789 54.509 -32.484 1.00 28.44 334 GLU A N 1
ATOM 2490 C CA . GLU A 1 334 ? -18.011 55.059 -31.874 1.00 28.44 334 GLU A CA 1
ATOM 2491 C C . GLU A 1 334 ? -19.386 54.428 -32.137 1.00 28.44 334 GLU A C 1
ATOM 2493 O O . GLU A 1 334 ? -19.866 54.327 -33.260 1.00 28.44 334 GLU A O 1
ATOM 2498 N N . GLY A 1 335 ? -20.090 54.152 -31.027 1.00 28.17 335 GLY A N 1
ATOM 2499 C CA . GLY A 1 335 ? -21.547 54.268 -31.009 1.00 28.17 335 GLY A CA 1
ATOM 2500 C C . GLY A 1 335 ? -22.303 53.467 -29.950 1.00 28.17 335 GLY A C 1
ATOM 2501 O O . GLY A 1 335 ? -22.728 52.356 -30.228 1.00 28.17 335 GLY A O 1
ATOM 2502 N N . SER A 1 336 ? -22.620 54.137 -28.834 1.00 32.56 336 SER A N 1
ATOM 2503 C CA . SER A 1 336 ? -23.820 53.953 -27.985 1.00 32.56 336 SER A CA 1
ATOM 2504 C C . SER A 1 336 ? -23.897 52.715 -27.070 1.00 32.56 336 SER A C 1
ATOM 2506 O O . SER A 1 336 ? -23.989 51.588 -27.534 1.00 32.56 336 SER A O 1
ATOM 2508 N N . ALA A 1 337 ? -23.763 52.835 -25.744 1.00 29.33 337 ALA A N 1
ATOM 2509 C CA . ALA A 1 337 ? -24.616 53.515 -24.745 1.00 29.33 337 ALA A CA 1
ATOM 2510 C C . ALA A 1 337 ? -25.801 52.667 -24.246 1.00 29.33 337 ALA A C 1
ATOM 2512 O O . ALA A 1 337 ? -26.721 52.385 -25.002 1.00 29.33 337 ALA A O 1
ATOM 2513 N N . LEU A 1 338 ? -25.755 52.345 -22.945 1.00 33.91 338 LEU A N 1
ATOM 2514 C CA . LEU A 1 338 ? -26.832 52.255 -21.934 1.00 33.91 338 LEU A CA 1
ATOM 2515 C C . LEU A 1 338 ? -26.107 51.894 -20.610 1.00 33.91 338 LEU A C 1
ATOM 2517 O O . LEU A 1 338 ? -25.468 50.849 -20.544 1.00 33.91 338 LEU A O 1
ATOM 2521 N N . SER A 1 339 ? -25.828 52.842 -19.699 1.00 30.78 339 SER A N 1
ATOM 2522 C CA . SER A 1 339 ? -26.649 53.244 -18.524 1.00 30.78 339 SER A CA 1
ATOM 2523 C C . SER A 1 339 ? -27.148 52.044 -17.689 1.00 30.78 339 SER A C 1
ATOM 2525 O O . SER A 1 339 ? -27.589 51.051 -18.246 1.00 30.78 339 SER A O 1
ATOM 2527 N N . ALA A 1 340 ? -27.103 51.997 -16.355 1.00 34.06 340 ALA A N 1
ATOM 2528 C CA . ALA A 1 340 ? -27.091 52.997 -15.285 1.00 34.06 340 ALA A CA 1
ATOM 2529 C C . ALA A 1 340 ? -26.343 52.394 -14.060 1.00 34.06 340 ALA A C 1
ATOM 2531 O O . ALA A 1 340 ? -26.404 51.189 -13.845 1.00 34.06 340 ALA A O 1
ATOM 2532 N N . GLN A 1 341 ? -25.452 53.119 -13.376 1.00 31.83 341 GLN A N 1
ATOM 2533 C CA . GLN A 1 341 ? -25.721 54.000 -12.224 1.00 31.83 341 GLN A CA 1
ATOM 2534 C C . GLN A 1 341 ? -26.277 53.278 -10.977 1.00 31.83 341 GLN A C 1
ATOM 2536 O O . GLN A 1 341 ? -27.451 52.929 -10.926 1.00 31.83 341 GLN A O 1
ATOM 2541 N N . SER A 1 342 ? -25.446 53.172 -9.936 1.00 35.84 342 SER A N 1
ATOM 2542 C CA . SER A 1 342 ? -25.869 53.461 -8.561 1.00 35.84 342 SER A CA 1
ATOM 2543 C C . SER A 1 342 ? -24.653 53.825 -7.710 1.00 35.84 342 SER A C 1
ATOM 2545 O O . SER A 1 342 ? -23.687 53.065 -7.624 1.00 35.84 342 SER A O 1
ATOM 2547 N N . ASP A 1 343 ? -24.744 55.020 -7.144 1.00 32.59 343 ASP A N 1
ATOM 2548 C CA . ASP A 1 343 ? -23.743 55.783 -6.417 1.00 32.59 343 ASP A CA 1
ATOM 2549 C C . ASP A 1 343 ? -23.231 55.141 -5.126 1.00 32.59 343 ASP A C 1
ATOM 2551 O O . ASP A 1 343 ? -23.906 54.356 -4.458 1.00 32.59 343 ASP A O 1
ATOM 2555 N N . GLY A 1 344 ? -22.015 55.553 -4.769 1.00 32.19 344 GLY A N 1
ATOM 2556 C CA . GLY A 1 344 ? -21.413 55.307 -3.471 1.00 32.19 344 GLY A CA 1
ATOM 2557 C C . GLY A 1 344 ? -21.931 56.241 -2.381 1.00 32.19 344 GLY A C 1
ATOM 2558 O O . GLY A 1 344 ? -22.548 57.269 -2.645 1.00 32.19 344 GLY A O 1
ATOM 2559 N N . TYR A 1 345 ? -21.581 55.900 -1.145 1.00 34.62 345 TYR A N 1
ATOM 2560 C CA . TYR A 1 345 ? -21.568 56.826 -0.023 1.00 34.62 345 TYR A CA 1
ATOM 2561 C C . TYR A 1 345 ? -20.348 56.556 0.863 1.00 34.62 345 TYR A C 1
ATOM 2563 O O . TYR A 1 345 ? -20.069 55.421 1.245 1.00 34.62 345 TYR A O 1
ATOM 2571 N N . ASN A 1 346 ? -19.637 57.648 1.152 1.00 36.88 346 ASN A N 1
ATOM 2572 C CA . ASN A 1 346 ? -18.647 57.812 2.214 1.00 36.88 346 ASN A CA 1
ATOM 2573 C C . ASN A 1 346 ? -19.224 57.446 3.588 1.00 36.88 346 ASN A C 1
ATOM 2575 O O . ASN A 1 346 ? -20.399 57.703 3.849 1.00 36.88 346 ASN A O 1
ATOM 2579 N N . ALA A 1 347 ? -18.356 57.014 4.503 1.00 34.25 347 ALA A N 1
ATOM 2580 C CA . ALA A 1 347 ? -18.591 57.162 5.934 1.00 34.25 347 ALA A CA 1
ATOM 2581 C C . ALA A 1 347 ? -17.300 57.597 6.644 1.00 34.25 347 ALA A C 1
ATOM 2583 O O . ALA A 1 347 ? -16.295 56.886 6.655 1.00 34.25 347 ALA A O 1
ATOM 2584 N N . GLU A 1 348 ? -17.361 58.803 7.204 1.00 33.53 348 GLU A N 1
ATOM 2585 C CA . GLU A 1 348 ? -16.447 59.364 8.193 1.00 33.53 348 GLU A CA 1
ATOM 2586 C C . GLU A 1 348 ? -16.701 58.766 9.593 1.00 33.53 348 GLU A C 1
ATOM 2588 O O . GLU A 1 348 ? -17.838 58.488 9.953 1.00 33.53 348 GLU A O 1
ATOM 2593 N N . SER A 1 349 ? -15.602 58.627 10.344 1.00 33.88 349 SER A N 1
ATOM 2594 C CA . SER A 1 349 ? -15.347 58.965 11.764 1.00 33.88 349 SER A CA 1
ATOM 2595 C C . SER A 1 349 ? -16.282 58.585 12.946 1.00 33.88 349 SER A C 1
ATOM 2597 O O . SER A 1 349 ? -17.501 58.705 12.895 1.00 33.88 349 SER A O 1
ATOM 2599 N N . LEU A 1 350 ? -15.581 58.322 14.078 1.00 35.47 350 LEU A N 1
ATOM 2600 C CA . LEU A 1 350 ? -15.923 58.403 15.527 1.00 35.47 350 LEU A CA 1
ATOM 2601 C C . LEU A 1 350 ? -16.235 57.076 16.270 1.00 35.47 350 LEU A C 1
ATOM 2603 O O . LEU A 1 350 ? -16.823 56.182 15.669 1.00 35.47 350 LEU A O 1
ATOM 2607 N N . PRO A 1 351 ? -16.018 56.975 17.610 1.00 46.69 351 PRO A N 1
ATOM 2608 C CA . PRO A 1 351 ? -15.010 57.614 18.488 1.00 46.69 351 PRO A CA 1
ATOM 2609 C C . PRO A 1 351 ? -14.354 56.655 19.532 1.00 46.69 351 PRO A C 1
ATOM 2611 O O . PRO A 1 351 ? -14.770 55.511 19.709 1.00 46.69 351 PRO A O 1
ATOM 2614 N N . GLU A 1 352 ? -13.346 57.166 20.255 1.00 39.66 352 GLU A N 1
ATOM 2615 C CA . GLU A 1 352 ? -12.837 56.659 21.547 1.00 39.66 352 GLU A CA 1
ATOM 2616 C C . GLU A 1 352 ? -13.821 56.948 22.701 1.00 39.66 352 GLU A C 1
ATOM 2618 O O . GLU A 1 352 ? -14.433 58.014 22.712 1.00 39.66 352 GLU A O 1
ATOM 2623 N N . ASP A 1 353 ? -13.956 56.027 23.668 1.00 38.38 353 ASP A N 1
ATOM 2624 C CA . ASP A 1 353 ? -13.702 56.264 25.109 1.00 38.38 353 ASP A CA 1
ATOM 2625 C C . ASP A 1 353 ? -14.103 55.054 25.978 1.00 38.38 353 ASP A C 1
ATOM 2627 O O . ASP A 1 353 ? -15.139 54.423 25.760 1.00 38.38 353 ASP A O 1
ATOM 2631 N N . GLY A 1 354 ? -13.305 54.767 27.016 1.00 32.50 354 GLY A N 1
ATOM 2632 C CA . GLY A 1 354 ? -13.681 53.834 28.085 1.00 32.50 354 GLY A CA 1
ATOM 2633 C C . GLY A 1 354 ? -12.521 53.234 28.883 1.00 32.50 354 GLY A C 1
ATOM 2634 O O . GLY A 1 354 ? -12.308 52.026 28.837 1.00 32.50 354 GLY A O 1
ATOM 2635 N N . ALA A 1 355 ? -11.788 54.062 29.631 1.00 36.47 355 ALA A N 1
ATOM 2636 C CA . ALA A 1 355 ? -10.839 53.622 30.656 1.00 36.47 355 ALA A CA 1
ATOM 2637 C C . ALA A 1 355 ? -11.548 53.231 31.971 1.00 36.47 355 ALA A C 1
ATOM 2639 O O . ALA A 1 355 ? -12.476 53.917 32.401 1.00 36.47 355 ALA A O 1
ATOM 2640 N N . ALA A 1 356 ? -11.054 52.185 32.645 1.00 37.62 356 ALA A N 1
ATOM 2641 C CA . ALA A 1 356 ? -11.159 52.010 34.096 1.00 37.62 356 ALA A CA 1
ATOM 2642 C C . ALA A 1 356 ? -9.976 51.168 34.623 1.00 37.62 356 ALA A C 1
ATOM 2644 O O . ALA A 1 356 ? -9.686 50.092 34.103 1.00 37.62 356 ALA A O 1
ATOM 2645 N N . ASP A 1 357 ? -9.309 51.731 35.631 1.00 33.84 357 ASP A N 1
ATOM 2646 C CA . ASP A 1 357 ? -8.053 51.346 36.288 1.00 33.84 357 ASP A CA 1
ATOM 2647 C C . ASP A 1 357 ? -8.121 50.156 37.281 1.00 33.84 357 ASP A C 1
ATOM 2649 O O . ASP A 1 357 ? -9.197 49.748 37.720 1.00 33.84 357 ASP A O 1
ATOM 2653 N N . PHE A 1 358 ? -6.911 49.773 37.739 1.00 31.22 358 PHE A N 1
ATOM 2654 C CA . PHE A 1 358 ? -6.497 48.962 38.911 1.00 31.22 358 PHE A CA 1
ATOM 2655 C C . PHE A 1 358 ? -6.551 47.429 38.724 1.00 31.22 358 PHE A C 1
ATOM 2657 O O . PHE A 1 358 ? -7.541 46.878 38.271 1.00 31.22 358 PHE A O 1
ATOM 2664 N N . ASP A 1 359 ? -5.524 46.631 39.036 1.00 31.25 359 ASP A N 1
ATOM 2665 C CA . ASP A 1 359 ? -4.546 46.722 40.125 1.00 31.25 359 ASP A CA 1
ATOM 2666 C C . ASP A 1 359 ? -3.265 45.921 39.789 1.00 31.25 359 ASP A C 1
ATOM 2668 O O . ASP A 1 359 ? -3.313 44.844 39.188 1.00 31.25 359 ASP A O 1
ATOM 2672 N N . THR A 1 360 ? -2.112 46.444 40.200 1.00 33.69 360 THR A N 1
ATOM 2673 C CA . THR A 1 360 ? -0.803 45.783 40.168 1.00 33.69 360 THR A CA 1
ATOM 2674 C C . THR A 1 360 ? -0.554 45.084 41.499 1.00 33.69 360 THR A C 1
ATOM 2676 O O . THR A 1 360 ? -0.478 45.749 42.529 1.00 33.69 360 THR A O 1
ATOM 2679 N N . SER A 1 361 ? -0.276 43.782 41.491 1.00 34.91 361 SER A N 1
ATOM 2680 C CA . SER A 1 361 ? 0.576 43.203 42.534 1.00 34.91 361 SER A CA 1
ATOM 2681 C C . SER A 1 361 ? 1.457 42.078 41.998 1.00 34.91 361 SER A C 1
ATOM 2683 O O . SER A 1 361 ? 0.999 41.070 41.462 1.00 34.91 361 SER A O 1
ATOM 2685 N N . ASP A 1 362 ? 2.758 42.309 42.160 1.00 35.84 362 ASP A N 1
ATOM 2686 C CA . ASP A 1 362 ? 3.827 41.322 42.189 1.00 35.84 362 ASP A CA 1
ATOM 2687 C C . ASP A 1 362 ? 3.450 40.103 43.037 1.00 35.84 362 ASP A C 1
ATOM 2689 O O . ASP A 1 362 ? 3.055 40.272 44.189 1.00 35.84 362 ASP A O 1
ATOM 2693 N N . GLN A 1 363 ? 3.741 38.890 42.551 1.00 36.66 363 GLN A N 1
ATOM 2694 C CA . GLN A 1 363 ? 4.417 37.898 43.391 1.00 36.66 363 GLN A CA 1
ATOM 2695 C C . GLN A 1 363 ? 5.403 37.035 42.604 1.00 36.66 363 GLN A C 1
ATOM 2697 O O . GLN A 1 363 ? 5.144 36.500 41.528 1.00 36.66 363 GLN A O 1
ATOM 2702 N N . GLU A 1 364 ? 6.574 36.935 43.218 1.00 33.00 364 GLU A N 1
ATOM 2703 C CA . GLU A 1 364 ? 7.784 36.283 42.772 1.00 33.00 364 GLU A CA 1
ATOM 2704 C C . GLU A 1 364 ? 7.698 34.751 42.662 1.00 33.00 364 GLU A C 1
ATOM 2706 O O . GLU A 1 364 ? 7.007 34.067 43.413 1.00 33.00 364 GLU A O 1
ATOM 2711 N N . LYS A 1 365 ? 8.564 34.231 41.781 1.00 34.41 365 LYS A N 1
ATOM 2712 C CA . LYS A 1 365 ? 9.442 33.057 41.951 1.00 34.41 365 LYS A CA 1
ATOM 2713 C C . LYS A 1 365 ? 8.944 31.934 42.873 1.00 34.41 365 LYS A C 1
ATOM 2715 O O . LYS A 1 365 ? 9.034 32.033 44.091 1.00 34.41 365 LYS A O 1
ATOM 2720 N N . LYS A 1 366 ? 8.808 30.742 42.285 1.00 34.22 366 LYS A N 1
ATOM 2721 C CA . LYS A 1 366 ? 9.406 29.517 42.846 1.00 34.22 366 LYS A CA 1
ATOM 2722 C C . LYS A 1 366 ? 9.857 28.577 41.729 1.00 34.22 366 LYS A C 1
ATOM 2724 O O . LYS A 1 366 ? 9.063 27.913 41.076 1.00 34.22 366 LYS A O 1
ATOM 2729 N N . ARG A 1 367 ? 11.178 28.532 41.537 1.00 31.86 367 ARG A N 1
ATOM 2730 C CA . ARG A 1 367 ? 11.893 27.396 40.946 1.00 31.86 367 ARG A CA 1
ATOM 2731 C C . ARG A 1 367 ? 11.677 26.169 41.827 1.00 31.86 367 ARG A C 1
ATOM 2733 O O . ARG A 1 367 ? 11.784 26.300 43.044 1.00 31.86 367 ARG A O 1
ATOM 2740 N N . SER A 1 368 ? 11.514 24.994 41.226 1.00 35.78 368 SER A N 1
ATOM 2741 C CA . SER A 1 368 ? 11.950 23.736 41.837 1.00 35.78 368 SER A CA 1
ATOM 2742 C C . SER A 1 368 ? 12.006 22.598 40.802 1.00 35.78 368 SER A C 1
ATOM 2744 O O . SER A 1 368 ? 11.173 22.592 39.897 1.00 35.78 368 SER A O 1
ATOM 2746 N N . PRO A 1 369 ? 12.985 21.678 40.892 1.00 38.72 369 PRO A N 1
ATOM 2747 C CA . PRO A 1 369 ? 13.495 20.877 39.780 1.00 38.72 369 PRO A CA 1
ATOM 2748 C C . PRO A 1 369 ? 13.170 19.385 39.930 1.00 38.72 369 PRO A C 1
ATOM 2750 O O . PRO A 1 369 ? 13.320 18.843 41.018 1.00 38.72 369 PRO A O 1
ATOM 2753 N N . TRP A 1 370 ? 12.843 18.679 38.844 1.00 33.06 370 TRP A N 1
ATOM 2754 C CA . TRP A 1 370 ? 12.876 17.210 38.866 1.00 33.06 370 TRP A CA 1
ATOM 2755 C C . TRP A 1 370 ? 13.538 16.649 37.608 1.00 33.06 370 TRP A C 1
ATOM 2757 O O . TRP A 1 370 ? 12.955 16.546 36.535 1.00 33.06 370 TRP A O 1
ATOM 2767 N N . PHE A 1 371 ? 14.819 16.343 37.811 1.00 28.98 371 PHE A N 1
ATOM 2768 C CA . PHE A 1 371 ? 15.649 15.375 37.105 1.00 28.98 371 PHE A CA 1
ATOM 2769 C C . PHE A 1 371 ? 15.060 13.959 37.239 1.00 28.98 371 PHE A C 1
ATOM 2771 O O . PHE A 1 371 ? 14.663 13.580 38.339 1.00 28.98 371 PHE A O 1
ATOM 2778 N N . TRP A 1 372 ? 15.166 13.136 36.192 1.00 33.75 372 TRP A N 1
ATOM 2779 C CA . TRP A 1 372 ? 15.455 11.703 36.353 1.00 33.75 372 TRP A CA 1
ATOM 2780 C C . TRP A 1 372 ? 16.253 11.182 35.134 1.00 33.75 372 TRP A C 1
ATOM 2782 O O . TRP A 1 372 ? 15.964 11.615 34.017 1.00 33.75 372 TRP A O 1
ATOM 2792 N N . PRO A 1 373 ? 17.291 10.338 35.322 1.00 49.09 373 PRO A N 1
ATOM 2793 C CA . PRO A 1 373 ? 18.220 9.928 34.280 1.00 49.09 373 PRO A CA 1
ATOM 2794 C C . PRO A 1 373 ? 17.825 8.606 33.606 1.00 49.09 373 PRO A C 1
ATOM 2796 O O . PRO A 1 373 ? 17.001 7.843 34.109 1.00 49.09 373 PRO A O 1
ATOM 2799 N N . LEU A 1 374 ? 18.500 8.357 32.481 1.00 36.72 374 LEU A N 1
ATOM 2800 C CA . LEU A 1 374 ? 18.605 7.079 31.784 1.00 36.72 374 LEU A CA 1
ATOM 2801 C C . LEU A 1 374 ? 19.158 5.962 32.683 1.00 36.72 374 LEU A C 1
ATOM 2803 O O . LEU A 1 374 ? 20.146 6.178 33.392 1.00 36.72 374 LEU A O 1
ATOM 2807 N N . ILE A 1 375 ? 18.604 4.760 32.506 1.00 46.34 375 ILE A N 1
ATOM 2808 C CA . ILE A 1 375 ? 19.349 3.498 32.364 1.00 46.34 375 ILE A CA 1
ATOM 2809 C C . ILE A 1 375 ? 18.801 2.799 31.124 1.00 46.34 375 ILE A C 1
ATOM 2811 O O . ILE A 1 375 ? 17.555 2.773 30.992 1.00 46.34 375 ILE A O 1
#

Foldseek 3Di:
DDDDAQDAPPVFWGFHAWDDDDDFFTKTWTARNVVRDIWIKTKGDPVQFPPPVLVVLLVVVLVLQQVQDDPQAWHWDDWDADPRIIMTIIHPDAADQQVVVLVVVLAAALLLLLLQLLLVLVSLQSQQVSVFHQQDDDSRQWGQHPVRHTHGYRRPSHPPVQLPACDPVRDRDDQLLQFALCSNRSHDDHQLRSLLSSLQVSLCNHQSDGQFDDPDSNRRNVCLQPPQRDQGDPVHDQLSSLLSSQSSDNDSVSHQPGSNLSSQLSVCVSVVNSVSNCVSRVSSVVSDDPPVDPDDDDDDPDPDDDDDDDDDDDDDDDDDDDDDDDDDDDDDDDDDDDDDDDDDDDDDDDDDDDDDDDDDDDDDDDDDDDDDDDD

Mean predicted aligned error: 14.39 Å

Sequence (375 aa):
MRPISGMTLGGRYELTDRIAIGGMGEVWKARDTVLGRIIAIKILKEEYTGDPNFLRRFRAEAQHT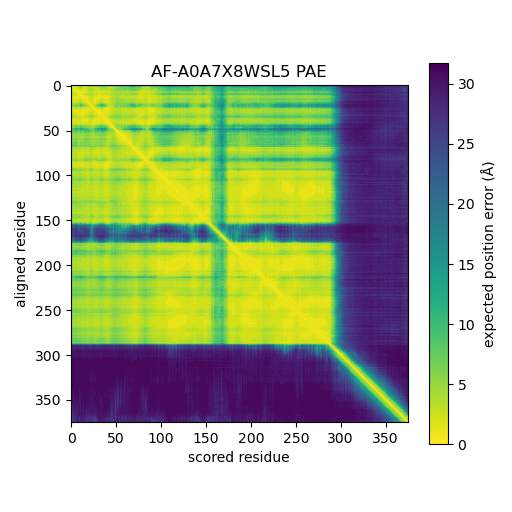ALLNHPGVANVFDYGEEEGSGYLVMELVPGDPLSAILDREKVLSPDRSLSIMAQTARALSAAHDQGLVHRDVKPGNLLIDAKNRVKVTDFGIARLADQVPLTATGQVMGTAQYLAPEQATGQQATGVSDIYALGIIGYECLAGHRPFTGESQIAIALAQVNDDPPELPESIPEPVRALIMSMLAKEPEDRPADADKLAAAAEALRRQDTQAAINSVPGMVPFLTSGSFDSDATQVINTAGFDGMADTHATQVIQPSEPSSTTAAMPAAEGSALSAQSDGYNAESLPEDGAADFDTSDQEKKRSPWFWPLI